Protein AF-0000000085039577 (afdb_homodimer)

Secondary structure (DSSP, 8-state):
-----------------------------------------S--HHHHHHHHHHS----EEEEEESHHHHT-SSSTTBPPHHHHHHHIIIIIT--TT-EEEE---TT--HHHHHHTHHHHTGGG--SEEEEE--TTTSGGGSS-HHHHHHHHHHHHHHHHHTTPEEEEEEPPP--GGG-GGGTTHHHHHHHHHHHHHHTT-EEEEHHHHHHHHHTSTTHHHHHHHHBSSSS-B-HHHHHHHHHHHHHHHT---TTSGGGT-PPP----/-----------------------------------------S--HHHHHHHHHHS----EEEEEESHHHHT-SSSTTBPPHHHHHHHIIIIIT--TT-EEEE---TT--HHHHHHTHHHHTGGG--SEEEEE--TTTSGGGSS-HHHHHHHHHHHHHHHHHTTPEEEEEEPPP--GGG-GGGTTHHHHHHHHHHHHHHTT-EEEEHHHHHHHHHTSTTHHHHHHHHBSSSS-B-HHHHHHHHHHHHHHHT---TTSGGGT-PPP----

Solvent-accessible surface area (backbone atoms only — not comparable to full-atom values): 29150 Å² total; per-residue (Å²): 135,87,79,73,75,77,80,77,75,77,78,76,77,77,75,78,70,77,78,73,78,73,74,74,75,66,72,74,70,70,66,64,68,69,68,69,65,73,66,74,68,86,62,50,56,64,54,49,50,49,52,51,70,72,46,84,68,71,44,36,36,34,36,35,34,12,40,69,54,41,36,53,77,36,23,76,62,28,32,27,30,66,54,44,46,39,39,43,43,34,50,78,67,61,40,45,72,39,37,63,38,66,46,17,27,68,79,38,33,57,65,52,49,63,75,40,34,59,79,59,44,56,75,66,64,30,48,29,38,38,40,36,61,42,73,48,17,26,34,73,45,71,37,44,72,68,54,45,49,52,40,51,53,49,49,52,51,52,37,46,73,64,65,16,45,58,33,41,33,40,49,65,68,59,43,42,91,78,41,60,56,37,65,52,36,65,61,52,41,50,47,53,53,49,47,25,62,75,68,58,37,43,64,34,56,37,30,61,55,49,51,55,47,47,71,39,95,60,16,84,47,44,55,63,56,22,30,30,25,41,63,42,45,12,34,53,26,19,44,51,54,32,39,48,42,26,52,69,66,70,66,61,43,64,72,38,46,76,49,69,21,69,66,71,79,48,70,99,136,86,80,77,76,79,79,79,77,78,76,77,78,76,75,78,71,78,78,75,77,74,73,75,73,66,72,75,70,73,66,63,68,68,68,70,66,73,68,72,64,90,60,50,56,66,55,48,50,48,50,51,71,72,46,85,68,71,43,36,34,34,36,33,33,13,40,69,52,42,36,53,76,36,22,76,61,29,33,28,31,66,55,43,45,38,40,42,43,34,49,77,66,61,38,44,71,40,36,62,40,66,46,17,27,66,80,38,35,58,65,52,49,63,74,40,32,57,79,60,45,55,76,66,63,31,48,30,37,38,38,37,61,44,72,48,18,27,35,73,47,72,37,45,71,69,56,45,50,52,41,51,53,50,49,52,50,54,38,46,72,64,66,17,44,58,33,42,32,38,48,64,69,56,42,42,93,78,41,61,55,36,66,53,39,66,62,53,40,50,47,54,53,50,48,24,61,76,68,58,37,42,64,34,58,35,30,60,53,50,53,56,47,45,71,41,95,60,15,84,45,44,54,61,56,22,28,29,25,41,63,43,46,12,33,53,25,20,43,53,52,32,38,48,43,27,52,69,65,71,66,60,43,66,72,39,46,77,49,70,22,69,67,72,79,48,70,101

Radius of gyration: 35.94 Å; Cα contacts (8 Å, |Δi|>4): 889; chains: 2; bounding box: 89×124×141 Å

pLDDT: mean 87.52, std 24.26, range [24.38, 99.0]

Organism: Cyclobacterium marinum (strain ATCC 25205 / DSM 745 / LMG 13164 / NCIMB 1802) (NCBI:txid880070)

Sequence (536 aa):
MNRLSGRRFFIRCLCLLPILAILSFSPKLYRKKAVSVFTHSGKNDKEKIALLLKGNTSLIWVFTGDSITHGAKHTHGYRSYPEIFSERIRWELGRVRDLVINTGISGNTSRNILDDFEWRVKQFKPNVVSIMIGTNDCANARVTLEDYEKNIISLVEKFRSLGAIPILHTPNPIIEALDPNRESLEEYVKVIKSIAEKEQVILVDNYGHWSEELETPNGAKVFKEWLNDPLHPNGGGHSEIARLMFKSLGIFDPTAPTCGGAYYEGEHMNRLSGRRFFIRCLCLLPILAILSFSPKLYRKKAVSVFTHSGKNDKEKIALLLKGNTSLIWVFTGDSITHGAKHTHGYRSYPEIFSERIRWELGRVRDLVINTGISGNTSRNILDDFEWRVKQFKPNVVSIMIGTNDCANARVTLEDYEKNIISLVEKFRSLGAIPILHTPNPIIEALDPNRESLEEYVKVIKSIAEKEQVILVDNYGHWSEELETPNGAKVFKEWLNDPLHPNGGGHSEIARLMFKSLGIFDPTAPTCGGAYYEGEH

Foldseek 3Di:
DCPVVDPPPPPPPVPPPPDPPPPPPPPPPPPPPPPPPPPVPPDFLLRVVVVVLPDLDAFEEAEEEAVLLVQPDFAVPADFLLRLVCCLRCPVSVSVRHHYHGQYYHLDALVNCVVCVVVRPLVVLGQAYEYEHQQNCQQLNVDPLVRLLVSVLVVCVVCVVSNHAYEYEYAAAFQCVQRVSNVCSVSSLVSSVVCCVVVVHQYLYNHVVLVVCLPDPCNVCSCVQFGRHRGHGYNRVSLVSNLSVCVSSVNADCCDVSNPHDDDDDDD/DCPPPPPPPPPPPPPPPPDPPPPPPPPPPPPPPPPPPPPVPPDFLLVVVVVVLPDLDAFEEAEEEAVLLVQPDFAVPADFLLRLVCCLRCPVSVSVRHHYHRQYYHLDALVVCVVCVVPRPLVVLGQAYEYEHQQNCQQLNVDPLVRNLVSVLVVCVVCVVSNHAYEYEYAAAFQCVQRVSNVCSVSSLVSSVVCCVVVVHQYLYNHVVLVVCLPDPCNVCSCVQFGRHRGHGYNRVSLVSNLSVCVSSVNADCCDVSNPHDDDDDDD

InterPro domains:
  IPR013830 SGNH hydrolase-type esterase domain [PF13472] (64-238)
  IPR036514 SGNH hydrolase superfamily [G3DSA:3.40.50.1110] (55-253)
  IPR051532 Diverse Ester Hydrolysis Enzymes [PTHR30383] (62-250)

Nearest PDB structures (foldseek):
  1yzf-assembly1_A  TM=8.487E-01  e=6.032E-10  Enterococcus faecalis V583
  4rsh-assembly3_C  TM=8.534E-01  e=7.136E-09  Desulfitobacterium hafniense DCB-2
  6hfz-assembly3_C  TM=7.643E-01  e=3.464E-07  Roseburia intestinalis L1-82
  6hh9-assembly1_A  TM=7.463E-01  e=4.382E-07  Roseburia intestinalis L1-82
  6hh9-assembly4_D  TM=7.156E-01  e=3.642E-06  Roseburia intestinalis L1-82

Structure (mmCIF, N/CA/C/O backbone):
data_AF-0000000085039577-model_v1
#
loop_
_entity.id
_entity.type
_entity.pdbx_description
1 polymer 'Lipolytic protein G-D-S-L family'
#
loop_
_atom_site.group_PDB
_atom_site.id
_atom_site.type_symbol
_atom_site.label_atom_id
_atom_site.label_alt_id
_atom_site.label_comp_id
_atom_site.label_asym_id
_atom_site.label_entity_id
_atom_site.label_seq_id
_atom_site.pdbx_PDB_ins_code
_atom_site.Cartn_x
_atom_site.Cartn_y
_atom_site.Cartn_z
_atom_site.occupancy
_atom_site.B_iso_or_equiv
_atom_site.auth_seq_id
_atom_site.auth_comp_id
_atom_site.auth_asym_id
_atom_site.auth_atom_id
_atom_site.pdbx_PDB_model_num
ATOM 1 N N . MET A 1 1 ? 66.438 -93.688 45.594 1 26.48 1 MET A N 1
ATOM 2 C CA . MET A 1 1 ? 66.438 -92.25 45.938 1 26.48 1 MET A CA 1
ATOM 3 C C . MET A 1 1 ? 65.062 -91.688 45.969 1 26.48 1 MET A C 1
ATOM 5 O O . MET A 1 1 ? 64.125 -92.188 45.344 1 26.48 1 MET A O 1
ATOM 9 N N . ASN A 1 2 ? 64.875 -90.688 46.875 1 26.19 2 ASN A N 1
ATOM 10 C CA . ASN A 1 2 ? 63.969 -89.938 47.75 1 26.19 2 ASN A CA 1
ATOM 11 C C . ASN A 1 2 ? 63 -89.062 46.906 1 26.19 2 ASN A C 1
ATOM 13 O O . ASN A 1 2 ? 63.406 -88.062 46.281 1 26.19 2 ASN A O 1
ATOM 17 N N . ARG A 1 3 ? 62.062 -89.688 46.156 1 26.47 3 ARG A N 1
ATOM 18 C CA . ARG A 1 3 ? 61.062 -89.312 45.156 1 26.47 3 ARG A CA 1
ATOM 19 C C . ARG A 1 3 ? 60.094 -88.312 45.719 1 26.47 3 ARG A C 1
ATOM 21 O O . ARG A 1 3 ? 59.031 -88.688 46.219 1 26.47 3 ARG A O 1
ATOM 28 N N . LEU A 1 4 ? 60.625 -87.375 46.594 1 26.38 4 LEU A N 1
ATOM 29 C CA . LEU A 1 4 ? 59.938 -86.562 47.562 1 26.38 4 LEU A CA 1
ATOM 30 C C . LEU A 1 4 ? 58.969 -85.625 46.875 1 26.38 4 LEU A C 1
ATOM 32 O O . LEU A 1 4 ? 59.438 -84.562 46.344 1 26.38 4 LEU A O 1
ATOM 36 N N . SER A 1 5 ? 58.156 -86.125 45.938 1 28.83 5 SER A N 1
ATOM 37 C CA . SER A 1 5 ? 57.406 -85.312 45 1 28.83 5 SER A CA 1
ATOM 38 C C . SER A 1 5 ? 56.531 -84.312 45.719 1 28.83 5 SER A C 1
ATOM 40 O O . SER A 1 5 ? 55.781 -84.688 46.656 1 28.83 5 SER A O 1
ATOM 42 N N . GLY A 1 6 ? 57 -83.062 45.938 1 25.58 6 GLY A N 1
ATOM 43 C CA . GLY A 1 6 ? 56.594 -81.875 46.656 1 25.58 6 GLY A CA 1
ATOM 44 C C . GLY A 1 6 ? 55.188 -81.375 46.312 1 25.58 6 GLY A C 1
ATOM 45 O O . GLY A 1 6 ? 54.812 -81.312 45.156 1 25.58 6 GLY A O 1
ATOM 46 N N . ARG A 1 7 ? 54.094 -81.75 47.125 1 26.7 7 ARG A N 1
ATOM 47 C CA . ARG A 1 7 ? 52.625 -81.562 47.219 1 26.7 7 ARG A CA 1
ATOM 48 C C . ARG A 1 7 ? 52.281 -80.062 47.188 1 26.7 7 ARG A C 1
ATOM 50 O O . ARG A 1 7 ? 52.469 -79.375 48.156 1 26.7 7 ARG A O 1
ATOM 57 N N . ARG A 1 8 ? 52.781 -79.312 46.094 1 24.38 8 ARG A N 1
ATOM 58 C CA . ARG A 1 8 ? 52.562 -77.875 46.156 1 24.38 8 ARG A CA 1
ATOM 59 C C . ARG A 1 8 ? 51.094 -77.5 46.312 1 24.38 8 ARG A C 1
ATOM 61 O O . ARG A 1 8 ? 50.25 -77.938 45.531 1 24.38 8 ARG A O 1
ATOM 68 N N . PHE A 1 9 ? 50.531 -77.5 47.594 1 27.36 9 PHE A N 1
ATOM 69 C CA . PHE A 1 9 ? 49.188 -77.125 48.031 1 27.36 9 PHE A CA 1
ATOM 70 C C . PHE A 1 9 ? 48.781 -75.75 47.531 1 27.36 9 PHE A C 1
ATOM 72 O O . PHE A 1 9 ? 49.375 -74.75 47.875 1 27.36 9 PHE A O 1
ATOM 79 N N . PHE A 1 10 ? 48.562 -75.625 46.188 1 28.02 10 PHE A N 1
ATOM 80 C CA . PHE A 1 10 ? 48.188 -74.375 45.562 1 28.02 10 PHE A CA 1
ATOM 81 C C . PHE A 1 10 ? 46.906 -73.812 46.219 1 28.02 10 PHE A C 1
ATOM 83 O O . PHE A 1 10 ? 45.906 -74.5 46.312 1 28.02 10 PHE A O 1
ATOM 90 N N . ILE A 1 11 ? 47.062 -73.062 47.344 1 26.98 11 ILE A N 1
ATOM 91 C CA . ILE A 1 11 ? 46.062 -72.375 48.125 1 26.98 11 ILE A CA 1
ATOM 92 C C . ILE A 1 11 ? 45.188 -71.5 47.188 1 26.98 11 ILE A C 1
ATOM 94 O O . ILE A 1 11 ? 45.719 -70.688 46.438 1 26.98 11 ILE A O 1
ATOM 98 N N . ARG A 1 12 ? 44.031 -71.938 46.719 1 26.28 12 ARG A N 1
ATOM 99 C CA . ARG A 1 12 ? 42.938 -71.438 45.906 1 26.28 12 ARG A CA 1
ATOM 100 C C . ARG A 1 12 ? 42.375 -70.125 46.5 1 26.28 12 ARG A C 1
ATOM 102 O O . ARG A 1 12 ? 41.625 -70.188 47.469 1 26.28 12 ARG A O 1
ATOM 109 N N . CYS A 1 13 ? 43.219 -69.188 46.969 1 26.44 13 CYS A N 1
ATOM 110 C CA . CYS A 1 13 ? 42.531 -68.062 47.625 1 26.44 13 CYS A CA 1
ATOM 111 C C . CYS A 1 13 ? 41.5 -67.438 46.688 1 26.44 13 CYS A C 1
ATOM 113 O O . CYS A 1 13 ? 41.812 -67 45.594 1 26.44 13 CYS A O 1
ATOM 115 N N . LEU A 1 14 ? 40.25 -67.938 46.688 1 28.27 14 LEU A N 1
ATOM 116 C CA . LEU A 1 14 ? 39.031 -67.5 45.969 1 28.27 14 LEU A CA 1
ATOM 117 C C . LEU A 1 14 ? 38.75 -66.062 46.25 1 28.27 14 LEU A C 1
ATOM 119 O O . LEU A 1 14 ? 38.531 -65.625 47.406 1 28.27 14 LEU A O 1
ATOM 123 N N . CYS A 1 15 ? 39.594 -65.125 45.656 1 27.41 15 CYS A N 1
ATOM 124 C CA . CYS A 1 15 ? 39.375 -63.719 45.812 1 27.41 15 CYS A CA 1
ATOM 125 C C . CYS A 1 15 ? 37.906 -63.375 45.469 1 27.41 15 CYS A C 1
ATOM 127 O O . CYS A 1 15 ? 37.406 -63.781 44.438 1 27.41 15 CYS A O 1
ATOM 129 N N . LEU A 1 16 ? 37.062 -63.125 46.531 1 30.78 16 LEU A N 1
ATOM 130 C CA . LEU A 1 16 ? 35.688 -62.625 46.594 1 30.78 16 LEU A CA 1
ATOM 131 C C . LEU A 1 16 ? 35.531 -61.344 45.75 1 30.78 16 LEU A C 1
ATOM 133 O O . LEU A 1 16 ? 36.125 -60.312 46.094 1 30.78 16 LEU A O 1
ATOM 137 N N . LEU A 1 17 ? 35.75 -61.469 44.438 1 31.62 17 LEU A N 1
ATOM 138 C CA . LEU A 1 17 ? 35.531 -60.219 43.719 1 31.62 17 LEU A CA 1
ATOM 139 C C . LEU A 1 17 ? 34.156 -59.625 44 1 31.62 17 LEU A C 1
ATOM 141 O O . LEU A 1 17 ? 33.156 -60.344 43.969 1 31.62 17 LEU A O 1
ATOM 145 N N . PRO A 1 18 ? 34.125 -58.5 44.812 1 34.31 18 PRO A N 1
ATOM 146 C CA . PRO A 1 18 ? 32.844 -57.875 45.125 1 34.31 18 PRO A CA 1
ATOM 147 C C . PRO A 1 18 ? 32 -57.625 43.844 1 34.31 18 PRO A C 1
ATOM 149 O O . PRO A 1 18 ? 32.562 -57.406 42.781 1 34.31 18 PRO A O 1
ATOM 152 N N . ILE A 1 19 ? 30.875 -58.281 43.781 1 31.8 19 ILE A N 1
ATOM 153 C CA . ILE A 1 19 ? 29.844 -58.156 42.75 1 31.8 19 ILE A CA 1
ATOM 154 C C . ILE A 1 19 ? 29.5 -56.688 42.562 1 31.8 19 ILE A C 1
ATOM 156 O O . ILE A 1 19 ? 29.172 -55.969 43.531 1 31.8 19 ILE A O 1
ATOM 160 N N . LEU A 1 20 ? 30.234 -56 41.656 1 31.64 20 LEU A N 1
ATOM 161 C CA . LEU A 1 20 ? 29.859 -54.688 41.188 1 31.64 20 LEU A CA 1
ATOM 162 C C . LEU A 1 20 ? 28.359 -54.594 40.938 1 31.64 20 LEU A C 1
ATOM 164 O O . LEU A 1 20 ? 27.812 -55.438 40.188 1 31.64 20 LEU A O 1
ATOM 168 N N . ALA A 1 21 ? 27.625 -54 41.906 1 33.53 21 ALA A N 1
ATOM 169 C CA . ALA A 1 21 ? 26.234 -53.594 41.781 1 33.53 21 ALA A CA 1
ATOM 170 C C . ALA A 1 21 ? 26 -52.906 40.438 1 33.53 21 ALA A C 1
ATOM 172 O O . ALA A 1 21 ? 26.594 -51.844 40.156 1 33.53 21 ALA A O 1
ATOM 173 N N . ILE A 1 22 ? 25.906 -53.719 39.375 1 31.72 22 ILE A N 1
ATOM 174 C CA . ILE A 1 22 ? 25.453 -53.125 38.125 1 31.72 22 ILE A CA 1
ATOM 175 C C . ILE A 1 22 ? 24.219 -52.281 38.344 1 31.72 22 ILE A C 1
ATOM 177 O O . ILE A 1 22 ? 23.172 -52.781 38.781 1 31.72 22 ILE A O 1
ATOM 181 N N . LEU A 1 23 ? 24.438 -51 38.875 1 35.03 23 LEU A N 1
ATOM 182 C CA . LEU A 1 23 ? 23.344 -50.031 38.844 1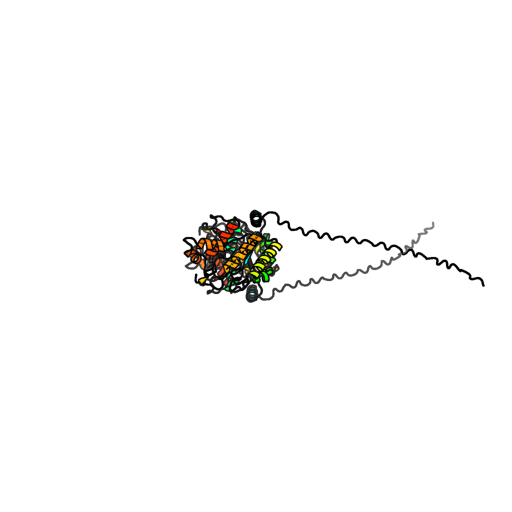 35.03 23 LEU A CA 1
ATOM 183 C C . LEU A 1 23 ? 22.641 -50.094 37.5 1 35.03 23 LEU A C 1
ATOM 185 O O . LEU A 1 23 ? 23.266 -49.906 36.438 1 35.03 23 LEU A O 1
ATOM 189 N N . SER A 1 24 ? 21.641 -50.938 37.406 1 31.31 24 SER A N 1
ATOM 190 C CA . SER A 1 24 ? 20.688 -50.906 36.312 1 31.31 24 SER A CA 1
ATOM 191 C C . SER A 1 24 ? 20.234 -49.469 36.031 1 31.31 24 SER A C 1
ATOM 193 O O . SER A 1 24 ? 19.625 -48.844 36.875 1 31.31 24 SER A O 1
ATOM 195 N N . PHE A 1 25 ? 21.109 -48.719 35.344 1 35.66 25 PHE A N 1
ATOM 196 C CA . PHE A 1 25 ? 20.609 -47.5 34.719 1 35.66 25 PHE A CA 1
ATOM 197 C C . PHE A 1 25 ? 19.312 -47.75 33.969 1 35.66 25 PHE A C 1
ATOM 199 O O . PHE A 1 25 ? 19.297 -48.469 32.969 1 35.66 25 PHE A O 1
ATOM 206 N N . SER A 1 26 ? 18.234 -47.906 34.719 1 34.94 26 SER A N 1
ATOM 207 C CA . SER A 1 26 ? 16.984 -47.875 33.969 1 34.94 26 SER A CA 1
ATOM 208 C C . SER A 1 26 ? 16.922 -46.656 33.062 1 34.94 26 SER A C 1
ATOM 210 O O . SER A 1 26 ? 17.094 -45.531 33.531 1 34.94 26 SER A O 1
ATOM 212 N N . PRO A 1 27 ? 17.266 -46.844 31.828 1 33.56 27 PRO A N 1
ATOM 213 C CA . PRO A 1 27 ? 17.047 -45.656 31 1 33.56 27 PRO A CA 1
ATOM 214 C C . PRO A 1 27 ? 15.688 -45 31.219 1 33.56 27 PRO A C 1
ATOM 216 O O . PRO A 1 27 ? 14.672 -45.719 31.266 1 33.56 27 PRO A O 1
ATOM 219 N N . LYS A 1 28 ? 15.688 -43.906 32.156 1 34.5 28 LYS A N 1
ATOM 220 C CA . LYS A 1 28 ? 14.484 -43.094 32.062 1 34.5 28 LYS A CA 1
ATOM 221 C C . LYS A 1 28 ? 14.008 -42.938 30.641 1 34.5 28 LYS A C 1
ATOM 223 O O . LYS A 1 28 ? 14.719 -42.375 29.797 1 34.5 28 LYS A O 1
ATOM 228 N N . LEU A 1 29 ? 13.375 -44 30.172 1 30.09 29 LEU A N 1
ATOM 229 C CA . LEU A 1 29 ? 12.656 -43.719 28.938 1 30.09 29 LEU A CA 1
ATOM 230 C C . LEU A 1 29 ? 12.125 -42.281 28.953 1 30.09 29 LEU A C 1
ATOM 232 O O . LEU A 1 29 ? 11.312 -41.938 29.797 1 30.09 29 LEU A O 1
ATOM 236 N N . TYR A 1 30 ? 13.016 -41.375 28.625 1 30.92 30 TYR A N 1
ATOM 237 C CA . TYR A 1 30 ? 12.43 -40.094 28.25 1 30.92 30 TYR A CA 1
ATOM 238 C C . TYR A 1 30 ? 11.156 -40.312 27.438 1 30.92 30 TYR A C 1
ATOM 240 O O . TYR A 1 30 ? 11.203 -40.781 26.312 1 30.92 30 TYR A O 1
ATOM 248 N N . ARG A 1 31 ? 10.109 -40.781 28.109 1 27.52 31 ARG A N 1
ATOM 249 C CA . ARG A 1 31 ? 8.883 -40.531 27.375 1 27.52 31 ARG A CA 1
ATOM 250 C C . ARG A 1 31 ? 8.93 -39.156 26.672 1 27.52 31 ARG A C 1
ATOM 252 O O . ARG A 1 31 ? 9.039 -38.125 27.344 1 27.52 31 ARG A O 1
ATOM 259 N N . LYS A 1 32 ? 9.523 -39.25 25.578 1 28.81 32 LYS A N 1
ATOM 260 C CA . LYS A 1 32 ? 9.258 -38.062 24.75 1 28.81 32 LYS A CA 1
ATOM 261 C C . LYS A 1 32 ? 7.879 -37.5 25.031 1 28.81 32 LYS A C 1
ATOM 263 O O . LYS A 1 32 ? 6.883 -38.219 25.016 1 28.81 32 LYS A O 1
ATOM 268 N N . LYS A 1 33 ? 7.91 -36.531 25.969 1 33.81 33 LYS A N 1
ATOM 269 C CA . LYS A 1 33 ? 6.684 -35.719 25.922 1 33.81 33 LYS A CA 1
ATOM 270 C C . LYS A 1 33 ? 6.066 -35.75 24.531 1 33.81 33 LYS A C 1
ATOM 272 O O . LYS A 1 33 ? 6.734 -35.438 23.531 1 33.81 33 LYS A O 1
ATOM 277 N N . ALA A 1 34 ? 5.254 -36.75 24.281 1 28.67 34 ALA A N 1
ATOM 278 C CA . ALA A 1 34 ? 4.465 -36.594 23.062 1 28.67 34 ALA A CA 1
ATOM 279 C C . ALA A 1 34 ? 4.34 -35.125 22.672 1 28.67 34 ALA A C 1
ATOM 281 O O . ALA A 1 34 ? 3.918 -34.281 23.5 1 28.67 34 ALA A O 1
ATOM 282 N N . VAL A 1 35 ? 5.355 -34.625 21.953 1 30 35 VAL A N 1
ATOM 283 C CA . VAL A 1 35 ? 5.027 -33.375 21.297 1 30 35 VAL A CA 1
ATOM 284 C C . VAL A 1 35 ? 3.535 -33.312 20.984 1 30 35 VAL A C 1
ATOM 286 O O . VAL A 1 35 ? 2.996 -34.25 20.359 1 30 35 VAL A O 1
ATOM 289 N N . SER A 1 36 ? 2.836 -32.781 21.953 1 31.11 36 SER A N 1
ATOM 290 C CA . SER A 1 36 ? 1.465 -32.438 21.578 1 31.11 36 SER A CA 1
ATOM 291 C C . SER A 1 36 ? 1.337 -32.188 20.078 1 31.11 36 SER A C 1
ATOM 293 O O . SER A 1 36 ? 2.018 -31.328 19.531 1 31.11 36 SER A O 1
ATOM 295 N N . VAL A 1 37 ? 1.325 -33.219 19.297 1 33.25 37 VAL A N 1
ATOM 296 C CA . VAL A 1 37 ? 0.719 -32.875 18 1 33.25 37 VAL A CA 1
ATOM 297 C C . VAL A 1 37 ? -0.24 -31.703 18.172 1 33.25 37 VAL A C 1
ATOM 299 O O . VAL A 1 37 ? -1.204 -31.797 18.938 1 33.25 37 VAL A O 1
ATOM 302 N N . PHE A 1 38 ? 0.318 -30.484 18.172 1 33.19 38 PHE A N 1
ATOM 303 C CA . PHE A 1 38 ? -0.662 -29.438 17.938 1 33.19 38 PHE A CA 1
ATOM 304 C C . PHE A 1 38 ? -1.86 -29.969 17.172 1 33.19 38 PHE A C 1
ATOM 306 O O . PHE A 1 38 ? -1.73 -30.359 16.016 1 33.19 38 PHE A O 1
ATOM 313 N N . THR A 1 39 ? -2.508 -30.844 17.719 1 32.5 39 THR A N 1
ATOM 314 C CA . THR A 1 39 ? -3.869 -30.906 17.203 1 32.5 39 THR A CA 1
ATOM 315 C C . THR A 1 39 ? -4.34 -29.531 16.75 1 32.5 39 THR A C 1
ATOM 317 O O . THR A 1 39 ? -4.438 -28.594 17.562 1 32.5 39 THR A O 1
ATOM 320 N N . HIS A 1 40 ? -3.809 -28.938 15.617 1 38.31 40 HIS A N 1
ATOM 321 C CA . HIS A 1 40 ? -4.461 -27.812 14.977 1 38.31 40 HIS A CA 1
ATOM 322 C C . HIS A 1 40 ? -5.957 -27.781 15.281 1 38.31 40 HIS A C 1
ATOM 324 O O . HIS A 1 40 ? -6.684 -28.703 14.891 1 38.31 40 HIS A O 1
ATOM 330 N N . SER A 1 41 ? -6.488 -27.578 16.281 1 41.34 41 SER A N 1
ATOM 331 C CA . SER A 1 41 ? -7.906 -27.328 16.531 1 41.34 41 SER A CA 1
ATOM 332 C C . SER A 1 41 ? -8.656 -27.047 15.242 1 41.34 41 SER A C 1
ATOM 334 O O . SER A 1 41 ? -8.055 -26.641 14.242 1 41.34 41 SER A O 1
ATOM 336 N N . GLY A 1 42 ? -10.008 -27.516 15.039 1 50.72 42 GLY A N 1
ATOM 337 C CA . GLY A 1 42 ? -11.016 -27.844 14.039 1 50.72 42 GLY A CA 1
ATOM 338 C C . GLY A 1 42 ? -11.242 -26.719 13.031 1 50.72 42 GLY A C 1
ATOM 339 O O . GLY A 1 42 ? -11.93 -26.922 12.031 1 50.72 42 GLY A O 1
ATOM 340 N N . LYS A 1 43 ? -11.039 -25.547 13.305 1 68.56 43 LYS A N 1
ATOM 341 C CA . LYS A 1 43 ? -11.531 -24.625 12.281 1 68.56 43 LYS A CA 1
ATOM 342 C C . LYS A 1 43 ? -10.555 -24.531 11.109 1 68.56 43 LYS A C 1
ATOM 344 O O . LYS A 1 43 ? -9.336 -24.484 11.312 1 68.56 43 LYS A O 1
ATOM 349 N N . ASN A 1 44 ? -11.023 -24.781 10.055 1 89.44 44 ASN A N 1
ATOM 350 C CA . ASN A 1 44 ? -10.203 -24.625 8.859 1 89.44 44 ASN A CA 1
ATOM 351 C C . ASN A 1 44 ? -9.758 -23.172 8.68 1 89.44 44 ASN A C 1
ATOM 353 O O . ASN A 1 44 ? -10.188 -22.281 9.422 1 89.44 44 ASN A O 1
ATOM 357 N N . ASP A 1 45 ? -8.75 -22.953 7.988 1 96.12 45 ASP A N 1
ATOM 358 C CA . ASP A 1 45 ? -8.109 -21.672 7.77 1 96.12 45 ASP A CA 1
ATOM 359 C C . ASP A 1 45 ? -9.141 -20.594 7.449 1 96.12 45 ASP A C 1
ATOM 361 O O . ASP A 1 45 ? -9.016 -19.453 7.902 1 96.12 45 ASP A O 1
ATOM 365 N N . LYS A 1 46 ? -10.148 -20.922 6.719 1 95.38 46 LYS A N 1
ATOM 366 C CA . LYS A 1 46 ? -11.188 -19.953 6.371 1 95.38 46 LYS A CA 1
ATOM 367 C C . LYS A 1 46 ? -11.969 -19.516 7.609 1 95.38 46 LYS A C 1
ATOM 369 O O . LYS A 1 46 ? -12.25 -18.328 7.789 1 95.38 46 LYS A O 1
ATOM 374 N N . GLU A 1 47 ? -12.32 -20.438 8.422 1 96.06 47 GLU A N 1
ATOM 375 C CA . GLU A 1 47 ? -13.031 -20.141 9.664 1 96.06 47 GLU A CA 1
ATOM 376 C C . GLU A 1 47 ? -12.18 -19.297 10.609 1 96.06 47 GLU A C 1
ATOM 378 O O . GLU A 1 47 ? -12.688 -18.391 11.273 1 96.06 47 GLU A O 1
ATOM 383 N N . LYS A 1 48 ? -10.93 -19.641 10.648 1 97.12 48 LYS A N 1
ATOM 384 C CA . LYS A 1 48 ? -10.023 -18.875 11.5 1 97.12 48 LYS A CA 1
ATOM 385 C C . LYS A 1 48 ? -9.945 -17.422 11.055 1 97.12 48 LYS A C 1
ATOM 387 O O . LYS A 1 48 ? -9.977 -16.516 11.883 1 97.12 48 LYS A O 1
ATOM 392 N N . ILE A 1 49 ? -9.836 -17.156 9.766 1 97.88 49 ILE A N 1
ATOM 393 C CA . ILE A 1 49 ? -9.766 -15.797 9.258 1 97.88 49 ILE A CA 1
ATOM 394 C C . ILE A 1 49 ? -11.078 -15.07 9.531 1 97.88 49 ILE A C 1
ATOM 396 O O . ILE A 1 49 ? -11.086 -13.898 9.922 1 97.88 49 ILE A O 1
ATOM 400 N N . ALA A 1 50 ? -12.18 -15.758 9.344 1 97 50 ALA A N 1
ATOM 401 C CA . ALA A 1 50 ? -13.484 -15.164 9.625 1 97 50 ALA A CA 1
ATOM 402 C C . ALA A 1 50 ? -13.57 -14.711 11.078 1 97 50 ALA A C 1
ATOM 404 O O . ALA A 1 50 ? -14.102 -13.641 11.375 1 97 50 ALA A O 1
ATOM 405 N N . LEU A 1 51 ? -13.094 -15.523 11.938 1 96.94 51 LEU A N 1
ATOM 406 C CA . LEU A 1 51 ? -13.102 -15.195 13.359 1 96.94 51 LEU A CA 1
ATOM 407 C C . LEU A 1 51 ? -12.203 -14 13.641 1 96.94 51 LEU A C 1
ATOM 409 O O . LEU A 1 51 ? -12.562 -13.117 14.422 1 96.94 51 LEU A O 1
ATOM 413 N N . LEU A 1 52 ? -11.031 -14.016 13.031 1 97.5 52 LEU A N 1
ATOM 414 C CA . LEU A 1 52 ? -10.117 -12.883 13.195 1 97.5 52 LEU A CA 1
ATOM 415 C C . LEU A 1 52 ? -10.766 -11.586 12.719 1 97.5 52 LEU A C 1
ATOM 417 O O . LEU A 1 52 ? -10.633 -10.555 13.367 1 97.5 52 LEU A O 1
ATOM 421 N N . LEU A 1 53 ? -11.461 -11.656 11.633 1 97.56 53 LEU A N 1
ATOM 422 C CA . LEU A 1 53 ? -12.062 -10.469 11.031 1 97.56 53 LEU A CA 1
ATOM 423 C C . LEU A 1 53 ? -13.234 -9.977 11.867 1 97.56 53 LEU A C 1
ATOM 425 O O . LEU A 1 53 ? -13.578 -8.789 11.82 1 97.56 53 LEU A O 1
ATOM 429 N N . LYS A 1 54 ? -13.852 -10.812 12.625 1 95.94 54 LYS A N 1
ATOM 430 C CA . LYS A 1 54 ? -14.969 -10.445 13.492 1 95.94 54 LYS A CA 1
ATOM 431 C C . LYS A 1 54 ? -14.477 -9.852 14.805 1 95.94 54 LYS A C 1
ATOM 433 O O . LYS A 1 54 ? -15.195 -9.109 15.469 1 95.94 54 LYS A O 1
ATOM 438 N N . GLY A 1 55 ? -13.234 -10.203 15.086 1 95.56 55 GLY A N 1
ATOM 439 C CA . GLY A 1 55 ? -12.68 -9.734 16.344 1 95.56 55 GLY A CA 1
ATOM 440 C C . GLY A 1 55 ? -12.125 -8.32 16.266 1 95.56 55 GLY A C 1
ATOM 441 O O . GLY A 1 55 ? -12.117 -7.715 15.188 1 95.56 55 GLY A O 1
ATOM 442 N N . ASN A 1 56 ? -11.617 -7.859 17.391 1 94.88 56 ASN A N 1
ATOM 443 C CA . ASN A 1 56 ? -11.148 -6.48 17.484 1 94.88 56 ASN A CA 1
ATOM 444 C C . ASN A 1 56 ? -9.625 -6.402 17.5 1 94.88 56 ASN A C 1
ATOM 446 O O . ASN A 1 56 ? -9.055 -5.309 17.484 1 94.88 56 ASN A O 1
ATOM 450 N N . THR A 1 57 ? -9.031 -7.535 17.469 1 97 57 THR A N 1
ATOM 451 C CA . THR A 1 57 ? -7.57 -7.535 17.453 1 97 57 THR A CA 1
ATOM 452 C C . THR A 1 57 ? -7.039 -6.996 16.125 1 97 57 THR A C 1
ATOM 454 O O . THR A 1 57 ? -7.516 -7.383 15.062 1 97 57 THR A O 1
ATOM 457 N N . SER A 1 58 ? -6.055 -6.082 16.219 1 98.56 58 SER A N 1
ATOM 458 C CA . SER A 1 58 ? -5.414 -5.57 15.016 1 98.56 58 SER A CA 1
ATOM 459 C C . SER A 1 58 ? -4.516 -6.625 14.375 1 98.56 58 SER A C 1
ATOM 461 O O . SER A 1 58 ? -3.76 -7.309 15.07 1 98.56 58 SER A O 1
ATOM 463 N N . LEU A 1 59 ? -4.598 -6.758 13.125 1 98.88 59 LEU A N 1
ATOM 464 C CA . LEU A 1 59 ? -3.898 -7.816 12.406 1 98.88 59 LEU A CA 1
ATOM 465 C C . LEU A 1 59 ? -2.826 -7.238 11.492 1 98.88 59 LEU A C 1
ATOM 467 O O . LEU A 1 59 ? -2.967 -6.117 11 1 98.88 59 LEU A O 1
ATOM 471 N N . ILE A 1 60 ? -1.768 -8 11.289 1 98.94 60 ILE A N 1
ATOM 472 C CA . ILE A 1 60 ? -0.801 -7.738 10.227 1 98.94 60 ILE A CA 1
ATOM 473 C C . ILE A 1 60 ? -0.97 -8.766 9.109 1 98.94 60 ILE A C 1
ATOM 475 O O . ILE A 1 60 ? -0.846 -9.969 9.336 1 98.94 60 ILE A O 1
ATOM 479 N N . TRP A 1 61 ? -1.315 -8.289 7.934 1 98.94 61 TRP A N 1
ATOM 480 C CA . TRP A 1 61 ? -1.387 -9.062 6.695 1 98.94 61 TRP A CA 1
ATOM 481 C C . TRP A 1 61 ? -0.135 -8.852 5.852 1 98.94 61 TRP A C 1
ATOM 483 O O . TRP A 1 61 ? 0.198 -7.715 5.496 1 98.94 61 TRP A O 1
ATOM 493 N N . VAL A 1 62 ? 0.539 -9.93 5.527 1 99 62 VAL A N 1
ATOM 494 C CA . VAL A 1 62 ? 1.678 -9.812 4.621 1 99 62 VAL A CA 1
ATOM 495 C C . VAL A 1 62 ? 1.331 -10.438 3.275 1 99 62 VAL A C 1
ATOM 497 O O . VAL A 1 62 ? 0.85 -11.578 3.217 1 99 62 VAL A O 1
ATOM 500 N N . PHE A 1 63 ? 1.489 -9.672 2.24 1 99 63 PHE A N 1
ATOM 501 C CA . PHE A 1 63 ? 1.424 -10.148 0.866 1 99 63 PHE A CA 1
ATOM 502 C C . PHE A 1 63 ? 2.822 -10.32 0.285 1 99 63 PHE A C 1
ATOM 504 O O . PHE A 1 63 ? 3.625 -9.383 0.298 1 99 63 PHE A O 1
ATOM 511 N N . THR A 1 64 ? 3.137 -11.516 -0.199 1 98.94 64 THR A N 1
ATOM 512 C CA . THR A 1 64 ? 4.441 -11.773 -0.801 1 98.94 64 THR A CA 1
ATOM 513 C C . THR A 1 64 ? 4.289 -12.469 -2.15 1 98.94 64 THR A C 1
ATOM 515 O O . THR A 1 64 ? 3.205 -12.953 -2.486 1 98.94 64 THR A O 1
ATOM 518 N N . GLY A 1 65 ? 5.23 -12.352 -2.965 1 98.88 65 GLY A N 1
ATOM 519 C CA . GLY A 1 65 ? 5.176 -12.898 -4.312 1 98.88 65 GLY A CA 1
ATOM 520 C C . GLY A 1 65 ? 6.129 -12.211 -5.273 1 98.88 65 GLY A C 1
ATOM 521 O O . GLY A 1 65 ? 7.23 -11.82 -4.887 1 98.88 65 GLY A O 1
ATOM 522 N N . ASP A 1 66 ? 5.742 -12.227 -6.52 1 98.75 66 ASP A N 1
ATOM 523 C CA . ASP A 1 66 ? 6.586 -11.688 -7.586 1 98.75 66 ASP A CA 1
ATOM 524 C C . ASP A 1 66 ? 6.027 -10.367 -8.117 1 98.75 66 ASP A C 1
ATOM 526 O O . ASP A 1 66 ? 5.555 -9.531 -7.34 1 98.75 66 ASP A O 1
ATOM 530 N N . SER A 1 67 ? 6.129 -10.117 -9.406 1 98.81 67 SER A N 1
ATOM 531 C CA . SER A 1 67 ? 5.754 -8.844 -10.008 1 98.81 67 SER A CA 1
ATOM 532 C C . SER A 1 67 ? 4.254 -8.594 -9.883 1 98.81 67 SER A C 1
ATOM 534 O O . SER A 1 67 ? 3.814 -7.445 -9.797 1 98.81 67 SER A O 1
ATOM 536 N N . ILE A 1 68 ? 3.475 -9.633 -9.914 1 98.88 68 ILE A N 1
ATOM 537 C CA . ILE A 1 68 ? 2.029 -9.453 -9.852 1 98.88 68 ILE A CA 1
ATOM 538 C C . ILE A 1 68 ? 1.638 -8.945 -8.461 1 98.88 68 ILE A C 1
ATOM 540 O O . ILE A 1 68 ? 0.861 -7.996 -8.336 1 98.88 68 ILE A O 1
ATOM 544 N N . THR A 1 69 ? 2.23 -9.508 -7.434 1 98.94 69 THR A N 1
ATOM 545 C CA . THR A 1 69 ? 1.995 -9.031 -6.078 1 98.94 69 THR A CA 1
ATOM 546 C C . THR A 1 69 ? 2.633 -7.664 -5.867 1 98.94 69 THR A C 1
ATOM 548 O O . THR A 1 69 ? 2.043 -6.789 -5.227 1 98.94 69 THR A O 1
ATOM 551 N N . HIS A 1 70 ? 3.859 -7.488 -6.43 1 98.88 70 HIS A N 1
ATOM 552 C CA . HIS A 1 70 ? 4.52 -6.191 -6.391 1 98.88 70 HIS A CA 1
ATOM 553 C C . HIS A 1 70 ? 3.605 -5.09 -6.914 1 98.88 70 HIS A C 1
ATOM 555 O O . HIS A 1 70 ? 3.566 -3.992 -6.352 1 98.88 70 HIS A O 1
ATOM 561 N N . GLY A 1 71 ? 2.916 -5.332 -7.984 1 98.81 71 GLY A N 1
ATOM 562 C CA . GLY A 1 71 ? 1.911 -4.441 -8.539 1 98.81 71 GLY A CA 1
ATOM 563 C C . GLY A 1 71 ? 2.496 -3.158 -9.102 1 98.81 71 GLY A C 1
ATOM 564 O O . GLY A 1 71 ? 1.833 -2.119 -9.109 1 98.81 71 GLY A O 1
ATOM 565 N N . ALA A 1 72 ? 3.73 -3.141 -9.617 1 98.31 72 ALA A N 1
ATOM 566 C CA . ALA A 1 72 ? 4.383 -1.947 -10.148 1 98.31 72 ALA A CA 1
ATOM 567 C C . ALA A 1 72 ? 4.324 -1.93 -11.672 1 98.31 72 ALA A C 1
ATOM 569 O O . ALA A 1 72 ? 4.051 -2.955 -12.305 1 98.31 72 ALA A O 1
ATOM 570 N N . LYS A 1 73 ? 4.469 -0.82 -12.273 1 98.5 73 LYS A N 1
ATOM 571 C CA . LYS A 1 73 ? 4.723 -0.592 -13.688 1 98.5 73 LYS A CA 1
ATOM 572 C C . LYS A 1 73 ? 3.445 -0.745 -14.508 1 98.5 73 LYS A C 1
ATOM 574 O O . LYS A 1 73 ? 3.219 0.003 -15.469 1 98.5 73 LYS A O 1
ATOM 579 N N . HIS A 1 74 ? 2.549 -1.649 -14.148 1 98.75 74 HIS A N 1
ATOM 580 C CA . HIS A 1 74 ? 1.568 -2.135 -15.117 1 98.75 74 HIS A CA 1
ATOM 581 C C . HIS A 1 74 ? 0.161 -1.678 -14.75 1 98.75 74 HIS A C 1
ATOM 583 O O . HIS A 1 74 ? -0.798 -1.969 -15.469 1 98.75 74 HIS A O 1
ATOM 589 N N . THR A 1 75 ? 0.022 -0.941 -13.695 1 98.75 75 THR A N 1
ATOM 590 C CA . THR A 1 75 ? -1.318 -0.651 -13.195 1 98.75 75 THR A CA 1
ATOM 591 C C . THR A 1 75 ? -1.778 0.729 -13.656 1 98.75 75 THR A C 1
ATOM 593 O O . THR A 1 75 ? -2.926 1.116 -13.422 1 98.75 75 THR A O 1
ATOM 596 N N . HIS A 1 76 ? -0.905 1.528 -14.258 1 98.38 76 HIS A N 1
ATOM 597 C CA . HIS A 1 76 ? -1.204 2.877 -14.727 1 98.38 76 HIS A CA 1
ATOM 598 C C . HIS A 1 76 ? -1.732 3.75 -13.594 1 98.38 76 HIS A C 1
ATOM 600 O O . HIS A 1 76 ? -2.715 4.477 -13.773 1 98.38 76 HIS A O 1
ATOM 606 N N . GLY A 1 77 ? -1.157 3.594 -12.453 1 98.62 77 GLY A N 1
ATOM 607 C CA . GLY A 1 77 ? -1.493 4.453 -11.328 1 98.62 77 GLY A CA 1
ATOM 608 C C . GLY A 1 77 ? -2.605 3.896 -10.461 1 98.62 77 GLY A C 1
ATOM 609 O O . GLY A 1 77 ? -2.857 4.402 -9.367 1 98.62 77 GLY A O 1
ATOM 610 N N . TYR A 1 78 ? -3.256 2.824 -10.914 1 98.81 78 TYR A N 1
ATOM 611 C CA . TYR A 1 78 ? -4.312 2.191 -10.133 1 98.81 78 TYR A CA 1
ATOM 612 C C . TYR A 1 78 ? -3.725 1.269 -9.07 1 98.81 78 TYR A C 1
ATOM 614 O O . TYR A 1 78 ? -2.553 0.894 -9.141 1 98.81 78 TYR A O 1
ATOM 622 N N . ARG A 1 79 ? -4.539 0.926 -8.133 1 98.88 79 ARG A N 1
ATOM 623 C CA . ARG A 1 79 ? -4.133 0.074 -7.02 1 98.88 79 ARG A CA 1
ATOM 624 C C . ARG A 1 79 ? -3.926 -1.365 -7.48 1 98.88 79 ARG A C 1
ATOM 626 O O . ARG A 1 79 ? -4.68 -1.87 -8.312 1 98.88 79 ARG A O 1
ATOM 633 N N . SER A 1 80 ? -2.896 -1.982 -6.895 1 98.94 80 SER A N 1
ATOM 634 C CA . SER A 1 80 ? -2.695 -3.424 -7 1 98.94 80 SER A CA 1
ATOM 635 C C . SER A 1 80 ? -3.627 -4.184 -6.062 1 98.94 80 SER A C 1
ATOM 637 O O . SER A 1 80 ? -4.258 -3.584 -5.188 1 98.94 80 SER A O 1
ATOM 639 N N . TYR A 1 81 ? -3.703 -5.516 -6.223 1 98.94 81 TYR A N 1
ATOM 640 C CA . TYR A 1 81 ? -4.68 -6.277 -5.457 1 98.94 81 TYR A CA 1
ATOM 641 C C . TYR A 1 81 ? -4.371 -6.223 -3.967 1 98.94 81 TYR A C 1
ATOM 643 O O . TYR A 1 81 ? -5.281 -6.18 -3.137 1 98.94 81 TYR A O 1
ATOM 651 N N . PRO A 1 82 ? -3.043 -6.195 -3.484 1 99 82 PRO A N 1
ATOM 652 C CA . PRO A 1 82 ? -2.828 -5.973 -2.053 1 99 82 PRO A CA 1
ATOM 653 C C . PRO A 1 82 ? -3.328 -4.605 -1.588 1 99 82 PRO A C 1
ATOM 655 O O . PRO A 1 82 ? -3.838 -4.477 -0.472 1 99 82 PRO A O 1
ATOM 658 N N . GLU A 1 83 ? -3.141 -3.607 -2.404 1 98.94 83 GLU A N 1
ATOM 659 C CA . GLU A 1 83 ? -3.584 -2.258 -2.062 1 98.94 83 GLU A CA 1
ATOM 660 C C . GLU A 1 83 ? -5.105 -2.17 -2.029 1 98.94 83 GLU A C 1
ATOM 662 O O . GLU A 1 83 ? -5.676 -1.495 -1.17 1 98.94 83 GLU A O 1
ATOM 667 N N . ILE A 1 84 ? -5.77 -2.838 -2.955 1 98.94 84 ILE A N 1
ATOM 668 C CA . ILE A 1 84 ? -7.227 -2.92 -2.953 1 98.94 84 ILE A CA 1
ATOM 669 C C . ILE A 1 84 ? -7.699 -3.65 -1.701 1 98.94 84 ILE A C 1
ATOM 671 O O . ILE A 1 84 ? -8.656 -3.223 -1.05 1 98.94 84 ILE A O 1
ATOM 675 N N . PHE A 1 85 ? -6.996 -4.758 -1.391 1 99 85 PHE A N 1
ATOM 676 C CA . PHE A 1 85 ? -7.297 -5.496 -0.172 1 99 85 PHE A CA 1
ATOM 677 C C . PHE A 1 85 ? -7.199 -4.594 1.051 1 99 85 PHE A C 1
ATOM 679 O O . PHE A 1 85 ? -8.047 -4.648 1.939 1 99 85 PHE A O 1
ATOM 686 N N . SER A 1 86 ? -6.191 -3.756 1.106 1 98.94 86 SER A N 1
ATOM 687 C CA . SER A 1 86 ? -6.008 -2.832 2.221 1 98.94 86 SER A CA 1
ATOM 688 C C . SER A 1 86 ? -7.207 -1.907 2.379 1 98.94 86 SER A C 1
ATOM 690 O O . SER A 1 86 ? -7.695 -1.698 3.492 1 98.94 86 SER A O 1
ATOM 692 N N . GLU A 1 87 ? -7.641 -1.352 1.288 1 98.94 87 GLU A N 1
ATOM 693 C CA . GLU A 1 87 ? -8.805 -0.474 1.375 1 98.94 87 GLU A CA 1
ATOM 694 C C . GLU A 1 87 ? -10.031 -1.232 1.868 1 98.94 87 GLU A C 1
ATOM 696 O O . GLU A 1 87 ? -10.789 -0.728 2.701 1 98.94 87 GLU A O 1
ATOM 701 N N . ARG A 1 88 ? -10.258 -2.445 1.338 1 98.94 88 ARG A N 1
ATOM 702 C CA . ARG A 1 88 ? -11.383 -3.271 1.756 1 98.94 88 ARG A CA 1
ATOM 703 C C . ARG A 1 88 ? -11.367 -3.496 3.264 1 98.94 88 ARG A C 1
ATOM 705 O O . ARG A 1 88 ? -12.375 -3.287 3.939 1 98.94 88 ARG A O 1
ATOM 712 N N . ILE A 1 89 ? -10.219 -3.846 3.766 1 98.88 89 ILE A N 1
ATOM 713 C CA . ILE A 1 89 ? -10.086 -4.234 5.164 1 98.88 89 ILE A CA 1
ATOM 714 C C . ILE A 1 89 ? -10.094 -2.99 6.051 1 98.88 89 ILE A C 1
ATOM 716 O O . ILE A 1 89 ? -10.922 -2.867 6.953 1 98.88 89 ILE A O 1
ATOM 720 N N . ARG A 1 90 ? -9.289 -2.014 5.762 1 98.81 90 ARG A N 1
ATOM 721 C CA . ARG A 1 90 ? -9 -0.919 6.68 1 98.81 90 ARG A CA 1
ATOM 722 C C . ARG A 1 90 ? -10.062 0.167 6.598 1 98.81 90 ARG A C 1
ATOM 724 O O . ARG A 1 90 ? -10.18 1.004 7.496 1 98.81 90 ARG A O 1
ATOM 731 N N . TRP A 1 91 ? -10.789 0.175 5.488 1 98.69 91 TRP A N 1
ATOM 732 C CA . TRP A 1 91 ? -11.805 1.212 5.363 1 98.69 91 TRP A CA 1
ATOM 733 C C . TRP A 1 91 ? -13.203 0.599 5.305 1 98.69 91 TRP A C 1
ATOM 735 O O . TRP A 1 91 ? -13.992 0.758 6.238 1 98.69 91 TRP A O 1
ATOM 745 N N . GLU A 1 92 ? -13.445 -0.21 4.348 1 98.75 92 GLU A N 1
ATOM 746 C CA . GLU A 1 92 ? -14.82 -0.637 4.09 1 98.75 92 GLU A CA 1
ATOM 747 C C . GLU A 1 92 ? -15.312 -1.599 5.168 1 98.75 92 GLU A C 1
ATOM 749 O O . GLU A 1 92 ? -16.5 -1.613 5.5 1 98.75 92 GLU A O 1
ATOM 754 N N . LEU A 1 93 ? -14.398 -2.406 5.758 1 98.62 93 LEU A N 1
ATOM 755 C CA . LEU A 1 93 ? -14.781 -3.311 6.832 1 98.62 93 LEU A CA 1
ATOM 756 C C . LEU A 1 93 ? -14.5 -2.689 8.195 1 98.62 93 LEU A C 1
ATOM 758 O O . LEU A 1 93 ? -14.711 -3.326 9.227 1 98.62 93 LEU A O 1
ATOM 762 N N . GLY A 1 94 ? -13.867 -1.529 8.25 1 98.25 94 GLY A N 1
ATOM 763 C CA . GLY A 1 94 ? -13.719 -0.744 9.461 1 98.25 94 GLY A CA 1
ATOM 764 C C . GLY A 1 94 ? -12.547 -1.192 10.32 1 98.25 94 GLY A C 1
ATOM 765 O O . GLY A 1 94 ? -12.438 -0.798 11.477 1 98.25 94 GLY A O 1
ATOM 766 N N . ARG A 1 95 ? -11.68 -2.023 9.805 1 98.62 95 ARG A N 1
ATOM 767 C CA . ARG A 1 95 ? -10.516 -2.469 10.562 1 98.62 95 ARG A CA 1
ATOM 768 C C . ARG A 1 95 ? -9.328 -1.528 10.359 1 98.62 95 ARG A C 1
ATOM 770 O O . ARG A 1 95 ? -8.289 -1.934 9.828 1 98.62 95 ARG A O 1
ATOM 777 N N . VAL A 1 96 ? -9.359 -0.371 10.883 1 98.44 96 VAL A N 1
ATOM 778 C CA . VAL A 1 96 ? -8.523 0.776 10.531 1 98.44 96 VAL A CA 1
ATOM 779 C C . VAL A 1 96 ? -7.109 0.574 11.078 1 98.44 96 VAL A C 1
ATOM 781 O O . VAL A 1 96 ? -6.152 1.156 10.562 1 98.44 96 VAL A O 1
ATOM 784 N N . ARG A 1 97 ? -6.977 -0.315 12.055 1 98.38 97 ARG A N 1
ATOM 785 C CA . ARG A 1 97 ? -5.664 -0.504 12.672 1 98.38 97 ARG A CA 1
ATOM 786 C C . ARG A 1 97 ? -4.934 -1.685 12.039 1 98.38 97 ARG A C 1
ATOM 788 O O . ARG A 1 97 ? -3.752 -1.908 12.312 1 98.38 97 ARG A O 1
ATOM 795 N N . ASP A 1 98 ? -5.648 -2.455 11.234 1 98.88 98 ASP A N 1
ATOM 796 C CA . ASP A 1 98 ? -4.934 -3.516 10.531 1 98.88 98 ASP A CA 1
ATOM 797 C C . ASP A 1 98 ? -3.832 -2.941 9.641 1 98.88 98 ASP A C 1
ATOM 799 O O . ASP A 1 98 ? -3.885 -1.77 9.258 1 98.88 98 ASP A O 1
ATOM 803 N N . LEU A 1 99 ? -2.814 -3.729 9.438 1 98.88 99 LEU A N 1
ATOM 804 C CA . LEU A 1 99 ? -1.709 -3.363 8.555 1 98.88 99 LEU A CA 1
ATOM 805 C C . LEU A 1 99 ? -1.564 -4.363 7.418 1 98.88 99 LEU A C 1
ATOM 807 O O . LEU A 1 99 ? -1.685 -5.574 7.629 1 98.88 99 LEU A O 1
ATOM 811 N N . VAL A 1 100 ? -1.448 -3.852 6.23 1 98.94 100 VAL A N 1
ATOM 812 C CA . VAL A 1 100 ? -1.207 -4.656 5.035 1 98.94 100 VAL A CA 1
ATOM 813 C C . VAL A 1 100 ? 0.165 -4.32 4.457 1 98.94 100 VAL A C 1
ATOM 815 O O . VAL A 1 100 ? 0.417 -3.178 4.066 1 98.94 100 VAL A O 1
ATOM 818 N N . ILE A 1 101 ? 1.037 -5.297 4.434 1 98.94 101 ILE A N 1
ATOM 819 C CA . ILE A 1 101 ? 2.418 -5.102 4.008 1 98.94 101 ILE A CA 1
ATOM 820 C C . ILE A 1 101 ? 2.682 -5.891 2.729 1 98.94 101 ILE A C 1
ATOM 822 O O . ILE A 1 101 ? 2.49 -7.109 2.693 1 98.94 101 ILE A O 1
ATOM 826 N N . ASN A 1 102 ? 3.029 -5.176 1.702 1 98.94 102 ASN A N 1
ATOM 827 C CA . ASN A 1 102 ? 3.377 -5.785 0.422 1 98.94 102 ASN A CA 1
ATOM 828 C C . ASN A 1 102 ? 4.883 -5.996 0.294 1 98.94 102 ASN A C 1
ATOM 830 O O . ASN A 1 102 ? 5.648 -5.031 0.237 1 98.94 102 ASN A O 1
ATOM 834 N N . THR A 1 103 ? 5.289 -7.266 0.193 1 98.94 103 THR A N 1
ATOM 835 C CA . THR A 1 103 ? 6.707 -7.586 0.079 1 98.94 103 THR A CA 1
ATOM 836 C C . THR A 1 103 ? 7 -8.266 -1.254 1 98.94 103 THR A C 1
ATOM 838 O O . THR A 1 103 ? 8.008 -8.969 -1.392 1 98.94 103 THR A O 1
ATOM 841 N N . GLY A 1 104 ? 6.039 -8.148 -2.207 1 98.94 104 GLY A N 1
ATOM 842 C CA . GLY A 1 104 ? 6.301 -8.664 -3.539 1 98.94 104 GLY A CA 1
ATOM 843 C C . GLY A 1 104 ? 7.488 -8.008 -4.215 1 98.94 104 GLY A C 1
ATOM 844 O O . GLY A 1 104 ? 7.703 -6.801 -4.07 1 98.94 104 GLY A O 1
ATOM 845 N N . ILE A 1 105 ? 8.234 -8.844 -4.953 1 98.88 105 ILE A N 1
ATOM 846 C CA . ILE A 1 105 ? 9.383 -8.328 -5.688 1 98.88 105 ILE A CA 1
ATOM 847 C C . ILE A 1 105 ? 9.359 -8.859 -7.121 1 98.88 105 ILE A C 1
ATOM 849 O O . ILE A 1 105 ? 9.344 -10.07 -7.344 1 98.88 105 ILE A O 1
ATOM 853 N N . SER A 1 106 ? 9.383 -7.938 -8.047 1 98.69 106 SER A N 1
ATOM 854 C CA . SER A 1 106 ? 9.328 -8.258 -9.469 1 98.69 106 SER A CA 1
ATOM 855 C C . SER A 1 106 ? 10.469 -9.195 -9.867 1 98.69 106 SER A C 1
ATOM 857 O O . SER A 1 106 ? 11.609 -9.008 -9.438 1 98.69 106 SER A O 1
ATOM 859 N N . GLY A 1 107 ? 10.148 -10.227 -10.609 1 98.38 107 GLY A N 1
ATOM 860 C CA . GLY A 1 107 ? 11.133 -11.133 -11.164 1 98.38 107 GLY A CA 1
ATOM 861 C C . GLY A 1 107 ? 11.453 -12.297 -10.25 1 98.38 107 GLY A C 1
ATOM 862 O O . GLY A 1 107 ? 12.117 -13.258 -10.656 1 98.38 107 GLY A O 1
ATOM 863 N N . ASN A 1 108 ? 10.953 -12.297 -9.023 1 98.75 108 ASN A N 1
ATOM 864 C CA . ASN A 1 108 ? 11.336 -13.305 -8.047 1 98.75 108 ASN A CA 1
ATOM 865 C C . ASN A 1 108 ? 10.602 -14.625 -8.273 1 98.75 108 ASN A C 1
ATOM 867 O O . ASN A 1 108 ? 9.547 -14.648 -8.906 1 98.75 108 ASN A O 1
ATOM 871 N N . THR A 1 109 ? 11.234 -15.703 -7.805 1 98.88 109 THR A N 1
ATOM 872 C CA . THR A 1 109 ? 10.688 -17.047 -7.785 1 98.88 109 THR A CA 1
ATOM 873 C C . THR A 1 109 ? 10.438 -17.516 -6.355 1 98.88 109 THR A C 1
ATOM 875 O O . THR A 1 109 ? 10.727 -16.781 -5.402 1 98.88 109 THR A O 1
ATOM 878 N N . SER A 1 110 ? 9.852 -18.703 -6.266 1 98.94 110 SER A N 1
ATOM 879 C CA . SER A 1 110 ? 9.641 -19.297 -4.953 1 98.94 110 SER A CA 1
ATOM 880 C C . SER A 1 110 ? 10.953 -19.438 -4.191 1 98.94 110 SER A C 1
ATOM 882 O O . SER A 1 110 ? 10.984 -19.281 -2.967 1 98.94 110 SER A O 1
ATOM 884 N N . ARG A 1 111 ? 12.094 -19.656 -4.875 1 98.88 111 ARG A N 1
ATOM 885 C CA . ARG A 1 111 ? 13.414 -19.75 -4.254 1 98.88 111 ARG A CA 1
ATOM 886 C C . ARG A 1 111 ? 13.82 -18.438 -3.611 1 98.88 111 ARG A C 1
ATOM 888 O O . ARG A 1 111 ? 14.359 -18.422 -2.502 1 98.88 111 ARG A O 1
ATOM 895 N N . ASN A 1 112 ? 13.57 -17.375 -4.305 1 98.88 112 ASN A N 1
ATOM 896 C CA . ASN A 1 112 ? 13.93 -16.062 -3.795 1 98.88 112 ASN A CA 1
ATOM 897 C C . ASN A 1 112 ? 13.188 -15.734 -2.502 1 98.88 112 ASN A C 1
ATOM 899 O O . ASN A 1 112 ? 13.758 -15.141 -1.585 1 98.88 112 ASN A O 1
ATOM 903 N N . ILE A 1 113 ? 11.898 -16.109 -2.42 1 98.94 113 ILE A N 1
ATOM 904 C CA . ILE A 1 113 ? 11.094 -15.844 -1.23 1 98.94 113 ILE A CA 1
ATOM 905 C C . ILE A 1 113 ? 11.633 -16.656 -0.052 1 98.94 113 ILE A C 1
ATOM 907 O O . ILE A 1 113 ? 11.758 -16.141 1.06 1 98.94 113 ILE A O 1
ATOM 911 N N . LEU A 1 114 ? 12 -17.891 -0.319 1 98.88 114 LEU A N 1
ATOM 912 C CA . LEU A 1 114 ? 12.578 -18.719 0.738 1 98.88 114 LEU A CA 1
ATOM 913 C C . LEU A 1 114 ? 13.883 -18.109 1.243 1 98.88 114 LEU A C 1
ATOM 915 O O . LEU A 1 114 ? 14.102 -18.016 2.453 1 98.88 114 LEU A O 1
ATOM 919 N N . ASP A 1 115 ? 14.695 -17.625 0.304 1 98.75 115 ASP A N 1
ATOM 920 C CA . ASP A 1 115 ? 16 -17.094 0.643 1 98.75 115 ASP A CA 1
ATOM 921 C C . ASP A 1 115 ? 15.867 -15.781 1.422 1 98.75 115 ASP A C 1
ATOM 923 O O . ASP A 1 115 ? 16.734 -15.438 2.227 1 98.75 115 ASP A O 1
ATOM 927 N N . ASP A 1 116 ? 14.812 -15.133 1.226 1 98.69 116 ASP A N 1
ATOM 928 C CA . ASP A 1 116 ? 14.633 -13.805 1.794 1 98.69 116 ASP A CA 1
ATOM 929 C C . ASP A 1 116 ? 13.508 -13.797 2.826 1 98.69 116 ASP A C 1
ATOM 931 O O . ASP A 1 116 ? 12.93 -12.75 3.117 1 98.69 116 ASP A O 1
ATOM 935 N N . PHE A 1 117 ? 13.234 -14.914 3.387 1 98.88 117 PHE A N 1
ATOM 936 C CA . PHE A 1 117 ? 12.062 -15.156 4.219 1 98.88 117 PHE A CA 1
ATOM 937 C C . PHE A 1 117 ? 12.094 -14.266 5.457 1 98.88 117 PHE A C 1
ATOM 939 O O . PHE A 1 117 ? 11.062 -13.719 5.859 1 98.88 117 PHE A O 1
ATOM 946 N N . GLU A 1 118 ? 13.188 -14.07 6.066 1 98.75 118 GLU A N 1
ATOM 947 C CA . GLU A 1 118 ? 13.305 -13.281 7.285 1 98.75 118 GLU A CA 1
ATOM 948 C C . GLU A 1 118 ? 12.898 -11.828 7.043 1 98.75 118 GLU A C 1
ATOM 950 O O . GLU A 1 118 ? 12.109 -11.266 7.805 1 98.75 118 GLU A O 1
ATOM 955 N N . TRP A 1 119 ? 13.352 -11.258 5.973 1 98.69 119 TRP A N 1
ATOM 956 C CA . TRP A 1 119 ? 13.102 -9.859 5.656 1 98.69 119 TRP A CA 1
ATOM 957 C C . TRP A 1 119 ? 11.68 -9.656 5.145 1 98.69 119 TRP A C 1
ATOM 959 O O . TRP A 1 119 ? 10.984 -8.727 5.562 1 98.69 119 TRP A O 1
ATOM 969 N N . ARG A 1 120 ? 11.211 -10.609 4.406 1 98.38 120 ARG A N 1
ATOM 970 C CA . ARG A 1 120 ? 9.961 -10.406 3.68 1 98.38 120 ARG A CA 1
ATOM 971 C C . ARG A 1 120 ? 8.758 -10.766 4.547 1 98.38 120 ARG A C 1
ATOM 973 O O . ARG A 1 120 ? 7.656 -10.258 4.332 1 98.38 120 ARG A O 1
ATOM 980 N N . VAL A 1 121 ? 9.023 -11.703 5.488 1 98.88 121 VAL A N 1
ATOM 981 C CA . VAL A 1 121 ? 7.828 -12.242 6.137 1 98.88 121 VAL A CA 1
ATOM 982 C C . VAL A 1 121 ? 8.031 -12.273 7.648 1 98.88 121 VAL A C 1
ATOM 984 O O . VAL A 1 121 ? 7.316 -11.602 8.391 1 98.88 121 VAL A O 1
ATOM 987 N N . LYS A 1 122 ? 9.031 -12.898 8.102 1 98.88 122 LYS A N 1
ATOM 988 C CA . LYS A 1 122 ? 9.156 -13.281 9.508 1 98.88 122 LYS A CA 1
ATOM 989 C C . LYS A 1 122 ? 9.227 -12.055 10.406 1 98.88 122 LYS A C 1
ATOM 991 O O . LYS A 1 122 ? 8.656 -12.039 11.5 1 98.88 122 LYS A O 1
ATOM 996 N N . GLN A 1 123 ? 9.875 -11.031 10.031 1 98.69 123 GLN A N 1
ATOM 997 C CA . GLN A 1 123 ? 10.117 -9.883 10.898 1 98.69 123 GLN A CA 1
ATOM 998 C C . GLN A 1 123 ? 8.805 -9.203 11.289 1 98.69 123 GLN A C 1
ATOM 1000 O O . GLN A 1 123 ? 8.742 -8.516 12.312 1 98.69 123 GLN A O 1
ATOM 1005 N N . PHE A 1 124 ? 7.766 -9.492 10.586 1 98.69 124 PHE A N 1
ATOM 1006 C CA . PHE A 1 124 ? 6.531 -8.758 10.828 1 98.69 124 PHE A CA 1
ATOM 1007 C C . PHE A 1 124 ? 5.609 -9.539 11.75 1 98.69 124 PHE A C 1
ATOM 1009 O O . PHE A 1 124 ? 4.574 -9.031 12.188 1 98.69 124 PHE A O 1
ATOM 1016 N N . LYS A 1 125 ? 5.938 -10.82 11.969 1 98.44 125 LYS A N 1
ATOM 1017 C CA . LYS A 1 125 ? 5.082 -11.68 12.781 1 98.44 125 LYS A CA 1
ATOM 1018 C C . LYS A 1 125 ? 3.627 -11.602 12.328 1 98.44 125 LYS A C 1
ATOM 1020 O O . LYS A 1 125 ? 2.732 -11.336 13.133 1 98.44 125 LYS A O 1
ATOM 1025 N N . PRO A 1 126 ? 3.414 -11.945 11.078 1 98.88 126 PRO A N 1
ATOM 1026 C CA . PRO A 1 126 ? 2.08 -11.734 10.508 1 98.88 126 PRO A CA 1
ATOM 1027 C C . PRO A 1 126 ? 1.039 -12.695 11.078 1 98.88 126 PRO A C 1
ATOM 1029 O O . PRO A 1 126 ? 1.384 -13.797 11.508 1 98.88 126 PRO A O 1
ATOM 1032 N N . ASN A 1 127 ? -0.215 -12.219 11.047 1 98.88 127 ASN A N 1
ATOM 1033 C CA . ASN A 1 127 ? -1.351 -13.086 11.336 1 98.88 127 ASN A CA 1
ATOM 1034 C C . ASN A 1 127 ? -1.772 -13.891 10.109 1 98.88 127 ASN A C 1
ATOM 1036 O O . ASN A 1 127 ? -2.25 -15.016 10.234 1 98.88 127 ASN A O 1
ATOM 1040 N N . VAL A 1 128 ? -1.617 -13.273 8.977 1 98.94 128 VAL A N 1
ATOM 1041 C CA . VAL A 1 128 ? -1.968 -13.891 7.703 1 98.94 128 VAL A CA 1
ATOM 1042 C C . VAL A 1 128 ? -0.879 -13.609 6.672 1 98.94 128 VAL A C 1
ATOM 1044 O O . VAL A 1 128 ? -0.358 -12.492 6.605 1 98.94 128 VAL A O 1
ATOM 1047 N N . VAL A 1 129 ? -0.529 -14.602 5.906 1 98.94 129 VAL A N 1
ATOM 1048 C CA . VAL A 1 129 ? 0.385 -14.422 4.781 1 98.94 129 VAL A CA 1
ATOM 1049 C C . VAL A 1 129 ? -0.287 -14.883 3.49 1 98.94 129 VAL A C 1
ATOM 1051 O O . VAL A 1 129 ? -0.727 -16.031 3.385 1 98.94 129 VAL A O 1
ATOM 1054 N N . SER A 1 130 ? -0.408 -13.992 2.57 1 98.94 130 SER A N 1
ATOM 1055 C CA . SER A 1 130 ? -0.928 -14.258 1.232 1 98.94 130 SER A CA 1
ATOM 1056 C C . SER A 1 130 ? 0.198 -14.336 0.207 1 98.94 130 SER A C 1
ATOM 1058 O O . SER A 1 130 ? 1.001 -13.406 0.087 1 98.94 130 SER A O 1
ATOM 1060 N N . ILE A 1 131 ? 0.245 -15.445 -0.572 1 98.94 131 ILE A N 1
ATOM 1061 C CA . ILE A 1 131 ? 1.369 -15.617 -1.485 1 98.94 131 ILE A CA 1
ATOM 1062 C C . ILE A 1 131 ? 0.854 -15.977 -2.875 1 98.94 131 ILE A C 1
ATOM 1064 O O . ILE A 1 131 ? 0.016 -16.875 -3.021 1 98.94 131 ILE A O 1
ATOM 1068 N N . MET A 1 132 ? 1.254 -15.273 -3.871 1 98.94 132 MET A N 1
ATOM 1069 C CA . MET A 1 132 ? 1.121 -15.602 -5.289 1 98.94 132 MET A CA 1
ATOM 1070 C C . MET A 1 132 ? 2.49 -15.727 -5.949 1 98.94 132 MET A C 1
ATOM 1072 O O . MET A 1 132 ? 3.246 -14.758 -6.004 1 98.94 132 MET A O 1
ATOM 1076 N N . ILE A 1 133 ? 2.822 -16.969 -6.449 1 98.88 133 ILE A N 1
ATOM 1077 C CA . ILE A 1 133 ? 4.137 -17.203 -7.039 1 98.88 133 ILE A CA 1
ATOM 1078 C C . ILE A 1 133 ? 4.062 -18.375 -8.008 1 98.88 133 ILE A C 1
ATOM 1080 O O . ILE A 1 133 ? 3.221 -19.266 -7.859 1 98.88 133 ILE A O 1
ATOM 1084 N N . GLY A 1 134 ? 4.887 -18.422 -9.016 1 98.69 134 GLY A N 1
ATOM 1085 C CA . GLY A 1 134 ? 4.93 -19.484 -10 1 98.69 134 GLY A CA 1
ATOM 1086 C C . GLY A 1 134 ? 5.172 -18.984 -11.406 1 98.69 134 GLY A C 1
ATOM 1087 O O . GLY A 1 134 ? 5.715 -19.719 -12.242 1 98.69 134 GLY A O 1
ATOM 1088 N N . THR A 1 135 ? 4.777 -17.734 -11.68 1 98.69 135 THR A N 1
ATOM 1089 C CA . THR A 1 135 ? 4.867 -17.156 -13.016 1 98.69 135 THR A CA 1
ATOM 1090 C C . THR A 1 135 ? 6.316 -17.109 -13.492 1 98.69 135 THR A C 1
ATOM 1092 O O . THR A 1 135 ? 6.605 -17.391 -14.648 1 98.69 135 THR A O 1
ATOM 1095 N N . ASN A 1 136 ? 7.203 -16.734 -12.602 1 98.62 136 ASN A N 1
ATOM 1096 C CA . ASN A 1 136 ? 8.617 -16.688 -12.969 1 98.62 136 ASN A CA 1
ATOM 1097 C C . ASN A 1 136 ? 9.297 -18.047 -12.766 1 98.62 136 ASN A C 1
ATOM 1099 O O . ASN A 1 136 ? 10.289 -18.344 -13.438 1 98.62 136 ASN A O 1
ATOM 1103 N N . ASP A 1 137 ? 8.789 -18.859 -11.867 1 98.81 137 ASP A N 1
ATOM 1104 C CA . ASP A 1 137 ? 9.336 -20.203 -11.641 1 98.81 137 ASP A CA 1
ATOM 1105 C C . ASP A 1 137 ? 9.281 -21.031 -12.914 1 98.81 137 ASP A C 1
ATOM 1107 O O . ASP A 1 137 ? 10.234 -21.75 -13.234 1 98.81 137 ASP A O 1
ATOM 1111 N N . CYS A 1 138 ? 8.219 -20.906 -13.656 1 98.25 138 CYS A N 1
ATOM 1112 C CA . CYS A 1 138 ? 7.988 -21.781 -14.805 1 98.25 138 CYS A CA 1
ATOM 1113 C C . CYS A 1 138 ? 8.734 -21.281 -16.031 1 98.25 138 CYS A C 1
ATOM 1115 O O . CYS A 1 138 ? 8.875 -22 -17.016 1 98.25 138 CYS A O 1
ATOM 1117 N N . ALA A 1 139 ? 9.117 -19.922 -15.984 1 97.94 139 ALA A N 1
ATOM 1118 C CA . ALA A 1 139 ? 9.828 -19.375 -17.141 1 97.94 139 ALA A CA 1
ATOM 1119 C C . ALA A 1 139 ? 11.125 -20.125 -17.406 1 97.94 139 ALA A C 1
ATOM 1121 O O . ALA A 1 139 ? 12.055 -20.078 -16.609 1 97.94 139 ALA A O 1
ATOM 1122 N N . ASN A 1 140 ? 11.172 -20.828 -18.562 1 95.56 140 ASN A N 1
ATOM 1123 C CA . ASN A 1 140 ? 12.297 -21.688 -18.906 1 95.56 140 ASN A CA 1
ATOM 1124 C C . ASN A 1 140 ? 12.633 -22.672 -17.781 1 95.56 140 ASN A C 1
ATOM 1126 O O . ASN A 1 140 ? 13.797 -22.969 -17.547 1 95.56 140 ASN A O 1
ATOM 1130 N N . ALA A 1 141 ? 11.617 -22.953 -16.969 1 94.69 141 ALA A N 1
ATOM 1131 C CA . ALA A 1 141 ? 11.766 -23.875 -15.844 1 94.69 141 ALA A CA 1
ATOM 1132 C C . ALA A 1 141 ? 12.906 -23.438 -14.938 1 94.69 141 ALA A C 1
ATOM 1134 O O . ALA A 1 141 ? 13.727 -24.266 -14.516 1 94.69 141 ALA A O 1
ATOM 1135 N N . ARG A 1 142 ? 13.023 -22.109 -14.711 1 96.25 142 ARG A N 1
ATOM 1136 C CA . ARG A 1 142 ? 14.023 -21.562 -13.797 1 96.25 142 ARG A CA 1
ATOM 1137 C C . ARG A 1 142 ? 14.023 -22.328 -12.477 1 96.25 142 ARG A C 1
ATOM 1139 O O . ARG A 1 142 ? 15.078 -22.484 -11.844 1 96.25 142 ARG A O 1
ATOM 1146 N N . VAL A 1 143 ? 12.883 -22.688 -11.992 1 98.62 143 VAL A N 1
ATOM 1147 C CA . VAL A 1 143 ? 12.664 -23.609 -10.883 1 98.62 143 VAL A CA 1
ATOM 1148 C C . VAL A 1 143 ? 11.938 -24.859 -11.383 1 98.62 143 VAL A C 1
ATOM 1150 O O . VAL A 1 143 ? 10.836 -24.766 -11.93 1 98.62 143 VAL A O 1
ATOM 1153 N N . THR A 1 144 ? 12.531 -25.969 -11.234 1 98.56 144 THR A N 1
ATOM 1154 C CA . THR A 1 144 ? 11.875 -27.188 -11.711 1 98.56 144 THR A CA 1
ATOM 1155 C C . THR A 1 144 ? 10.547 -27.406 -10.992 1 98.56 144 THR A C 1
ATOM 1157 O O . THR A 1 144 ? 10.344 -26.906 -9.883 1 98.56 144 THR A O 1
ATOM 1160 N N . LEU A 1 145 ? 9.672 -28.156 -11.648 1 98.5 145 LEU A N 1
ATOM 1161 C CA . LEU A 1 145 ? 8.375 -28.438 -11.047 1 98.5 145 LEU A CA 1
ATOM 1162 C C . LEU A 1 145 ? 8.539 -29.094 -9.68 1 98.5 145 LEU A C 1
ATOM 1164 O O . LEU A 1 145 ? 7.809 -28.766 -8.734 1 98.5 145 LEU A O 1
ATOM 1168 N N . GLU A 1 146 ? 9.461 -29.969 -9.555 1 98.56 146 GLU A N 1
ATOM 1169 C CA . GLU A 1 146 ? 9.734 -30.641 -8.289 1 98.56 146 GLU A CA 1
ATOM 1170 C C . GLU A 1 146 ? 10.219 -29.656 -7.227 1 98.56 146 GLU A C 1
ATOM 1172 O O . GLU A 1 146 ? 9.742 -29.688 -6.086 1 98.56 146 GLU A O 1
ATOM 1177 N N . ASP A 1 147 ? 11.117 -28.859 -7.594 1 98.81 147 ASP A N 1
ATOM 1178 C CA . ASP A 1 147 ? 11.633 -27.859 -6.648 1 98.81 147 ASP A CA 1
ATOM 1179 C C . ASP A 1 147 ? 10.555 -26.859 -6.266 1 98.81 147 ASP A C 1
ATOM 1181 O O . ASP A 1 147 ? 10.492 -26.406 -5.117 1 98.81 147 ASP A O 1
ATOM 1185 N N . TYR A 1 148 ? 9.797 -26.531 -7.223 1 98.88 148 TYR A N 1
ATOM 1186 C CA . TYR A 1 148 ? 8.688 -25.625 -6.961 1 98.88 148 TYR A CA 1
ATOM 1187 C C . TYR A 1 148 ? 7.746 -26.203 -5.914 1 98.88 148 TYR A C 1
ATOM 1189 O O . TYR A 1 148 ? 7.371 -25.5 -4.965 1 98.88 148 TYR A O 1
ATOM 1197 N N . GLU A 1 149 ? 7.379 -27.406 -6.109 1 98.88 149 GLU A N 1
ATOM 1198 C CA . GLU A 1 149 ? 6.512 -28.078 -5.141 1 98.88 149 GLU A CA 1
ATOM 1199 C C . GLU A 1 149 ? 7.129 -28.062 -3.746 1 98.88 149 GLU A C 1
ATOM 1201 O O . GLU A 1 149 ? 6.461 -27.703 -2.771 1 98.88 149 GLU A O 1
ATOM 1206 N N . LYS A 1 150 ? 8.336 -28.406 -3.641 1 98.88 150 LYS A N 1
ATOM 1207 C CA . LYS A 1 150 ? 9.039 -28.406 -2.361 1 98.88 150 LYS A CA 1
ATOM 1208 C C . LYS A 1 150 ? 9.078 -27.016 -1.746 1 98.88 150 LYS A C 1
ATOM 1210 O O . LYS A 1 150 ? 8.906 -26.859 -0.535 1 98.88 150 LYS A O 1
ATOM 1215 N N . ASN A 1 151 ? 9.375 -26.047 -2.582 1 98.94 151 ASN A N 1
ATOM 1216 C CA . ASN A 1 151 ? 9.445 -24.672 -2.104 1 98.94 151 ASN A CA 1
ATOM 1217 C C . ASN A 1 151 ? 8.117 -24.203 -1.527 1 98.94 151 ASN A C 1
ATOM 1219 O O . ASN A 1 151 ? 8.078 -23.609 -0.452 1 98.94 151 ASN A O 1
ATOM 1223 N N . ILE A 1 152 ? 7.031 -24.469 -2.199 1 98.94 152 ILE A N 1
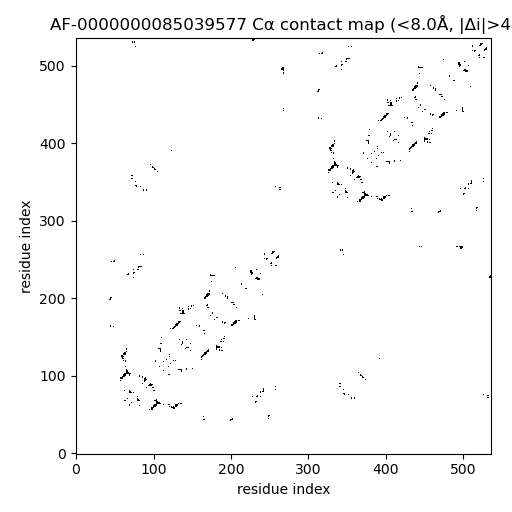ATOM 1224 C CA . ILE A 1 152 ? 5.723 -24.031 -1.744 1 98.94 152 ILE A CA 1
ATOM 1225 C C . ILE A 1 152 ? 5.359 -24.734 -0.437 1 98.94 152 ILE A C 1
ATOM 1227 O O . ILE A 1 152 ? 4.855 -24.094 0.496 1 98.94 152 ILE A O 1
ATOM 1231 N N . ILE A 1 153 ? 5.605 -25.984 -0.361 1 98.88 153 ILE A N 1
ATOM 1232 C CA . ILE A 1 153 ? 5.34 -26.734 0.869 1 98.88 153 ILE A CA 1
ATOM 1233 C C . ILE A 1 153 ? 6.145 -26.125 2.018 1 98.88 153 ILE A C 1
ATOM 1235 O O . ILE A 1 153 ? 5.605 -25.891 3.102 1 98.88 153 ILE A O 1
ATOM 1239 N N . SER A 1 154 ? 7.398 -25.859 1.758 1 98.94 154 SER A N 1
ATOM 1240 C CA . SER A 1 154 ? 8.266 -25.266 2.771 1 98.94 154 SER A CA 1
ATOM 1241 C C . SER A 1 154 ? 7.742 -23.906 3.217 1 98.94 154 SER A C 1
ATOM 1243 O O . SER A 1 154 ? 7.762 -23.594 4.406 1 98.94 154 SER A O 1
ATOM 1245 N N . LEU A 1 155 ? 7.309 -23.109 2.328 1 98.94 155 LEU A N 1
ATOM 1246 C CA . LEU A 1 155 ? 6.785 -21.781 2.646 1 98.94 155 LEU A CA 1
ATOM 1247 C C . LEU A 1 155 ? 5.531 -21.891 3.508 1 98.94 155 LEU A C 1
ATOM 1249 O O . LEU A 1 155 ? 5.398 -21.188 4.508 1 98.94 155 LEU A O 1
ATOM 1253 N N . VAL A 1 156 ? 4.625 -22.781 3.137 1 98.88 156 VAL A N 1
ATOM 1254 C CA . VAL A 1 156 ? 3.41 -22.984 3.918 1 98.88 156 VAL A CA 1
ATOM 1255 C C . VAL A 1 156 ? 3.775 -23.406 5.34 1 98.88 156 VAL A C 1
ATOM 1257 O O . VAL A 1 156 ? 3.219 -22.891 6.309 1 98.88 156 VAL A O 1
ATOM 1260 N N . GLU A 1 157 ? 4.719 -24.297 5.461 1 98.75 157 GLU A N 1
ATOM 1261 C CA . GLU A 1 157 ? 5.168 -24.75 6.773 1 98.75 157 GLU A CA 1
ATOM 1262 C C . GLU A 1 157 ? 5.77 -23.594 7.578 1 98.75 157 GLU A C 1
ATOM 1264 O O . GLU A 1 157 ? 5.508 -23.469 8.773 1 98.75 157 GLU A O 1
ATOM 1269 N N . LYS A 1 158 ? 6.562 -22.828 6.93 1 98.88 158 LYS A N 1
ATOM 1270 C CA . LYS A 1 158 ? 7.184 -21.688 7.605 1 98.88 158 LYS A CA 1
ATOM 1271 C C . LYS A 1 158 ? 6.137 -20.688 8.07 1 98.88 158 LYS A C 1
ATOM 1273 O O . LYS A 1 158 ? 6.23 -20.156 9.172 1 98.88 158 LYS A O 1
ATOM 1278 N N . PHE A 1 159 ? 5.129 -20.406 7.246 1 98.81 159 PHE A N 1
ATOM 1279 C CA . PHE A 1 159 ? 4.047 -19.516 7.645 1 98.81 159 PHE A CA 1
ATOM 1280 C C . PHE A 1 159 ? 3.348 -20.031 8.891 1 98.81 159 PHE A C 1
ATOM 1282 O O . PHE A 1 159 ? 3.143 -19.281 9.852 1 98.81 159 PHE A O 1
ATOM 1289 N N . ARG A 1 160 ? 3.023 -21.281 8.891 1 98.56 160 ARG A N 1
ATOM 1290 C CA . ARG A 1 160 ? 2.303 -21.891 10 1 98.56 160 ARG A CA 1
ATOM 1291 C C . ARG A 1 160 ? 3.156 -21.922 11.266 1 98.56 160 ARG A C 1
ATOM 1293 O O . ARG A 1 160 ? 2.639 -21.766 12.375 1 98.56 160 ARG A O 1
ATOM 1300 N N . SER A 1 161 ? 4.426 -22.078 11.055 1 98.5 161 SER A N 1
ATOM 1301 C CA . SER A 1 161 ? 5.324 -22.094 12.203 1 98.5 161 SER A CA 1
ATOM 1302 C C . SER A 1 161 ? 5.371 -20.734 12.891 1 98.5 161 SER A C 1
ATOM 1304 O O . SER A 1 161 ? 5.691 -20.641 14.078 1 98.5 161 SER A O 1
ATOM 1306 N N . LEU A 1 162 ? 5.043 -19.688 12.188 1 98.44 162 LEU A N 1
ATOM 1307 C CA . LEU A 1 162 ? 4.957 -18.344 12.766 1 98.44 162 LEU A CA 1
ATOM 1308 C C . LEU A 1 162 ? 3.611 -18.125 13.445 1 98.44 162 LEU A C 1
ATOM 1310 O O . LEU A 1 162 ? 3.387 -17.094 14.07 1 98.44 162 LEU A O 1
ATOM 1314 N N . GLY A 1 163 ? 2.699 -19.062 13.258 1 98.12 163 GLY A N 1
ATOM 1315 C CA . GLY A 1 163 ? 1.331 -18.875 13.719 1 98.12 163 GLY A CA 1
ATOM 1316 C C . GLY A 1 163 ? 0.455 -18.156 12.703 1 98.12 163 GLY A C 1
ATOM 1317 O O . GLY A 1 163 ? -0.681 -17.797 13.008 1 98.12 163 GLY A O 1
ATOM 1318 N N . ALA A 1 164 ? 0.972 -17.969 11.516 1 98.81 164 ALA A N 1
ATOM 1319 C CA . ALA A 1 164 ? 0.227 -17.234 10.484 1 98.81 164 ALA A CA 1
ATOM 1320 C C . ALA A 1 164 ? -0.676 -18.188 9.695 1 98.81 164 ALA A C 1
ATOM 1322 O O . ALA A 1 164 ? -0.357 -19.359 9.531 1 98.81 164 ALA A O 1
ATOM 1323 N N . ILE A 1 165 ? -1.782 -17.672 9.211 1 98.81 165 ILE A N 1
ATOM 1324 C CA . ILE A 1 165 ? -2.674 -18.391 8.312 1 98.81 165 ILE A CA 1
ATOM 1325 C C . ILE A 1 165 ? -2.254 -18.156 6.863 1 98.81 165 ILE A C 1
ATOM 1327 O O . ILE A 1 165 ? -2.197 -17 6.414 1 98.81 165 ILE A O 1
ATOM 1331 N N . PRO A 1 166 ? -1.946 -19.203 6.172 1 98.88 166 PRO A N 1
ATOM 1332 C CA . PRO A 1 166 ? -1.544 -19.047 4.773 1 98.88 166 PRO A CA 1
ATOM 1333 C C . PRO A 1 166 ? -2.736 -18.938 3.826 1 98.88 166 PRO A C 1
ATOM 1335 O O . PRO A 1 166 ? -3.748 -19.609 4.027 1 98.88 166 PRO A O 1
ATOM 1338 N N . ILE A 1 167 ? -2.621 -18.078 2.816 1 98.94 167 ILE A N 1
ATOM 1339 C CA . ILE A 1 167 ? -3.484 -18 1.644 1 98.94 167 ILE A CA 1
ATOM 1340 C C . ILE A 1 167 ? -2.652 -18.203 0.377 1 98.94 167 ILE A C 1
ATOM 1342 O O . ILE A 1 167 ? -1.693 -17.453 0.14 1 98.94 167 ILE A O 1
ATOM 1346 N N . LEU A 1 168 ? -3.012 -19.188 -0.393 1 98.94 168 LEU A N 1
ATOM 1347 C CA . LEU A 1 168 ? -2.324 -19.438 -1.654 1 98.94 168 LEU A CA 1
ATOM 1348 C C . LEU A 1 168 ? -3.123 -18.891 -2.828 1 98.94 168 LEU A C 1
ATOM 1350 O O . LEU A 1 168 ? -4.348 -19 -2.865 1 98.94 168 LEU A O 1
ATOM 1354 N N . HIS A 1 169 ? -2.443 -18.266 -3.756 1 98.94 169 HIS A N 1
ATOM 1355 C CA . HIS A 1 169 ? -3 -17.828 -5.031 1 98.94 169 HIS A CA 1
ATOM 1356 C C . HIS A 1 169 ? -2.391 -18.594 -6.191 1 98.94 169 HIS A C 1
ATOM 1358 O O . HIS A 1 169 ? -1.18 -18.828 -6.223 1 98.94 169 HIS A O 1
ATOM 1364 N N . THR A 1 170 ? -3.242 -19.031 -7.105 1 98.94 170 THR A N 1
ATOM 1365 C CA . THR A 1 170 ? -2.662 -19.359 -8.406 1 98.94 170 THR A CA 1
ATOM 1366 C C . THR A 1 170 ? -2.42 -18.078 -9.211 1 98.94 170 THR A C 1
ATOM 1368 O O . THR A 1 170 ? -3.172 -17.109 -9.094 1 98.94 170 THR A O 1
ATOM 1371 N N . PRO A 1 171 ? -1.358 -18.094 -10.023 1 98.75 171 PRO A N 1
ATOM 1372 C CA . PRO A 1 171 ? -1.201 -16.969 -10.945 1 98.75 171 PRO A CA 1
ATOM 1373 C C . PRO A 1 171 ? -2.367 -16.828 -11.922 1 98.75 171 PRO A C 1
ATOM 1375 O O . PRO A 1 171 ? -3.133 -17.781 -12.109 1 98.75 171 PRO A O 1
ATOM 1378 N N . ASN A 1 172 ? -2.508 -15.602 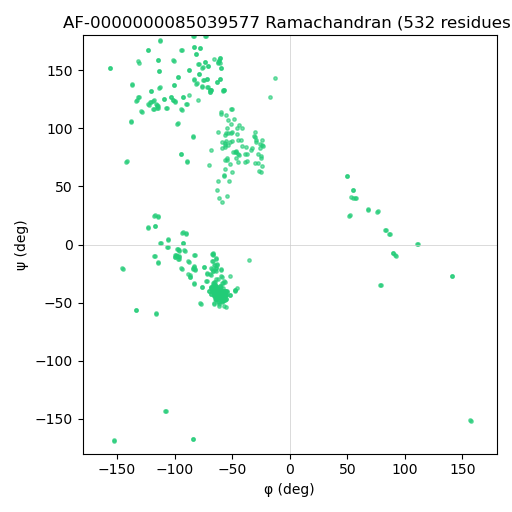-12.508 1 98.62 172 ASN A N 1
ATOM 1379 C CA . ASN A 1 172 ? -3.43 -15.461 -13.625 1 98.62 172 ASN A CA 1
ATOM 1380 C C . ASN A 1 172 ? -2.869 -16.094 -14.898 1 98.62 172 ASN A C 1
ATOM 1382 O O . ASN A 1 172 ? -1.653 -16.234 -15.039 1 98.62 172 ASN A O 1
ATOM 1386 N N . PRO A 1 173 ? -3.785 -16.453 -15.828 1 97.88 173 PRO A N 1
ATOM 1387 C CA . PRO A 1 173 ? -3.328 -16.906 -17.141 1 97.88 173 PRO A CA 1
ATOM 1388 C C . PRO A 1 173 ? -2.545 -15.828 -17.891 1 97.88 173 PRO A C 1
ATOM 1390 O O . PRO A 1 173 ? -2.664 -14.641 -17.578 1 97.88 173 PRO A O 1
ATOM 1393 N N . ILE A 1 174 ? -1.731 -16.312 -18.859 1 97.88 174 ILE A N 1
ATOM 1394 C CA . ILE A 1 174 ? -0.93 -15.414 -19.688 1 97.88 174 ILE A CA 1
ATOM 1395 C C . ILE A 1 174 ? -1.251 -15.641 -21.172 1 97.88 174 ILE A C 1
ATOM 1397 O O . ILE A 1 174 ? -1.958 -16.594 -21.516 1 97.88 174 ILE A O 1
ATOM 1401 N N . ILE A 1 175 ? -0.791 -14.711 -21.984 1 97.31 175 ILE A N 1
ATOM 1402 C CA . ILE A 1 175 ? -0.852 -14.938 -23.422 1 97.31 175 ILE A CA 1
ATOM 1403 C C . ILE A 1 175 ? 0.355 -15.758 -23.875 1 97.31 175 ILE A C 1
ATOM 1405 O O . ILE A 1 175 ? 1.4 -15.203 -24.219 1 97.31 175 ILE A O 1
ATOM 1409 N N . GLU A 1 176 ? 0.147 -17.047 -23.891 1 95.69 176 GLU A N 1
ATOM 1410 C CA . GLU A 1 176 ? 1.24 -18 -24.078 1 95.69 176 GLU A CA 1
ATOM 1411 C C . GLU A 1 176 ? 1.972 -17.75 -25.391 1 95.69 176 GLU A C 1
ATOM 1413 O O . GLU A 1 176 ? 3.199 -17.844 -25.453 1 95.69 176 GLU A O 1
ATOM 1418 N N . ALA A 1 177 ? 1.226 -17.438 -26.438 1 96.06 177 ALA A N 1
ATOM 1419 C CA . ALA A 1 177 ? 1.804 -17.203 -27.766 1 96.06 177 ALA A CA 1
ATOM 1420 C C . ALA A 1 177 ? 2.816 -16.062 -27.734 1 96.06 177 ALA A C 1
ATOM 1422 O O . ALA A 1 177 ? 3.768 -16.047 -28.516 1 96.06 177 ALA A O 1
ATOM 1423 N N . LEU A 1 178 ? 2.617 -15.148 -26.797 1 96.69 178 LEU A N 1
ATOM 1424 C CA . LEU A 1 178 ? 3.486 -13.984 -26.719 1 96.69 178 LEU A CA 1
ATOM 1425 C C . LEU A 1 178 ? 4.582 -14.18 -25.672 1 96.69 178 LEU A C 1
ATOM 1427 O O . LEU A 1 178 ? 5.496 -13.367 -25.562 1 96.69 178 LEU A O 1
ATOM 1431 N N . ASP A 1 179 ? 4.5 -15.203 -24.891 1 95.88 179 ASP A N 1
ATOM 1432 C CA . ASP A 1 179 ? 5.527 -15.57 -23.922 1 95.88 179 ASP A CA 1
ATOM 1433 C C . ASP A 1 179 ? 5.691 -17.078 -23.844 1 95.88 179 ASP A C 1
ATOM 1435 O O . ASP A 1 179 ? 5.422 -17.688 -22.812 1 95.88 179 ASP A O 1
ATOM 1439 N N . PRO A 1 180 ? 6.242 -17.656 -24.844 1 95.75 180 PRO A N 1
ATOM 1440 C CA . PRO A 1 180 ? 6.293 -19.109 -24.953 1 95.75 180 PRO A CA 1
ATOM 1441 C C . PRO A 1 180 ? 7.191 -19.75 -23.891 1 95.75 180 PRO A C 1
ATOM 1443 O O . PRO A 1 180 ? 7.09 -20.953 -23.625 1 95.75 180 PRO A O 1
ATOM 1446 N N . ASN A 1 181 ? 8.086 -18.984 -23.328 1 96.38 181 ASN A N 1
ATOM 1447 C CA . ASN A 1 181 ? 8.977 -19.516 -22.297 1 96.38 181 ASN A CA 1
ATOM 1448 C C . ASN A 1 181 ? 8.203 -19.891 -21.031 1 96.38 181 ASN A C 1
ATOM 1450 O O . ASN A 1 181 ? 8.742 -20.562 -20.156 1 96.38 181 ASN A O 1
ATOM 1454 N N . ARG A 1 182 ? 6.895 -19.578 -20.938 1 97.88 182 ARG A N 1
ATOM 1455 C CA . ARG A 1 182 ? 6.066 -19.844 -19.766 1 97.88 182 ARG A CA 1
ATOM 1456 C C . ARG A 1 182 ? 4.926 -20.797 -20.109 1 97.88 182 ARG A C 1
ATOM 1458 O O . ARG A 1 182 ? 3.879 -20.781 -19.469 1 97.88 182 ARG A O 1
ATOM 1465 N N . GLU A 1 183 ? 5.145 -21.594 -21.156 1 95.94 183 GLU A N 1
ATOM 1466 C CA . GLU A 1 183 ? 4.102 -22.484 -21.656 1 95.94 183 GLU A CA 1
ATOM 1467 C C . GLU A 1 183 ? 3.734 -23.531 -20.609 1 95.94 183 GLU A C 1
ATOM 1469 O O . GLU A 1 183 ? 2.646 -24.109 -20.656 1 95.94 183 GLU A O 1
ATOM 1474 N N . SER A 1 184 ? 4.641 -23.781 -19.609 1 97.75 184 SER A N 1
ATOM 1475 C CA . SER A 1 184 ? 4.41 -24.812 -18.609 1 97.75 184 SER A CA 1
ATOM 1476 C C . SER A 1 184 ? 3.674 -24.266 -17.406 1 97.75 184 SER A C 1
ATOM 1478 O O . SER A 1 184 ? 3.525 -24.938 -16.391 1 97.75 184 SER A O 1
ATOM 1480 N N . LEU A 1 185 ? 3.17 -23.062 -17.406 1 98.62 185 LEU A N 1
ATOM 1481 C CA . LEU A 1 185 ? 2.541 -22.406 -16.266 1 98.62 185 LEU A CA 1
ATOM 1482 C C . LEU A 1 185 ? 1.418 -23.266 -15.695 1 98.62 185 LEU A C 1
ATOM 1484 O O . LEU A 1 185 ? 1.271 -23.359 -14.477 1 98.62 185 LEU A O 1
ATOM 1488 N N . GLU A 1 186 ? 0.645 -23.875 -16.531 1 98.38 186 GLU A N 1
ATOM 1489 C CA . GLU A 1 186 ? -0.479 -24.688 -16.078 1 98.38 186 GLU A CA 1
ATOM 1490 C C . GLU A 1 186 ? -0.011 -25.812 -15.148 1 98.38 186 GLU A C 1
ATOM 1492 O O . GLU A 1 186 ? -0.711 -26.172 -14.203 1 98.38 186 GLU A O 1
ATOM 1497 N N . GLU A 1 187 ? 1.132 -26.391 -15.422 1 98.62 187 GLU A N 1
ATOM 1498 C CA . GLU A 1 187 ? 1.674 -27.453 -14.578 1 98.62 187 GLU A CA 1
ATOM 1499 C C . GLU A 1 187 ? 2.002 -26.922 -13.18 1 98.62 187 GLU A C 1
ATOM 1501 O O . GLU A 1 187 ? 1.798 -27.625 -12.188 1 98.62 187 GLU A O 1
ATOM 1506 N N . TYR A 1 188 ? 2.518 -25.766 -13.094 1 98.88 188 TYR A N 1
ATOM 1507 C CA . TYR A 1 188 ? 2.82 -25.141 -11.812 1 98.88 188 TYR A CA 1
ATOM 1508 C C . TYR A 1 188 ? 1.543 -24.797 -11.055 1 98.88 188 TYR A C 1
ATOM 1510 O O . TYR A 1 188 ? 1.478 -24.953 -9.836 1 98.88 188 TYR A O 1
ATOM 1518 N N . VAL A 1 189 ? 0.545 -24.375 -11.758 1 98.88 189 VAL A N 1
ATOM 1519 C CA . VAL A 1 189 ? -0.767 -24.078 -11.188 1 98.88 189 VAL A CA 1
ATOM 1520 C C . VAL A 1 189 ? -1.344 -25.344 -10.555 1 98.88 189 VAL A C 1
ATOM 1522 O O . VAL A 1 189 ? -1.881 -25.312 -9.445 1 98.88 189 VAL A O 1
ATOM 1525 N N . LYS A 1 190 ? -1.207 -26.453 -11.234 1 98.88 190 LYS A N 1
ATOM 1526 C CA . LYS A 1 190 ? -1.701 -27.719 -10.711 1 98.88 190 LYS A CA 1
ATOM 1527 C C . LYS A 1 190 ? -1.019 -28.078 -9.391 1 98.88 190 LYS A C 1
ATOM 1529 O O . LYS A 1 190 ? -1.649 -28.625 -8.492 1 98.88 190 LYS A O 1
ATOM 1534 N N . VAL A 1 191 ? 0.223 -27.75 -9.305 1 98.81 191 VAL A N 1
ATOM 1535 C CA . VAL A 1 191 ? 0.98 -28.016 -8.086 1 98.81 191 VAL A CA 1
ATOM 1536 C C . VAL A 1 191 ? 0.41 -27.188 -6.93 1 98.81 191 VAL A C 1
ATOM 1538 O O . VAL A 1 191 ? 0.173 -27.719 -5.84 1 98.81 191 VAL A O 1
ATOM 1541 N N . ILE A 1 192 ? 0.169 -25.922 -7.133 1 98.81 192 ILE A N 1
ATOM 1542 C CA . ILE A 1 192 ? -0.363 -25.047 -6.094 1 98.81 192 ILE A CA 1
ATOM 1543 C C . ILE A 1 192 ? -1.731 -25.562 -5.645 1 98.81 192 ILE A C 1
ATOM 1545 O O . ILE A 1 192 ? -2.031 -25.578 -4.449 1 98.81 192 ILE A O 1
ATOM 1549 N N . LYS A 1 193 ? -2.553 -25.906 -6.609 1 98.81 193 LYS A N 1
ATOM 1550 C CA . LYS A 1 193 ? -3.889 -26.406 -6.293 1 98.81 193 LYS A CA 1
ATOM 1551 C C . LYS A 1 193 ? -3.818 -27.688 -5.469 1 98.81 193 LYS A C 1
ATOM 1553 O O . LYS A 1 193 ? -4.57 -27.844 -4.504 1 98.81 193 LYS A O 1
ATOM 1558 N N . SER A 1 194 ? -2.938 -28.547 -5.867 1 98.75 194 SER A N 1
ATOM 1559 C CA . SER A 1 194 ? -2.758 -29.797 -5.145 1 98.75 194 SER A CA 1
ATOM 1560 C C . SER A 1 194 ? -2.305 -29.547 -3.711 1 98.75 194 SER A C 1
ATOM 1562 O O . SER A 1 194 ? -2.816 -30.172 -2.775 1 98.75 194 SER A O 1
ATOM 1564 N N . ILE A 1 195 ? -1.348 -28.672 -3.533 1 98.81 195 ILE A N 1
ATOM 1565 C CA . ILE A 1 195 ? -0.828 -28.359 -2.205 1 98.81 195 ILE A CA 1
ATOM 1566 C C . ILE A 1 195 ? -1.928 -27.719 -1.356 1 98.81 195 ILE A C 1
ATOM 1568 O O . ILE A 1 195 ? -2.076 -28.047 -0.177 1 98.81 195 ILE A O 1
ATOM 1572 N N . ALA A 1 196 ? -2.67 -26.828 -1.939 1 98.69 196 ALA A N 1
ATOM 1573 C CA . ALA A 1 196 ? -3.762 -26.188 -1.207 1 98.69 196 ALA A CA 1
ATOM 1574 C C . ALA A 1 196 ? -4.742 -27.234 -0.674 1 98.69 196 ALA A C 1
ATOM 1576 O O . ALA A 1 196 ? -5.199 -27.141 0.467 1 98.69 196 ALA A O 1
ATOM 1577 N N . GLU A 1 197 ? -5.059 -28.156 -1.5 1 97.69 197 GLU A N 1
ATOM 1578 C CA . GLU A 1 197 ? -5.98 -29.234 -1.116 1 97.69 197 GLU A CA 1
ATOM 1579 C C . GLU A 1 197 ? -5.379 -30.109 -0.031 1 97.69 197 GLU A C 1
ATOM 1581 O O . GLU A 1 197 ? -6 -30.344 1.011 1 97.69 197 GLU A O 1
ATOM 1586 N N . LYS A 1 198 ? -4.199 -30.562 -0.23 1 97.25 198 LYS A N 1
ATOM 1587 C CA . LYS A 1 198 ? -3.547 -31.5 0.672 1 97.25 198 LYS A CA 1
ATOM 1588 C C . LYS A 1 198 ? -3.281 -30.875 2.035 1 97.25 198 LYS A C 1
ATOM 1590 O O . LYS A 1 198 ? -3.42 -31.531 3.068 1 97.25 198 LYS A O 1
ATOM 1595 N N . GLU A 1 199 ? -2.844 -29.625 1.956 1 96.81 199 GLU A N 1
ATOM 1596 C CA . GLU A 1 199 ? -2.465 -28.953 3.188 1 96.81 199 GLU A CA 1
ATOM 1597 C C . GLU A 1 199 ? -3.641 -28.172 3.77 1 96.81 199 GLU A C 1
ATOM 1599 O O . GLU A 1 199 ? -3.494 -27.469 4.773 1 96.81 199 GLU A O 1
ATOM 1604 N N . GLN A 1 200 ? -4.781 -28.25 3.111 1 96.75 200 GLN A N 1
ATOM 1605 C CA . GLN A 1 200 ? -5.992 -27.562 3.553 1 96.75 200 GLN A CA 1
ATOM 1606 C C . GLN A 1 200 ? -5.742 -26.078 3.738 1 96.75 200 GLN A C 1
ATOM 1608 O O . GLN A 1 200 ? -6.074 -25.516 4.781 1 96.75 200 GLN A O 1
ATOM 1613 N N . VAL A 1 201 ? -5.125 -25.5 2.814 1 98.38 201 VAL A N 1
ATOM 1614 C CA . VAL A 1 201 ? -4.855 -24.078 2.773 1 98.38 201 VAL A CA 1
ATOM 1615 C C . VAL A 1 201 ? -5.906 -23.375 1.915 1 98.38 201 VAL A C 1
ATOM 1617 O O . VAL A 1 201 ? -6.383 -23.938 0.926 1 98.38 201 VAL A O 1
ATOM 1620 N N . ILE A 1 202 ? -6.309 -22.156 2.285 1 98.31 202 ILE A N 1
ATOM 1621 C CA . ILE A 1 202 ? -7.195 -21.344 1.458 1 98.31 202 ILE A CA 1
ATOM 1622 C C . ILE A 1 202 ? -6.555 -21.125 0.09 1 98.31 202 ILE A C 1
ATOM 1624 O O . ILE A 1 202 ? -5.375 -20.781 -0.002 1 98.31 202 ILE A O 1
ATOM 1628 N N . LEU A 1 203 ? -7.375 -21.344 -0.929 1 98.81 203 LEU A N 1
ATOM 1629 C CA . LEU A 1 203 ? -6.902 -21.125 -2.293 1 98.81 203 LEU A CA 1
ATOM 1630 C C . LEU A 1 203 ? -7.715 -20.047 -2.986 1 98.81 203 LEU A C 1
ATOM 1632 O O . LEU A 1 203 ? -8.945 -20.109 -3.021 1 98.81 203 LEU A O 1
ATOM 1636 N N . VAL A 1 204 ? -7.07 -19.031 -3.461 1 98.94 204 VAL A N 1
ATOM 1637 C CA . VAL A 1 204 ? -7.625 -18.078 -4.418 1 98.94 204 VAL A CA 1
ATOM 1638 C C . VAL A 1 204 ? -7.195 -18.469 -5.832 1 98.94 204 VAL A C 1
ATOM 1640 O O . VAL A 1 204 ? -6.062 -18.188 -6.238 1 98.94 204 VAL A O 1
ATOM 1643 N N . ASP A 1 205 ? -8.062 -19.016 -6.578 1 98.94 205 ASP A N 1
ATOM 1644 C CA . ASP A 1 205 ? -7.723 -19.641 -7.852 1 98.94 205 ASP A CA 1
ATOM 1645 C C . ASP A 1 205 ? -7.91 -18.672 -9.016 1 98.94 205 ASP A C 1
ATOM 1647 O O . ASP A 1 205 ? -8.828 -18.844 -9.828 1 98.94 205 ASP A O 1
ATOM 1651 N N . ASN A 1 206 ? -6.965 -17.781 -9.18 1 98.94 206 ASN A N 1
ATOM 1652 C CA . ASN A 1 206 ? -7.016 -16.797 -10.258 1 98.94 206 ASN A CA 1
ATOM 1653 C C . ASN A 1 206 ? -6.945 -17.469 -11.625 1 98.94 206 ASN A C 1
ATOM 1655 O O . ASN A 1 206 ? -7.648 -17.078 -12.555 1 98.94 206 ASN A O 1
ATOM 1659 N N . TYR A 1 207 ? -6.074 -18.438 -11.75 1 98.81 207 TYR A N 1
ATOM 1660 C CA . TYR A 1 207 ? -5.934 -19.125 -13.031 1 98.81 207 TYR A CA 1
ATOM 1661 C C . TYR A 1 207 ? -7.266 -19.719 -13.477 1 98.81 207 TYR A C 1
ATOM 1663 O O . TYR A 1 207 ? -7.684 -19.516 -14.625 1 98.81 207 TYR A O 1
ATOM 1671 N N . GLY A 1 208 ? -7.855 -20.484 -12.609 1 98.62 208 GLY A N 1
ATOM 1672 C CA . GLY A 1 208 ? -9.141 -21.078 -12.93 1 98.62 208 GLY A CA 1
ATOM 1673 C C . GLY A 1 208 ? -10.211 -20.047 -13.266 1 98.62 208 GLY A C 1
ATOM 1674 O O . GLY A 1 208 ? -10.93 -20.203 -14.258 1 98.62 208 GLY A O 1
ATOM 1675 N N . HIS A 1 209 ? -10.273 -19 -12.461 1 98.31 209 HIS A N 1
ATOM 1676 C CA . HIS A 1 209 ? -11.281 -17.969 -12.648 1 98.31 209 HIS A CA 1
ATOM 1677 C C . HIS A 1 209 ? -11.117 -17.281 -13.992 1 98.31 209 HIS A C 1
ATOM 1679 O O . HIS A 1 209 ? -12.086 -17.141 -14.742 1 98.31 209 HIS A O 1
ATOM 1685 N N . TRP A 1 210 ? -9.922 -16.859 -14.32 1 98.31 210 TRP A N 1
ATOM 1686 C CA . TRP A 1 210 ? -9.688 -16.188 -15.594 1 98.31 210 TRP A CA 1
ATOM 1687 C C . TRP A 1 210 ? -9.922 -17.141 -16.766 1 98.31 210 TRP A C 1
ATOM 1689 O O . TRP A 1 210 ? -10.461 -16.734 -17.797 1 98.31 210 TRP A O 1
ATOM 1699 N N . SER A 1 211 ? -9.516 -18.391 -16.609 1 97.75 211 SER A N 1
ATOM 1700 C CA . SER A 1 211 ? -9.734 -19.391 -17.656 1 97.75 211 SER A CA 1
ATOM 1701 C C . SER A 1 211 ? -11.219 -19.562 -17.953 1 97.75 211 SER A C 1
ATOM 1703 O O . SER A 1 211 ? -11.617 -19.688 -19.125 1 97.75 211 SER A O 1
ATOM 1705 N N . GLU A 1 212 ? -11.969 -19.594 -16.922 1 97.75 212 GLU A N 1
ATOM 1706 C CA . GLU A 1 212 ? -13.414 -19.703 -17.094 1 97.75 212 GLU A CA 1
ATOM 1707 C C . GLU A 1 212 ? -13.969 -18.5 -17.859 1 97.75 212 GLU A C 1
ATOM 1709 O O . GLU A 1 212 ? -14.805 -18.656 -18.734 1 97.75 212 GLU A O 1
ATOM 1714 N N . GLU A 1 213 ? -13.492 -17.297 -17.531 1 97.06 213 GLU A N 1
ATOM 1715 C CA . GLU A 1 213 ? -13.945 -16.094 -18.219 1 97.06 213 GLU A CA 1
ATOM 1716 C C . GLU A 1 213 ? -13.508 -16.094 -19.672 1 97.06 213 GLU A C 1
ATOM 1718 O O . GLU A 1 213 ? -14.234 -15.586 -20.547 1 97.06 213 GLU A O 1
ATOM 1723 N N . LEU A 1 214 ? -12.391 -16.609 -19.922 1 96.62 214 LEU A N 1
ATOM 1724 C CA . LEU A 1 214 ? -11.859 -16.672 -21.281 1 96.62 214 LEU A CA 1
ATOM 1725 C C . LEU A 1 214 ? -12.727 -17.562 -22.172 1 96.62 214 LEU A C 1
ATOM 1727 O O . LEU A 1 214 ? -12.727 -17.406 -23.391 1 96.62 214 LEU A O 1
ATOM 1731 N N . GLU A 1 215 ? -13.453 -18.422 -21.594 1 95.94 215 GLU A N 1
ATOM 1732 C CA . GLU A 1 215 ? -14.273 -19.375 -22.344 1 95.94 215 GLU A CA 1
ATOM 1733 C C . GLU A 1 215 ? -15.68 -18.828 -22.562 1 95.94 215 GLU A C 1
ATOM 1735 O O . GLU A 1 215 ? -16.484 -19.438 -23.266 1 95.94 215 GLU A O 1
ATOM 1740 N N . THR A 1 216 ? -15.961 -17.672 -21.969 1 94.75 216 THR A N 1
ATOM 1741 C CA . THR A 1 216 ? -17.266 -17.047 -22.156 1 94.75 216 THR A CA 1
ATOM 1742 C C . THR A 1 216 ? -17.312 -16.25 -23.453 1 94.75 216 THR A C 1
ATOM 1744 O O . THR A 1 216 ? -16.297 -16.047 -24.094 1 94.75 216 THR A O 1
ATOM 1747 N N . PRO A 1 217 ? -18.438 -15.805 -23.844 1 92.75 217 PRO A N 1
ATOM 1748 C CA . PRO A 1 217 ? -18.531 -14.992 -25.047 1 92.75 217 PRO A CA 1
ATOM 1749 C C . PRO A 1 217 ? -17.703 -13.711 -24.984 1 92.75 217 PRO A C 1
ATOM 1751 O O . PRO A 1 217 ? -17.359 -13.141 -26.016 1 92.75 217 PRO A O 1
ATOM 1754 N N . ASN A 1 218 ? -17.422 -13.312 -23.797 1 89.88 218 ASN A N 1
ATOM 1755 C CA . ASN A 1 218 ? -16.609 -12.117 -23.609 1 89.88 218 ASN A CA 1
ATOM 1756 C C . ASN A 1 218 ? -15.125 -12.461 -23.469 1 89.88 218 ASN A C 1
ATOM 1758 O O . ASN A 1 218 ? -14.312 -11.602 -23.125 1 89.88 218 ASN A O 1
ATOM 1762 N N . GLY A 1 219 ? -14.82 -13.633 -23.734 1 90.81 219 GLY A N 1
ATOM 1763 C CA . GLY A 1 219 ? -13.477 -14.133 -23.5 1 90.81 219 GLY A CA 1
ATOM 1764 C C . GLY A 1 219 ? -12.414 -13.352 -24.266 1 90.81 219 GLY A C 1
ATOM 1765 O O . GLY A 1 219 ? -11.32 -13.125 -23.75 1 90.81 219 GLY A O 1
ATOM 1766 N N . ALA A 1 220 ? -12.797 -12.883 -25.422 1 87.62 220 ALA A N 1
ATOM 1767 C CA . ALA A 1 220 ? -11.859 -12.164 -26.281 1 87.62 220 ALA A CA 1
ATOM 1768 C C . ALA A 1 220 ? -11.406 -10.859 -25.625 1 87.62 220 ALA A C 1
ATOM 1770 O O . ALA A 1 220 ? -10.336 -10.336 -25.938 1 87.62 220 ALA A O 1
ATOM 1771 N N . LYS A 1 221 ? -12.125 -10.406 -24.656 1 94.38 221 LYS A N 1
ATOM 1772 C CA . LYS A 1 221 ? -11.836 -9.109 -24.047 1 94.38 221 LYS A CA 1
ATOM 1773 C C . LYS A 1 221 ? -11.055 -9.266 -22.75 1 94.38 221 LYS A C 1
ATOM 1775 O O . LYS A 1 221 ? -10.516 -8.297 -22.219 1 94.38 221 LYS A O 1
ATOM 1780 N N . VAL A 1 222 ? -10.961 -10.445 -22.297 1 95.94 222 VAL A N 1
ATOM 1781 C CA . VAL A 1 222 ? -10.406 -10.68 -20.953 1 95.94 222 VAL A CA 1
ATOM 1782 C C . VAL A 1 222 ? -8.961 -10.188 -20.906 1 95.94 222 VAL A C 1
ATOM 1784 O O . VAL A 1 222 ? -8.617 -9.336 -20.094 1 95.94 222 VAL A O 1
ATOM 1787 N N . PHE A 1 223 ? -8.148 -10.625 -21.828 1 96.81 223 PHE A N 1
ATOM 1788 C CA . PHE A 1 223 ? -6.746 -10.227 -21.828 1 96.81 223 PHE A CA 1
ATOM 1789 C C . PHE A 1 223 ? -6.605 -8.734 -22.125 1 96.81 223 PHE A C 1
ATOM 1791 O O . PHE A 1 223 ? -5.758 -8.062 -21.531 1 96.81 223 PHE A O 1
ATOM 1798 N N . LYS A 1 224 ? -7.426 -8.211 -23 1 96.62 224 LYS A N 1
ATOM 1799 C CA . LYS A 1 224 ? -7.395 -6.785 -23.328 1 96.62 224 LYS A CA 1
ATOM 1800 C C . LYS A 1 224 ? -7.742 -5.93 -22.109 1 96.62 224 LYS A C 1
ATOM 1802 O O . LYS A 1 224 ? -7.148 -4.871 -21.906 1 96.62 224 LYS A O 1
ATOM 1807 N N . GLU A 1 225 ? -8.641 -6.406 -21.312 1 97.5 225 GLU A N 1
ATOM 1808 C CA . GLU A 1 225 ? -9.188 -5.605 -20.219 1 97.5 225 GLU A CA 1
ATOM 1809 C C . GLU A 1 225 ? -8.43 -5.859 -18.922 1 97.5 225 GLU A C 1
ATOM 1811 O O . GLU A 1 225 ? -8.445 -5.02 -18.016 1 97.5 225 GLU A O 1
ATOM 1816 N N . TRP A 1 226 ? -7.754 -7 -18.875 1 98.38 226 TRP A N 1
ATOM 1817 C CA . TRP A 1 226 ? -7.234 -7.371 -17.562 1 98.38 226 TRP A CA 1
ATOM 1818 C C . TRP A 1 226 ? -5.711 -7.426 -17.578 1 98.38 226 TRP A C 1
ATOM 1820 O O . TRP A 1 226 ? -5.074 -7.492 -16.516 1 98.38 226 TRP A O 1
ATOM 1830 N N . LEU A 1 227 ? -5.07 -7.344 -18.703 1 98.62 227 LEU A N 1
ATOM 1831 C CA . LEU A 1 227 ? -3.615 -7.371 -18.797 1 98.62 227 LEU A CA 1
ATOM 1832 C C . LEU A 1 227 ? -3.074 -6.039 -19.297 1 98.62 227 LEU A C 1
ATOM 1834 O O . LEU A 1 227 ? -3.82 -5.238 -19.859 1 98.62 227 LEU A O 1
ATOM 1838 N N . ASN A 1 228 ? -1.807 -5.773 -19.016 1 98.62 228 ASN A N 1
ATOM 1839 C CA . ASN A 1 228 ? -1.089 -4.633 -19.578 1 98.62 228 ASN A CA 1
ATOM 1840 C C . ASN A 1 228 ? 0.043 -5.082 -20.5 1 98.62 228 ASN A C 1
ATOM 1842 O O . ASN A 1 228 ? 0.661 -4.258 -21.172 1 98.62 228 ASN A O 1
ATOM 1846 N N . ASP A 1 229 ? 0.414 -6.27 -20.438 1 98.31 229 ASP A N 1
ATOM 1847 C CA . ASP A 1 229 ? 1.32 -7.02 -21.297 1 98.31 229 ASP A CA 1
ATOM 1848 C C . ASP A 1 229 ? 0.985 -8.508 -21.281 1 98.31 229 ASP A C 1
ATOM 1850 O O . ASP A 1 229 ? -0.079 -8.906 -20.812 1 98.31 229 ASP A O 1
ATOM 1854 N N . PRO A 1 230 ? 1.765 -9.414 -21.797 1 97.62 230 PRO A N 1
ATOM 1855 C CA . PRO A 1 230 ? 1.299 -10.797 -21.938 1 97.62 230 PRO A CA 1
ATOM 1856 C C . PRO A 1 230 ? 1.076 -11.492 -20.609 1 97.62 230 PRO A C 1
ATOM 1858 O O . PRO A 1 230 ? 0.487 -12.578 -20.562 1 97.62 230 PRO A O 1
ATOM 1861 N N . LEU A 1 231 ? 1.495 -10.852 -19.5 1 97.5 231 LEU A N 1
ATOM 1862 C CA . LEU A 1 231 ? 1.348 -11.672 -18.312 1 97.5 231 LEU A CA 1
ATOM 1863 C C . LEU A 1 231 ? 0.991 -10.805 -17.094 1 97.5 231 LEU A C 1
ATOM 1865 O O . LEU A 1 231 ? 0.474 -11.312 -16.094 1 97.5 231 LEU A O 1
ATOM 1869 N N . HIS A 1 232 ? 1.27 -9.477 -17.156 1 98.81 232 HIS A N 1
ATOM 1870 C CA . HIS A 1 232 ? 1.054 -8.648 -15.977 1 98.81 232 HIS A CA 1
ATOM 1871 C C . HIS A 1 232 ? -0.336 -8.023 -15.992 1 98.81 232 HIS A C 1
ATOM 1873 O O . HIS A 1 232 ? -0.71 -7.352 -16.953 1 98.81 232 HIS A O 1
ATOM 1879 N N . PRO A 1 233 ? -1.114 -8.219 -14.852 1 98.88 233 PRO A N 1
ATOM 1880 C CA . PRO A 1 233 ? -2.412 -7.551 -14.75 1 98.88 233 PRO A CA 1
ATOM 1881 C C . PRO A 1 233 ? -2.291 -6.031 -14.727 1 98.88 233 PRO A C 1
ATOM 1883 O O . PRO A 1 233 ? -1.359 -5.492 -14.125 1 98.88 233 PRO A O 1
ATOM 1886 N N . ASN A 1 234 ? -3.219 -5.367 -15.438 1 98.75 234 ASN A N 1
ATOM 1887 C CA . ASN A 1 234 ? -3.422 -3.934 -15.258 1 98.75 234 ASN A CA 1
ATOM 1888 C C . ASN A 1 234 ? -4.348 -3.641 -14.086 1 98.75 234 ASN A C 1
ATOM 1890 O O . ASN A 1 234 ? -4.594 -4.512 -13.25 1 98.75 234 ASN A O 1
ATOM 1894 N N . GLY A 1 235 ? -4.824 -2.406 -13.977 1 98.62 235 GLY A N 1
ATOM 1895 C CA . GLY A 1 235 ? -5.738 -2.061 -12.898 1 98.62 235 GLY A CA 1
ATOM 1896 C C . GLY A 1 235 ? -6.969 -2.945 -12.852 1 98.62 235 GLY A C 1
ATOM 1897 O O . GLY A 1 235 ? -7.391 -3.375 -11.773 1 98.62 235 GLY A O 1
ATOM 1898 N N . GLY A 1 236 ? -7.508 -3.178 -14.008 1 98.5 236 GLY A N 1
ATOM 1899 C CA . GLY A 1 236 ? -8.672 -4.047 -14.086 1 98.5 236 GLY A CA 1
ATOM 1900 C C . GLY A 1 236 ? -8.383 -5.469 -13.641 1 98.5 236 GLY A C 1
ATOM 1901 O O . GLY A 1 236 ? -9.172 -6.062 -12.906 1 98.5 236 GLY A O 1
ATOM 1902 N N . GLY A 1 237 ? -7.262 -6.012 -14.078 1 98.81 237 GLY A N 1
ATOM 1903 C CA . GLY A 1 237 ? -6.859 -7.344 -13.648 1 98.81 237 GLY A CA 1
ATOM 1904 C C . GLY A 1 237 ? -6.629 -7.449 -12.156 1 98.81 237 GLY A C 1
ATOM 1905 O O . GLY A 1 237 ? -7.004 -8.445 -11.531 1 98.81 237 GLY A O 1
ATOM 1906 N N . HIS A 1 238 ? -6.008 -6.461 -11.578 1 98.94 238 HIS A N 1
ATOM 1907 C CA . HIS A 1 238 ? -5.801 -6.453 -10.141 1 98.94 238 HIS A CA 1
ATOM 1908 C C . HIS A 1 238 ? -7.125 -6.371 -9.391 1 98.94 238 HIS A C 1
ATOM 1910 O O . HIS A 1 238 ? -7.281 -6.977 -8.328 1 98.94 238 HIS A O 1
ATOM 1916 N N . SER A 1 239 ? -8.047 -5.621 -9.922 1 98.81 239 SER A N 1
ATOM 1917 C CA . SER A 1 239 ? -9.375 -5.582 -9.328 1 98.81 239 SER A CA 1
ATOM 1918 C C . SER A 1 239 ? -10.023 -6.965 -9.328 1 98.81 239 SER A C 1
ATOM 1920 O O . SER A 1 239 ? -10.641 -7.367 -8.344 1 98.81 239 SER A O 1
ATOM 1922 N N . GLU A 1 240 ? -9.875 -7.668 -10.406 1 98.62 240 GLU A N 1
ATOM 1923 C CA . GLU A 1 240 ? -10.445 -9.008 -10.5 1 98.62 240 GLU A CA 1
ATOM 1924 C C . GLU A 1 240 ? -9.805 -9.961 -9.5 1 98.62 240 GLU A C 1
ATOM 1926 O O . GLU A 1 240 ? -10.492 -10.766 -8.867 1 98.62 240 GLU A O 1
ATOM 1931 N N . ILE A 1 241 ? -8.5 -9.883 -9.367 1 98.94 241 ILE A N 1
ATOM 1932 C CA . ILE A 1 241 ? -7.785 -10.711 -8.406 1 98.94 241 ILE A CA 1
ATOM 1933 C C . ILE A 1 241 ? -8.281 -10.406 -6.992 1 98.94 241 ILE A C 1
ATOM 1935 O O . ILE A 1 241 ? -8.562 -11.32 -6.215 1 98.94 241 ILE A O 1
ATOM 1939 N N . ALA A 1 242 ? -8.414 -9.148 -6.656 1 98.94 242 ALA A N 1
ATOM 1940 C CA . ALA A 1 242 ? -8.875 -8.742 -5.332 1 98.94 242 ALA A CA 1
ATOM 1941 C C . ALA A 1 242 ? -10.289 -9.242 -5.066 1 98.94 242 ALA A C 1
ATOM 1943 O O . ALA A 1 242 ? -10.578 -9.773 -3.988 1 98.94 242 ALA A O 1
ATOM 1944 N N . ARG A 1 243 ? -11.148 -9.094 -6.035 1 98.88 243 ARG A N 1
ATOM 1945 C CA . ARG A 1 243 ? -12.547 -9.484 -5.852 1 98.88 243 ARG A CA 1
ATOM 1946 C C . ARG A 1 243 ? -12.672 -10.984 -5.645 1 98.88 243 ARG A C 1
ATOM 1948 O O . ARG A 1 243 ? -13.469 -11.438 -4.82 1 98.88 243 ARG A O 1
ATOM 1955 N N . LEU A 1 244 ? -11.859 -11.719 -6.379 1 98.88 244 LEU A N 1
ATOM 1956 C CA . LEU A 1 244 ? -11.867 -13.164 -6.156 1 98.88 244 LEU A CA 1
ATOM 1957 C C . LEU A 1 244 ? -11.391 -13.492 -4.746 1 98.88 244 LEU A C 1
ATOM 1959 O O . LEU A 1 244 ? -11.938 -14.398 -4.102 1 98.88 244 LEU A O 1
ATOM 1963 N N . MET A 1 245 ? -10.391 -12.812 -4.293 1 98.94 245 MET A N 1
ATOM 1964 C CA . MET A 1 245 ? -9.914 -13 -2.926 1 98.94 245 MET A CA 1
ATOM 1965 C C . MET A 1 245 ? -11.008 -12.672 -1.916 1 98.94 245 MET A C 1
ATOM 1967 O O . MET A 1 245 ? -11.203 -13.406 -0.945 1 98.94 245 MET A O 1
ATOM 1971 N N . PHE A 1 246 ? -11.742 -11.578 -2.125 1 98.94 246 PHE A N 1
ATOM 1972 C CA . PHE A 1 246 ? -12.828 -11.203 -1.224 1 98.94 246 PHE A CA 1
ATOM 1973 C C . PHE A 1 246 ? -13.883 -12.297 -1.16 1 98.94 246 PHE A C 1
ATOM 1975 O O . PHE A 1 246 ? -14.391 -12.617 -0.083 1 98.94 246 PHE A O 1
ATOM 1982 N N . LYS A 1 247 ? -14.195 -12.828 -2.309 1 98.69 247 LYS A N 1
ATOM 1983 C CA . LYS A 1 247 ? -15.156 -13.922 -2.348 1 98.69 247 LYS A CA 1
ATOM 1984 C C . LYS A 1 247 ? -14.648 -15.141 -1.588 1 98.69 247 LYS A C 1
ATOM 1986 O O . LYS A 1 247 ? -15.391 -15.758 -0.82 1 98.69 247 LYS A O 1
ATOM 1991 N N . SER A 1 248 ? -13.398 -15.461 -1.785 1 98.25 248 SER A N 1
ATOM 1992 C CA . SER A 1 248 ? -12.797 -16.609 -1.123 1 98.25 248 SER A CA 1
ATOM 1993 C C . SER A 1 248 ? -12.805 -16.438 0.393 1 98.25 248 SER A C 1
ATOM 1995 O O . SER A 1 248 ? -12.891 -17.422 1.131 1 98.25 248 SER A O 1
ATOM 1997 N N . LEU A 1 249 ? -12.734 -15.195 0.837 1 98.25 249 LEU A N 1
ATOM 1998 C CA . LEU A 1 249 ? -12.641 -14.922 2.266 1 98.25 249 LEU A CA 1
ATOM 1999 C C . LEU A 1 249 ? -14.008 -14.586 2.848 1 98.25 249 LEU A C 1
ATOM 2001 O O . LEU A 1 249 ? -14.133 -14.352 4.051 1 98.25 249 LEU A O 1
ATOM 2005 N N . GLY A 1 250 ? -15.016 -14.508 1.99 1 97.88 250 GLY A N 1
ATOM 2006 C CA . GLY A 1 250 ? -16.375 -14.234 2.449 1 97.88 250 GLY A CA 1
ATOM 2007 C C . GLY A 1 250 ? -16.594 -12.781 2.807 1 97.88 250 GLY A C 1
ATOM 2008 O O . GLY A 1 250 ? -17.438 -12.469 3.65 1 97.88 250 GLY A O 1
ATOM 2009 N N . ILE A 1 251 ? -15.859 -11.906 2.174 1 98.56 251 ILE A N 1
ATOM 2010 C CA . ILE A 1 251 ? -16 -10.492 2.525 1 98.56 251 ILE A CA 1
ATOM 2011 C C . ILE A 1 251 ? -16.375 -9.688 1.284 1 98.56 251 ILE A C 1
ATOM 2013 O O . ILE A 1 251 ? -16.188 -8.469 1.253 1 98.56 251 ILE A O 1
ATOM 2017 N N . PHE A 1 252 ? -16.781 -10.359 0.221 1 98.75 252 PHE A N 1
ATOM 2018 C CA . PHE A 1 252 ? -17.281 -9.672 -0.972 1 98.75 252 PHE A CA 1
ATOM 2019 C C . PHE A 1 252 ? -18.625 -9 -0.699 1 98.75 252 PHE A C 1
ATOM 2021 O O . PHE A 1 252 ? -19.484 -9.578 -0.044 1 98.75 252 PHE A O 1
ATOM 2028 N N . ASP A 1 253 ? -18.766 -7.781 -1.047 1 98.69 253 ASP A N 1
ATOM 2029 C CA . ASP A 1 253 ? -19.969 -6.957 -0.964 1 98.69 253 ASP A CA 1
ATOM 2030 C C . ASP A 1 253 ? -20.141 -6.109 -2.221 1 98.69 253 ASP A C 1
ATOM 2032 O O . ASP A 1 253 ? -19.469 -5.09 -2.387 1 98.69 253 ASP A O 1
ATOM 2036 N N . PRO A 1 254 ? -21.062 -6.422 -3.107 1 97.81 254 PRO A N 1
ATOM 2037 C CA . PRO A 1 254 ? -21.156 -5.766 -4.414 1 97.81 254 PRO A CA 1
ATOM 2038 C C . PRO A 1 254 ? -21.484 -4.277 -4.309 1 97.81 254 PRO A C 1
ATOM 2040 O O . PRO A 1 254 ? -21.375 -3.547 -5.293 1 97.81 254 PRO A O 1
ATOM 2043 N N . THR A 1 255 ? -21.875 -3.828 -3.135 1 98.25 255 THR A N 1
ATOM 2044 C CA . THR A 1 255 ? -22.188 -2.412 -2.975 1 98.25 255 THR A CA 1
ATOM 2045 C C . THR A 1 255 ? -20.938 -1.619 -2.604 1 98.25 255 THR A C 1
ATOM 2047 O O . THR A 1 255 ? -20.938 -0.388 -2.662 1 98.25 255 THR A O 1
ATOM 2050 N N . ALA A 1 256 ? -19.891 -2.309 -2.207 1 98.69 256 ALA A N 1
ATOM 2051 C CA . ALA A 1 256 ? -18.641 -1.648 -1.825 1 98.69 256 ALA A CA 1
ATOM 2052 C C . ALA A 1 256 ? -17.812 -1.284 -3.055 1 98.69 256 ALA A C 1
ATOM 2054 O O . ALA A 1 256 ? -17.688 -2.09 -3.98 1 98.69 256 ALA A O 1
ATOM 2055 N N . PRO A 1 257 ? -17.234 -0.135 -3.09 1 98.69 257 PRO A N 1
ATOM 2056 C CA . PRO A 1 257 ? -16.453 0.298 -4.258 1 98.69 257 PRO A CA 1
ATOM 2057 C C . PRO A 1 257 ? -15.344 -0.679 -4.629 1 98.69 257 PRO A C 1
ATOM 2059 O O . PRO A 1 257 ? -15.141 -0.971 -5.809 1 98.69 257 PRO A O 1
ATOM 2062 N N . THR A 1 258 ? -14.609 -1.273 -3.664 1 98.75 258 THR A N 1
ATOM 2063 C CA . THR A 1 258 ? -13.531 -2.205 -3.967 1 98.75 258 THR A CA 1
ATOM 2064 C C . THR A 1 258 ? -14.078 -3.484 -4.594 1 98.75 258 THR A C 1
ATOM 2066 O O . THR A 1 258 ? -13.328 -4.281 -5.156 1 98.75 258 THR A O 1
ATOM 2069 N N . CYS A 1 259 ? -15.383 -3.707 -4.508 1 98.75 259 CYS A N 1
ATOM 2070 C CA . CYS A 1 259 ? -16.031 -4.898 -5.043 1 98.75 259 CYS A CA 1
ATOM 2071 C C . CYS A 1 259 ? -16.797 -4.578 -6.32 1 98.75 259 CYS A C 1
ATOM 2073 O O . CYS A 1 259 ? -17.531 -5.418 -6.832 1 98.75 259 CYS A O 1
ATOM 2075 N N . GLY A 1 260 ? -16.672 -3.369 -6.742 1 97.75 260 GLY A N 1
ATOM 2076 C CA . GLY A 1 260 ? -17.312 -3.008 -7.996 1 97.75 260 GLY A CA 1
ATOM 2077 C C . GLY A 1 260 ? -18.469 -2.055 -7.816 1 97.75 260 GLY A C 1
ATOM 2078 O O . GLY A 1 260 ? -19.109 -1.66 -8.789 1 97.75 260 GLY A O 1
ATOM 2079 N N . GLY A 1 261 ? -18.734 -1.684 -6.598 1 98.38 261 GLY A N 1
ATOM 2080 C CA . GLY A 1 261 ? -19.781 -0.693 -6.344 1 98.38 261 GLY A CA 1
ATOM 2081 C C . GLY A 1 261 ? -19.359 0.713 -6.738 1 98.38 261 GLY A C 1
ATOM 2082 O O . GLY A 1 261 ? -18.234 0.934 -7.184 1 98.38 261 GLY A O 1
ATOM 2083 N N . ALA A 1 262 ? -20.297 1.668 -6.535 1 98.06 262 ALA A N 1
ATOM 2084 C CA . ALA A 1 262 ? -20.062 3.055 -6.938 1 98.06 262 ALA A CA 1
ATOM 2085 C C . ALA A 1 262 ? -19.094 3.748 -5.988 1 98.06 262 ALA A C 1
ATOM 2087 O O . ALA A 1 262 ? -19.125 3.523 -4.773 1 98.06 262 ALA A O 1
ATOM 2088 N N . TYR A 1 263 ? -18.297 4.52 -6.566 1 98 263 TYR A N 1
ATOM 2089 C CA . TYR A 1 263 ? -17.422 5.355 -5.754 1 98 263 TYR A CA 1
ATOM 2090 C C . TYR A 1 263 ? -18.203 6.523 -5.145 1 98 263 TYR A C 1
ATOM 2092 O O . TYR A 1 263 ? -19.172 7 -5.727 1 98 263 TYR A O 1
ATOM 2100 N N . TYR A 1 264 ? -17.641 6.934 -3.988 1 97.44 264 TYR A N 1
ATOM 2101 C CA . TYR A 1 264 ? -18.156 8.148 -3.357 1 97.44 264 TYR A CA 1
ATOM 2102 C C . TYR A 1 264 ? -17.656 9.391 -4.078 1 97.44 264 TYR A C 1
ATOM 2104 O O . TYR A 1 264 ? -16.484 9.453 -4.484 1 97.44 264 TYR A O 1
ATOM 2112 N N . GLU A 1 265 ? -18.531 10.359 -4.316 1 96.69 265 GLU A N 1
ATOM 2113 C CA . GLU A 1 265 ? -18.188 11.688 -4.82 1 96.69 265 GLU A CA 1
ATOM 2114 C C . GLU A 1 265 ? -18.812 12.781 -3.959 1 96.69 265 GLU A C 1
ATOM 2116 O O . GLU A 1 265 ? -20.031 12.961 -3.957 1 96.69 265 GLU A O 1
ATOM 2121 N N . GLY A 1 266 ? -17.859 13.547 -3.297 1 95.12 266 GLY A N 1
ATOM 2122 C CA . GLY A 1 266 ? -18.344 14.609 -2.438 1 95.12 266 GLY A CA 1
ATOM 2123 C C . GLY A 1 266 ? -18.406 15.961 -3.131 1 95.12 266 GLY A C 1
ATOM 2124 O O . GLY A 1 266 ? -17.828 16.141 -4.203 1 95.12 266 GLY A O 1
ATOM 2125 N N . GLU A 1 267 ? -19.094 16.891 -2.469 1 94.06 267 GLU A N 1
ATOM 2126 C CA . GLU A 1 267 ? -19.156 18.25 -2.988 1 94.06 267 GLU A CA 1
ATOM 2127 C C . GLU A 1 267 ? -17.797 18.938 -2.91 1 94.06 267 GLU A C 1
ATOM 2129 O O . GLU A 1 267 ? -17.078 18.797 -1.911 1 94.06 267 GLU A O 1
ATOM 2134 N N . HIS A 1 268 ? -17.438 19.562 -4 1 92.06 268 HIS A N 1
ATOM 2135 C CA . HIS A 1 268 ? -16.203 20.312 -4.023 1 92.06 268 HIS A CA 1
ATOM 2136 C C . HIS A 1 268 ? -16.125 21.203 -5.258 1 92.06 268 HIS A C 1
ATOM 2138 O O . HIS A 1 268 ? -16.844 21 -6.23 1 92.06 268 HIS A O 1
ATOM 2144 N N . MET B 1 1 ? 49.875 26.125 113.5 1 28.19 1 MET B N 1
ATOM 2145 C CA . MET B 1 1 ? 49.406 24.891 112.875 1 28.19 1 MET B CA 1
ATOM 2146 C C . MET B 1 1 ? 49.531 24.922 111.375 1 28.19 1 MET B C 1
ATOM 2148 O O . MET B 1 1 ? 49.156 25.922 110.75 1 28.19 1 MET B O 1
ATOM 2152 N N . ASN B 1 2 ? 50.406 24.047 110.812 1 27.62 2 ASN B N 1
ATOM 2153 C CA . ASN B 1 2 ? 51.25 23.781 109.688 1 27.62 2 ASN B CA 1
ATOM 2154 C C . ASN B 1 2 ? 50.469 23.531 108.438 1 27.62 2 ASN B C 1
ATOM 2156 O O . ASN B 1 2 ? 49.688 22.594 108.312 1 27.62 2 ASN B O 1
ATOM 2160 N N . ARG B 1 3 ? 49.969 24.625 107.688 1 29.48 3 ARG B N 1
ATOM 2161 C CA . ARG B 1 3 ? 49.062 24.938 106.625 1 29.48 3 ARG B CA 1
ATOM 2162 C C . ARG B 1 3 ? 49.531 24.25 105.312 1 29.48 3 ARG B C 1
ATOM 2164 O O . ARG B 1 3 ? 50.406 24.734 104.625 1 29.48 3 ARG B O 1
ATOM 2171 N N . LEU B 1 4 ? 49.688 22.859 105.5 1 27.19 4 LEU B N 1
ATOM 2172 C CA . LEU B 1 4 ? 50.344 21.969 104.562 1 27.19 4 LEU B CA 1
ATOM 2173 C C . LEU B 1 4 ? 49.719 22.047 103.125 1 27.19 4 LEU B C 1
ATOM 2175 O O . LEU B 1 4 ? 48.5 21.906 103 1 27.19 4 LEU B O 1
ATOM 2179 N N . SER B 1 5 ? 50.281 22.844 102.188 1 29.17 5 SER B N 1
ATOM 2180 C CA . SER B 1 5 ? 50.125 23.406 100.812 1 29.17 5 SER B CA 1
ATOM 2181 C C . SER B 1 5 ? 50.094 22.297 99.75 1 29.17 5 SER B C 1
ATOM 2183 O O . SER B 1 5 ? 50.562 22.484 98.625 1 29.17 5 SER B O 1
ATOM 2185 N N . GLY B 1 6 ? 49.375 21.125 100.062 1 26.09 6 GLY B N 1
ATOM 2186 C CA . GLY B 1 6 ? 49.656 19.922 99.312 1 26.09 6 GLY B CA 1
ATOM 2187 C C . GLY B 1 6 ? 49.344 20.047 97.812 1 26.09 6 GLY B C 1
ATOM 2188 O O . GLY B 1 6 ? 48.281 20.531 97.438 1 26.09 6 GLY B O 1
ATOM 2189 N N . ARG B 1 7 ? 50.344 20.344 96.938 1 27.69 7 ARG B N 1
ATOM 2190 C CA . ARG B 1 7 ? 50.5 20.594 95.5 1 27.69 7 ARG B CA 1
ATOM 2191 C C . ARG B 1 7 ? 49.969 19.422 94.688 1 27.69 7 ARG B C 1
ATOM 2193 O O . ARG B 1 7 ? 50.531 18.312 94.688 1 27.69 7 ARG B O 1
ATOM 2200 N N . ARG B 1 8 ? 48.625 19.172 94.562 1 24.53 8 ARG B N 1
ATOM 2201 C CA . ARG B 1 8 ? 47.969 18.031 93.938 1 24.53 8 ARG B CA 1
ATOM 2202 C C . ARG B 1 8 ? 48.375 17.938 92.5 1 24.53 8 ARG B C 1
ATOM 2204 O O . ARG B 1 8 ? 48.188 18.891 91.688 1 24.53 8 ARG B O 1
ATOM 2211 N N . PHE B 1 9 ? 49.5 17.234 92.062 1 28.88 9 PHE B N 1
ATOM 2212 C CA . PHE B 1 9 ? 50.094 16.969 90.812 1 28.88 9 PHE B CA 1
ATOM 2213 C C . PHE B 1 9 ? 49.125 16.281 89.875 1 28.88 9 PHE B C 1
ATOM 2215 O O . PHE B 1 9 ? 48.75 15.125 90.062 1 28.88 9 PHE B O 1
ATOM 2222 N N . PHE B 1 10 ? 47.938 16.875 89.5 1 28.42 10 PHE B N 1
ATOM 2223 C CA . PHE B 1 10 ? 46.938 16.219 88.688 1 28.42 10 PHE B CA 1
ATOM 2224 C C . PHE B 1 10 ? 47.531 15.789 87.312 1 28.42 10 PHE B C 1
ATOM 2226 O O . PHE B 1 10 ? 48.062 16.609 86.562 1 28.42 10 PHE B O 1
ATOM 2233 N N . ILE B 1 11 ? 48.219 14.617 87.25 1 28.53 11 ILE B N 1
ATOM 2234 C CA . ILE B 1 11 ? 48.844 14.016 86.125 1 28.53 11 ILE B CA 1
ATOM 2235 C C . ILE B 1 11 ? 47.812 13.836 85 1 28.53 11 ILE B C 1
ATOM 2237 O O . ILE B 1 11 ? 46.812 13.164 85.188 1 28.53 11 ILE B O 1
ATOM 2241 N N . ARG B 1 12 ? 47.594 14.82 84.125 1 27.62 12 ARG B N 1
ATOM 2242 C CA . ARG B 1 12 ? 46.75 14.93 82.938 1 27.62 12 ARG B CA 1
ATOM 2243 C C . ARG B 1 12 ? 47.031 13.797 81.938 1 27.62 12 ARG B C 1
ATOM 2245 O O . ARG B 1 12 ? 48.156 13.68 81.438 1 27.62 12 ARG B O 1
ATOM 2252 N N . CYS B 1 13 ? 46.562 12.555 82.25 1 27.03 13 CYS B N 1
ATOM 2253 C CA . CYS B 1 13 ? 46.75 11.414 81.375 1 27.03 13 CYS B CA 1
ATOM 2254 C C . CYS B 1 13 ? 46.219 11.734 79.938 1 27.03 13 CYS B C 1
ATOM 2256 O O . CYS B 1 13 ? 45.031 12.047 79.75 1 27.03 13 CYS B O 1
ATOM 2258 N N . LEU B 1 14 ? 47 12.352 79.062 1 29.56 14 LEU B N 1
ATOM 2259 C CA . LEU B 1 14 ? 46.812 12.727 77.688 1 29.56 14 LEU B CA 1
ATOM 2260 C C . LEU B 1 14 ? 46.438 11.508 76.812 1 29.56 14 LEU B C 1
ATOM 2262 O O . LEU B 1 14 ? 47.219 10.57 76.688 1 29.56 14 LEU B O 1
ATOM 2266 N N . CYS B 1 15 ? 45.219 10.945 77.125 1 28.61 15 CYS B N 1
ATOM 2267 C CA . CYS B 1 15 ? 44.781 9.789 76.312 1 28.61 15 CYS B CA 1
ATOM 2268 C C . CYS B 1 15 ? 44.938 10.062 74.812 1 28.61 15 CYS B C 1
ATOM 2270 O O . CYS B 1 15 ? 44.469 11.102 74.312 1 28.61 15 CYS B O 1
ATOM 2272 N N . LEU B 1 16 ? 45.906 9.445 74.125 1 32.12 16 LEU B N 1
ATOM 2273 C CA . LEU B 1 16 ? 46.312 9.375 72.75 1 32.12 16 LEU B CA 1
ATOM 2274 C C . LEU B 1 16 ? 45.156 8.875 71.875 1 32.12 16 LEU B C 1
ATOM 2276 O O . LEU B 1 16 ? 44.781 7.711 71.938 1 32.12 16 LEU B O 1
ATOM 2280 N N . LEU B 1 17 ? 44.031 9.578 71.875 1 33.09 17 LEU B N 1
ATOM 2281 C CA . LEU B 1 17 ? 42.969 8.992 71 1 33.09 17 LEU B CA 1
ATOM 2282 C C . LEU B 1 17 ? 43.469 8.797 69.562 1 33.09 17 LEU B C 1
ATOM 2284 O O . LEU B 1 17 ? 44.125 9.695 69 1 33.09 17 LEU B O 1
ATOM 2288 N N . PRO B 1 18 ? 43.625 7.5 69.125 1 35.44 18 PRO B N 1
ATOM 2289 C CA . PRO B 1 18 ? 44.094 7.207 67.75 1 35.44 18 PRO B CA 1
ATOM 2290 C C . PRO B 1 18 ? 43.312 7.945 66.688 1 35.44 18 PRO B C 1
ATOM 2292 O O . PRO B 1 18 ? 42.125 8.25 66.875 1 35.44 18 PRO B O 1
ATOM 2295 N N . ILE B 1 19 ? 43.969 8.82 65.938 1 33.53 19 ILE B N 1
ATOM 2296 C CA . ILE B 1 19 ? 43.5 9.578 64.812 1 33.53 19 ILE B CA 1
ATOM 2297 C C . ILE B 1 19 ? 42.844 8.641 63.781 1 33.53 19 ILE B C 1
ATOM 2299 O O . ILE B 1 19 ? 43.469 7.66 63.344 1 33.53 19 ILE B O 1
ATOM 2303 N N . LEU B 1 20 ? 41.531 8.414 63.969 1 33.66 20 LEU B N 1
ATOM 2304 C CA . LEU B 1 20 ? 40.75 7.711 62.938 1 33.66 20 LEU B CA 1
ATOM 2305 C C . LEU B 1 20 ? 41.094 8.227 61.562 1 33.66 20 LEU B C 1
ATOM 2307 O O . LEU B 1 20 ? 41.031 9.43 61.281 1 33.66 20 LEU B O 1
ATOM 2311 N N . ALA B 1 21 ? 41.906 7.461 60.781 1 35.22 21 ALA B N 1
ATOM 2312 C CA . ALA B 1 21 ? 42.156 7.641 59.375 1 35.22 21 ALA B CA 1
ATOM 2313 C C . ALA B 1 21 ? 40.875 7.859 58.594 1 35.22 21 ALA B C 1
ATOM 2315 O O . ALA B 1 21 ? 40 6.984 58.562 1 35.22 21 ALA B O 1
ATOM 2316 N N . ILE B 1 22 ? 40.344 9.102 58.625 1 33.72 22 ILE B N 1
ATOM 2317 C CA . ILE B 1 22 ? 39.25 9.438 57.719 1 33.72 22 ILE B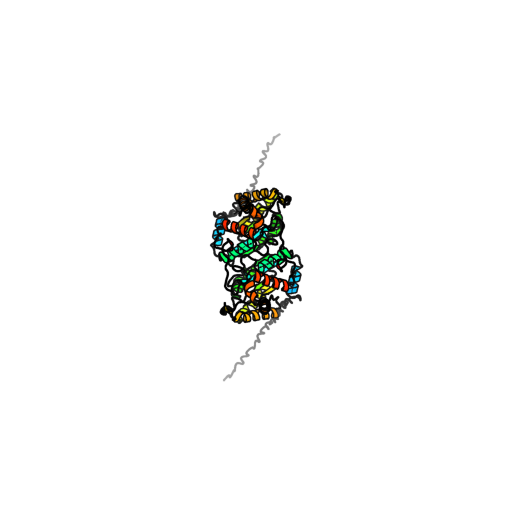 CA 1
ATOM 2318 C C . ILE B 1 22 ? 39.562 8.977 56.312 1 33.72 22 ILE B C 1
ATOM 2320 O O . ILE B 1 22 ? 40.562 9.43 55.719 1 33.72 22 ILE B O 1
ATOM 2324 N N . LEU B 1 23 ? 39.344 7.652 56.031 1 35.91 23 LEU B N 1
ATOM 2325 C CA . LEU B 1 23 ? 39.375 7.219 54.625 1 35.91 23 LEU B CA 1
ATOM 2326 C C . LEU B 1 23 ? 38.594 8.18 53.75 1 35.91 23 LEU B C 1
ATOM 2328 O O . LEU B 1 23 ? 37.406 8.414 54 1 35.91 23 LEU B O 1
ATOM 2332 N N . SER B 1 24 ? 39.281 9.219 53.219 1 33.69 24 SER B N 1
ATOM 2333 C CA . SER B 1 24 ? 38.75 10.047 52.125 1 33.69 24 SER B CA 1
ATOM 2334 C C . SER B 1 24 ? 38.125 9.195 51.031 1 33.69 24 SER B C 1
ATOM 2336 O O . SER B 1 24 ? 38.875 8.477 50.344 1 33.69 24 SER B O 1
ATOM 2338 N N . PHE B 1 25 ? 36.969 8.578 51.312 1 38.12 25 PHE B N 1
ATOM 2339 C CA . PHE B 1 25 ? 36.25 8.039 50.156 1 38.12 25 PHE B CA 1
ATOM 2340 C C . PHE B 1 25 ? 36.125 9.078 49.062 1 38.12 25 PHE B C 1
ATOM 2342 O O . PHE B 1 25 ? 35.469 10.109 49.219 1 38.12 25 PHE B O 1
ATOM 2349 N N . SER B 1 26 ? 37.219 9.266 48.281 1 36.75 26 SER B N 1
ATOM 2350 C CA . SER B 1 26 ? 37 10.062 47.094 1 36.75 26 SER B CA 1
ATOM 2351 C C . SER B 1 26 ? 35.875 9.5 46.25 1 36.75 26 SER B C 1
ATOM 2353 O O . SER B 1 26 ? 35.875 8.312 45.906 1 36.75 26 SER B O 1
ATOM 2355 N N . PRO B 1 27 ? 34.719 10.086 46.375 1 35.94 27 PRO B N 1
ATOM 2356 C CA . PRO B 1 27 ? 33.656 9.594 45.469 1 35.94 27 PRO B CA 1
ATOM 2357 C C . PRO B 1 27 ? 34.156 9.445 44.031 1 35.94 27 PRO B C 1
ATOM 2359 O O . PRO B 1 27 ? 34.906 10.305 43.531 1 35.94 27 PRO B O 1
ATOM 2362 N N . LYS B 1 28 ? 34.5 8.125 43.625 1 35.72 28 LYS B N 1
ATOM 2363 C CA . LYS B 1 28 ? 34.625 7.953 42.188 1 35.72 28 LYS B CA 1
ATOM 2364 C C . LYS B 1 28 ? 33.562 8.742 41.438 1 35.72 28 LYS B C 1
ATOM 2366 O O . LYS B 1 28 ? 32.344 8.5 41.625 1 35.72 28 LYS B O 1
ATOM 2371 N N . LEU B 1 29 ? 33.812 10.008 41.344 1 31.27 29 LEU B N 1
ATOM 2372 C CA . LEU B 1 29 ? 32.969 10.695 40.375 1 31.27 29 LEU B CA 1
ATOM 2373 C C . LEU B 1 29 ? 32.625 9.781 39.219 1 31.27 29 LEU B C 1
ATOM 2375 O O . LEU B 1 29 ? 33.531 9.32 38.5 1 31.27 29 LEU B O 1
ATOM 2379 N N . TYR B 1 30 ? 31.609 8.945 39.406 1 32.72 30 TYR B N 1
ATOM 2380 C CA . TYR B 1 30 ? 31.031 8.367 38.188 1 32.72 30 TYR B CA 1
ATOM 2381 C C . TYR B 1 30 ? 31.016 9.391 37.062 1 32.72 30 TYR B C 1
ATOM 2383 O O . TYR B 1 30 ? 30.281 10.375 37.125 1 32.72 30 TYR B O 1
ATOM 2391 N N . ARG B 1 31 ? 32.188 9.695 36.531 1 26.95 31 ARG B N 1
ATOM 2392 C CA . ARG B 1 31 ? 32.031 10.344 35.25 1 26.95 31 ARG B CA 1
ATOM 2393 C C . ARG B 1 31 ? 30.938 9.664 34.438 1 26.95 31 ARG B C 1
ATOM 2395 O O . ARG B 1 31 ? 31.047 8.477 34.094 1 26.95 31 ARG B O 1
ATOM 2402 N N . LYS B 1 32 ? 29.828 10.102 34.719 1 31.33 32 LYS B N 1
ATOM 2403 C CA . LYS B 1 32 ? 28.828 9.773 33.719 1 31.33 32 LYS B CA 1
ATOM 2404 C C . LYS B 1 32 ? 29.453 9.664 32.312 1 31.33 32 LYS B C 1
ATOM 2406 O O . LYS B 1 32 ? 30.188 10.555 31.891 1 31.33 32 LYS B O 1
ATOM 2411 N N . LYS B 1 33 ? 29.734 8.445 31.969 1 34.94 33 LYS B N 1
ATOM 2412 C CA . LYS B 1 33 ? 29.969 8.367 30.531 1 34.94 33 LYS B CA 1
ATOM 2413 C C . LYS B 1 33 ? 29.172 9.43 29.781 1 34.94 33 LYS B C 1
ATOM 2415 O O . LYS B 1 33 ? 27.953 9.523 29.938 1 34.94 33 LYS B O 1
ATOM 2420 N N . ALA B 1 34 ? 29.75 10.586 29.641 1 29.14 34 ALA B N 1
ATOM 2421 C CA . ALA B 1 34 ? 29.094 11.484 28.703 1 29.14 34 ALA B CA 1
ATOM 2422 C C . ALA B 1 34 ? 28.266 10.703 27.672 1 29.14 34 ALA B C 1
ATOM 2424 O O . ALA B 1 34 ? 28.781 9.773 27.047 1 29.14 34 ALA B O 1
ATOM 2425 N N . VAL B 1 35 ? 27.016 10.492 28.062 1 31.41 35 VAL B N 1
ATOM 2426 C CA . VAL B 1 35 ? 26.156 10.109 26.938 1 31.41 35 VAL B CA 1
ATOM 2427 C C . VAL B 1 35 ? 26.688 10.758 25.656 1 31.41 35 VAL B C 1
ATOM 2429 O O . VAL B 1 35 ? 26.859 11.977 25.594 1 31.41 35 VAL B O 1
ATOM 2432 N N . SER B 1 36 ? 27.5 10.016 25 1 31.56 36 SER B N 1
ATOM 2433 C CA . SER B 1 36 ? 27.812 10.469 23.641 1 31.56 36 SER B CA 1
ATOM 2434 C C . SER B 1 36 ? 26.703 11.344 23.078 1 31.56 36 SER B C 1
ATOM 2436 O O . SER B 1 36 ? 25.547 10.906 22.984 1 31.56 36 SER B O 1
ATOM 2438 N N . VAL B 1 37 ? 26.578 12.562 23.5 1 33.22 37 VAL B N 1
ATOM 2439 C CA . VAL B 1 37 ? 25.828 13.391 22.562 1 33.22 37 VAL B CA 1
ATOM 2440 C C . VAL B 1 37 ? 25.922 12.805 21.156 1 33.22 37 VAL B C 1
ATOM 2442 O O . VAL B 1 37 ? 27.016 12.656 20.609 1 33.22 37 VAL B O 1
ATOM 2445 N N . PHE B 1 38 ? 25.031 11.844 20.828 1 34.06 38 PHE B N 1
ATOM 2446 C CA . PHE B 1 38 ? 24.922 11.609 19.391 1 34.06 38 PHE B CA 1
ATOM 2447 C C . PHE B 1 38 ? 25.297 12.859 18.609 1 34.06 38 PHE B C 1
ATOM 2449 O O . PHE B 1 38 ? 24.609 13.883 18.703 1 34.06 38 PHE B O 1
ATOM 2456 N N . THR B 1 39 ? 26.438 13.273 18.703 1 33.34 39 THR B N 1
ATOM 2457 C CA . THR B 1 39 ? 26.859 14.125 17.609 1 33.34 39 THR B CA 1
ATOM 2458 C C . THR B 1 39 ? 26.094 13.781 16.328 1 33.34 39 THR B C 1
ATOM 2460 O O . THR B 1 39 ? 26.172 12.656 15.836 1 33.34 39 THR B O 1
ATOM 2463 N N . HIS B 1 40 ? 24.781 14.211 16.141 1 39.72 40 HIS B N 1
ATOM 2464 C CA . HIS B 1 40 ? 24.125 14.219 14.828 1 39.72 40 HIS B CA 1
ATOM 2465 C C . HIS B 1 40 ? 25.156 14.383 13.711 1 39.72 40 HIS B C 1
ATOM 2467 O O . HIS B 1 40 ? 25.844 15.398 13.641 1 39.72 40 HIS B O 1
ATOM 2473 N N . SER B 1 41 ? 25.938 13.633 13.359 1 43.81 41 SER B N 1
ATOM 2474 C CA . SER B 1 41 ? 26.75 13.789 12.156 1 43.81 41 SER B CA 1
ATOM 2475 C C . SER B 1 41 ? 26.156 14.836 11.219 1 43.81 41 SER B C 1
ATOM 2477 O O . SER B 1 41 ? 24.938 15.078 11.242 1 43.81 41 SER B O 1
ATOM 2479 N N . GLY B 1 42 ? 26.906 15.891 10.742 1 54.69 42 GLY B N 1
ATOM 2480 C CA . GLY B 1 42 ? 26.781 17.125 9.969 1 54.69 42 GLY B CA 1
ATOM 2481 C C . GLY B 1 42 ? 25.766 17.016 8.844 1 54.69 42 GLY B C 1
ATOM 2482 O O . GLY B 1 42 ? 25.391 18.016 8.242 1 54.69 42 GLY B O 1
ATOM 2483 N N . LYS B 1 43 ? 25.344 15.875 8.516 1 69.69 43 LYS B N 1
ATOM 2484 C CA . LYS B 1 43 ? 24.469 15.914 7.344 1 69.69 43 LYS B CA 1
ATOM 2485 C C . LYS B 1 43 ? 23.016 16.156 7.754 1 69.69 43 LYS B C 1
ATOM 2487 O O . LYS B 1 43 ? 22.531 15.586 8.734 1 69.69 43 LYS B O 1
ATOM 2492 N N . ASN B 1 44 ? 22.453 17.047 7.184 1 89.62 44 ASN B N 1
ATOM 2493 C CA . ASN B 1 44 ? 21.031 17.312 7.43 1 89.62 44 ASN B CA 1
ATOM 2494 C C . ASN B 1 44 ? 20.156 16.156 6.941 1 89.62 44 ASN B C 1
ATOM 2496 O O . ASN B 1 44 ? 20.656 15.219 6.309 1 89.62 44 ASN B O 1
ATOM 2500 N N . ASP B 1 45 ? 19.016 16.047 7.402 1 96.06 45 ASP B N 1
ATOM 2501 C CA . ASP B 1 45 ? 18.078 14.969 7.141 1 96.06 45 ASP B CA 1
ATOM 2502 C C . ASP B 1 45 ? 17.984 14.68 5.645 1 96.06 45 ASP B C 1
ATOM 2504 O O . ASP B 1 45 ? 17.875 13.516 5.238 1 96.06 45 ASP B O 1
ATOM 2508 N N . LYS B 1 46 ? 18 15.68 4.828 1 95.31 46 LYS B N 1
ATOM 2509 C CA . LYS B 1 46 ? 17.922 15.484 3.385 1 95.31 46 LYS B CA 1
ATOM 2510 C C . LYS B 1 46 ? 19.141 14.742 2.859 1 95.31 46 LYS B C 1
ATOM 2512 O O . LYS B 1 46 ? 19.031 13.836 2.037 1 95.31 46 LYS B O 1
ATOM 2517 N N . GLU B 1 47 ? 20.281 15.125 3.297 1 96.06 47 GLU B N 1
ATOM 2518 C CA . GLU B 1 47 ? 21.531 14.469 2.9 1 96.06 47 GLU B CA 1
ATOM 2519 C C . GLU B 1 47 ? 21.562 13.016 3.371 1 96.06 47 GLU B C 1
ATOM 2521 O O . GLU B 1 47 ? 22.031 12.133 2.65 1 96.06 47 GLU B O 1
ATOM 2526 N N . LYS B 1 48 ? 21.078 12.828 4.559 1 97.12 48 LYS B N 1
ATOM 2527 C CA . LYS B 1 48 ? 21.031 11.469 5.094 1 97.12 48 LYS B CA 1
ATOM 2528 C C . LYS B 1 48 ? 20.141 10.57 4.238 1 97.12 48 LYS B C 1
ATOM 2530 O O . LYS B 1 48 ? 20.516 9.43 3.938 1 97.12 48 LYS B O 1
ATOM 2535 N N . ILE B 1 49 ? 18.984 11.031 3.834 1 97.88 49 ILE B N 1
ATOM 2536 C CA . ILE B 1 49 ? 18.078 10.242 3.006 1 97.88 49 ILE B CA 1
ATOM 2537 C C . ILE B 1 49 ? 18.703 9.992 1.643 1 97.88 49 ILE B C 1
ATOM 2539 O O . ILE B 1 49 ? 18.625 8.883 1.106 1 97.88 49 ILE B O 1
ATOM 2543 N N . ALA B 1 50 ? 19.344 11.008 1.099 1 97 50 ALA B N 1
ATOM 2544 C CA . ALA B 1 50 ? 20.031 10.836 -0.184 1 97 50 ALA B CA 1
ATOM 2545 C C . ALA B 1 50 ? 21.078 9.727 -0.108 1 97 50 ALA B C 1
ATOM 2547 O O . ALA B 1 50 ? 21.203 8.922 -1.034 1 97 50 ALA B O 1
ATOM 2548 N N . LEU B 1 51 ? 21.781 9.719 0.942 1 96.88 51 LEU B N 1
ATOM 2549 C CA . LEU B 1 51 ? 22.812 8.695 1.141 1 96.88 51 LEU B CA 1
ATOM 2550 C C . LEU B 1 51 ? 22.172 7.316 1.28 1 96.88 51 LEU B C 1
ATOM 2552 O O . LEU B 1 51 ? 22.672 6.336 0.724 1 96.88 51 LEU B O 1
ATOM 2556 N N . LEU B 1 52 ? 21.094 7.262 2.053 1 97.44 52 LEU B N 1
ATOM 2557 C CA . LEU B 1 52 ? 20.375 6 2.207 1 97.44 52 LEU B CA 1
ATOM 2558 C C . LEU B 1 52 ? 19.891 5.484 0.858 1 97.44 52 LEU B C 1
ATOM 2560 O O . LEU B 1 52 ? 19.984 4.289 0.572 1 97.44 52 LEU B O 1
ATOM 2564 N N . LEU B 1 53 ? 19.406 6.363 0.052 1 97.5 53 LEU B N 1
ATOM 2565 C CA . LEU B 1 53 ? 18.828 5.984 -1.234 1 97.5 53 LEU B CA 1
ATOM 2566 C C . LEU B 1 53 ? 19.922 5.547 -2.207 1 97.5 53 LEU B C 1
ATOM 2568 O O . LEU B 1 53 ? 19.656 4.781 -3.137 1 97.5 53 LEU B O 1
ATOM 2572 N N . LYS B 1 54 ? 21.125 6 -2.033 1 95.88 54 LYS B N 1
ATOM 2573 C CA . LYS B 1 54 ? 22.25 5.625 -2.881 1 95.88 54 LYS B CA 1
ATOM 2574 C C . LYS B 1 54 ? 22.844 4.285 -2.449 1 95.88 54 LYS B C 1
ATOM 2576 O O . LYS B 1 54 ? 23.469 3.596 -3.248 1 95.88 54 LYS B O 1
ATOM 2581 N N . GLY B 1 55 ? 22.547 3.975 -1.21 1 95.5 55 GLY B N 1
ATOM 2582 C CA . GLY B 1 55 ? 23.109 2.74 -0.68 1 95.5 55 GLY B CA 1
ATOM 2583 C C . GLY B 1 55 ? 22.281 1.515 -1.028 1 95.5 55 GLY B C 1
ATOM 2584 O O . GLY B 1 55 ? 21.234 1.628 -1.652 1 95.5 55 GLY B O 1
ATOM 2585 N N . ASN B 1 56 ? 22.781 0.369 -0.556 1 94.88 56 ASN B N 1
ATOM 2586 C CA . ASN B 1 56 ? 22.156 -0.898 -0.916 1 94.88 56 ASN B CA 1
ATOM 2587 C C . ASN B 1 56 ? 21.359 -1.485 0.253 1 94.88 56 ASN B C 1
ATOM 2589 O O . ASN B 1 56 ? 20.703 -2.514 0.106 1 94.88 56 ASN B O 1
ATOM 2593 N N . THR B 1 57 ? 21.422 -0.798 1.332 1 96.94 57 THR B N 1
ATOM 2594 C CA . THR B 1 57 ? 20.672 -1.29 2.488 1 96.94 57 THR B CA 1
ATOM 2595 C C . THR B 1 57 ? 19.172 -1.166 2.26 1 96.94 57 THR B C 1
ATOM 2597 O O . THR B 1 57 ? 18.688 -0.127 1.8 1 96.94 57 THR B O 1
ATOM 2600 N N . SER B 1 58 ? 18.438 -2.254 2.562 1 98.56 58 SER B N 1
ATOM 2601 C CA . SER B 1 58 ? 16.984 -2.207 2.467 1 98.56 58 SER B CA 1
ATOM 2602 C C . SER B 1 58 ? 16.391 -1.354 3.578 1 98.56 58 SER B C 1
ATOM 2604 O O . SER B 1 58 ? 16.781 -1.46 4.738 1 98.56 58 SER B O 1
ATOM 2606 N N . LEU B 1 59 ? 15.477 -0.54 3.24 1 98.81 59 LEU B N 1
ATOM 2607 C CA . LEU B 1 59 ? 14.914 0.428 4.176 1 98.81 59 LEU B CA 1
ATOM 2608 C C . LEU B 1 59 ? 13.453 0.116 4.465 1 98.81 59 LEU B C 1
ATOM 2610 O O . LEU B 1 59 ? 12.75 -0.431 3.611 1 98.81 59 LEU B O 1
ATOM 2614 N N . ILE B 1 60 ? 13.008 0.456 5.664 1 98.94 60 ILE B N 1
ATOM 2615 C CA . ILE B 1 60 ? 11.594 0.501 6.004 1 98.94 60 ILE B CA 1
ATOM 2616 C C . ILE B 1 60 ? 11.141 1.954 6.125 1 98.94 60 ILE B C 1
ATOM 2618 O O . ILE B 1 60 ? 11.664 2.711 6.945 1 98.94 60 ILE B O 1
ATOM 2622 N N . TRP B 1 61 ? 10.219 2.35 5.281 1 98.94 61 TRP B N 1
ATOM 2623 C CA . TRP B 1 61 ? 9.531 3.639 5.309 1 98.94 61 TRP B CA 1
ATOM 2624 C C . TRP B 1 61 ? 8.156 3.514 5.957 1 98.94 61 TRP B C 1
ATOM 2626 O O . TRP B 1 61 ? 7.32 2.73 5.504 1 98.94 61 TRP B O 1
ATOM 2636 N N . VAL B 1 62 ? 7.934 4.277 6.992 1 99 62 VAL B N 1
ATOM 2637 C CA . VAL B 1 62 ? 6.605 4.293 7.59 1 99 62 VAL B CA 1
ATOM 2638 C C . VAL B 1 62 ? 5.922 5.629 7.297 1 99 62 VAL B C 1
ATOM 2640 O O . VAL B 1 62 ? 6.504 6.691 7.52 1 99 62 VAL B O 1
ATOM 2643 N N . PHE B 1 63 ? 4.754 5.543 6.723 1 99 63 PHE B N 1
ATOM 2644 C CA . PHE B 1 63 ? 3.857 6.68 6.562 1 99 63 PHE B CA 1
ATOM 2645 C C . PHE B 1 63 ? 2.75 6.652 7.609 1 99 63 PHE B C 1
ATOM 2647 O O . PHE B 1 63 ? 2.039 5.652 7.738 1 99 63 PHE B O 1
ATOM 2654 N N . THR B 1 64 ? 2.615 7.73 8.375 1 98.94 64 THR B N 1
ATOM 2655 C CA . THR B 1 64 ? 1.567 7.805 9.383 1 98.94 64 THR B CA 1
ATOM 2656 C C . THR B 1 64 ? 0.81 9.125 9.281 1 98.94 64 THR B C 1
ATOM 2658 O O . THR B 1 64 ? 1.244 10.039 8.578 1 98.94 64 THR B O 1
ATOM 2661 N N . GLY B 1 65 ? -0.342 9.164 9.758 1 98.88 65 GLY B N 1
ATOM 2662 C CA . GLY B 1 65 ? -1.197 10.328 9.648 1 98.88 65 GLY B CA 1
ATOM 2663 C C . GLY B 1 65 ? -2.674 10.008 9.766 1 98.88 65 GLY B C 1
ATOM 2664 O O . GLY B 1 65 ? -3.061 9.117 10.523 1 98.88 65 GLY B O 1
ATOM 2665 N N . ASP B 1 66 ? -3.465 10.82 9.125 1 98.75 66 ASP B N 1
ATOM 2666 C CA . ASP B 1 66 ? -4.918 10.703 9.211 1 98.75 66 ASP B CA 1
ATOM 2667 C C . ASP B 1 66 ? -5.504 10.172 7.906 1 98.75 66 ASP B C 1
ATOM 2669 O O . ASP B 1 66 ? -4.934 9.266 7.289 1 98.75 66 ASP B O 1
ATOM 2673 N N . SER B 1 67 ? -6.668 10.656 7.496 1 98.81 67 SER B N 1
ATOM 2674 C CA . SER B 1 67 ? -7.391 10.133 6.344 1 98.81 67 SER B CA 1
ATOM 2675 C C . SER B 1 67 ? -6.625 10.383 5.051 1 98.81 67 SER B C 1
ATOM 2677 O O . SER B 1 67 ? -6.723 9.602 4.102 1 98.81 67 SER B O 1
ATOM 2679 N N . ILE B 1 68 ? -5.902 11.461 4.992 1 98.88 68 ILE B N 1
ATOM 2680 C CA . ILE B 1 68 ? -5.18 11.773 3.764 1 98.88 68 ILE B CA 1
ATOM 2681 C C . ILE B 1 68 ? -4.055 10.766 3.551 1 98.88 68 ILE B C 1
ATOM 2683 O O . ILE B 1 68 ? -3.893 10.234 2.451 1 98.88 68 ILE B O 1
ATOM 2687 N N . THR B 1 69 ? -3.348 10.438 4.605 1 98.94 69 THR B N 1
ATOM 2688 C CA . THR B 1 69 ? -2.312 9.414 4.527 1 98.94 69 THR B CA 1
ATOM 2689 C C . THR B 1 69 ? -2.936 8.031 4.344 1 98.94 69 THR B C 1
ATOM 2691 O O . THR B 1 69 ? -2.43 7.215 3.574 1 98.94 69 THR B O 1
ATOM 2694 N N . HIS B 1 70 ? -4.066 7.781 5.07 1 98.88 70 HIS B N 1
ATOM 2695 C CA . HIS B 1 70 ? -4.809 6.539 4.902 1 98.88 70 HIS B CA 1
ATOM 2696 C C . HIS B 1 70 ? -5.137 6.289 3.436 1 98.88 70 HIS B C 1
ATOM 2698 O O . HIS B 1 70 ? -5.047 5.152 2.959 1 98.88 70 HIS B O 1
ATOM 2704 N N . GLY B 1 71 ? -5.559 7.289 2.729 1 98.81 71 GLY B N 1
ATOM 2705 C CA . GLY B 1 71 ? -5.801 7.25 1.296 1 98.81 71 GLY B CA 1
ATOM 2706 C C . GLY B 1 71 ? -6.977 6.375 0.913 1 98.81 71 GLY B C 1
ATOM 2707 O O . GLY B 1 71 ? -7.012 5.812 -0.183 1 98.81 71 GLY B O 1
ATOM 2708 N N . ALA B 1 72 ? -8.008 6.219 1.749 1 98.31 72 ALA B N 1
ATOM 2709 C CA . ALA B 1 72 ? -9.172 5.375 1.471 1 98.31 72 ALA B CA 1
ATOM 2710 C C . ALA B 1 72 ? -10.359 6.211 1.002 1 98.31 72 ALA B C 1
ATOM 2712 O O . ALA B 1 72 ? -10.367 7.434 1.171 1 98.31 72 ALA B O 1
ATOM 2713 N N . LYS B 1 73 ? -11.266 5.641 0.342 1 98.5 73 LYS B N 1
ATOM 2714 C CA . LYS B 1 73 ? -12.602 6.148 0.037 1 98.5 73 LYS B CA 1
ATOM 2715 C C . LYS B 1 73 ? -12.562 7.148 -1.116 1 98.5 73 LYS B C 1
ATOM 2717 O O . LYS B 1 73 ? -13.461 7.172 -1.956 1 98.5 73 LYS B O 1
ATOM 2722 N N . HIS B 1 74 ? -11.516 7.949 -1.241 1 98.75 74 HIS B N 1
ATOM 2723 C CA . HIS B 1 74 ? -11.633 9.18 -2.014 1 98.75 74 HIS B CA 1
ATOM 2724 C C . HIS B 1 74 ? -10.789 9.109 -3.283 1 98.75 74 HIS B C 1
ATOM 2726 O O . HIS B 1 74 ? -10.781 10.055 -4.078 1 98.75 74 HIS B O 1
ATOM 2732 N N . THR B 1 75 ? -10.133 8.023 -3.508 1 98.75 75 THR B N 1
ATOM 2733 C CA . THR B 1 75 ? -9.164 7.992 -4.598 1 98.75 75 THR B CA 1
ATOM 2734 C C . THR B 1 75 ? -9.766 7.336 -5.836 1 98.75 75 THR B C 1
ATOM 2736 O O . THR B 1 75 ? -9.141 7.312 -6.898 1 98.75 75 THR B O 1
ATOM 2739 N N . HIS B 1 76 ? -10.953 6.738 -5.734 1 98.38 76 HIS B N 1
ATOM 2740 C CA . HIS B 1 76 ? -11.633 6.062 -6.832 1 98.38 76 HIS B CA 1
ATOM 2741 C C . HIS B 1 76 ? -10.766 4.957 -7.426 1 98.38 76 HIS B C 1
ATOM 2743 O O . HIS B 1 76 ? -10.656 4.832 -8.648 1 98.38 76 HIS B O 1
ATOM 2749 N N . GLY B 1 77 ? -10.094 4.262 -6.57 1 98.62 77 GLY B N 1
ATOM 2750 C CA . GLY B 1 77 ? -9.328 3.107 -7.008 1 98.62 77 GLY B CA 1
ATOM 2751 C C . GLY B 1 77 ? -7.887 3.445 -7.352 1 98.62 77 GLY B C 1
ATOM 2752 O O . GLY B 1 77 ? -7.059 2.549 -7.531 1 98.62 77 GLY B O 1
ATOM 2753 N N . TYR B 1 78 ? -7.551 4.738 -7.41 1 98.81 78 TYR B N 1
ATOM 2754 C CA . TYR B 1 78 ? -6.184 5.16 -7.691 1 98.81 78 TYR B CA 1
ATOM 2755 C C . TYR B 1 78 ? -5.32 5.094 -6.438 1 98.81 78 TYR B C 1
ATOM 2757 O O . TYR B 1 78 ? -5.844 5.02 -5.32 1 98.81 78 TYR B O 1
ATOM 2765 N N . ARG B 1 79 ? -4.051 5.129 -6.633 1 98.88 79 ARG B N 1
ATOM 2766 C CA . ARG B 1 79 ? -3.082 5.035 -5.543 1 98.88 79 ARG B CA 1
ATOM 2767 C C . ARG B 1 79 ? -3.061 6.316 -4.719 1 98.88 79 ARG B C 1
ATOM 2769 O O . ARG B 1 79 ? -3.17 7.418 -5.27 1 98.88 79 ARG B O 1
ATOM 2776 N N . SER B 1 80 ? -2.906 6.121 -3.416 1 98.94 80 SER B N 1
ATOM 2777 C CA . SER B 1 80 ? -2.6 7.215 -2.5 1 98.94 80 SER B CA 1
ATOM 2778 C C . SER B 1 80 ? -1.126 7.602 -2.572 1 98.94 80 SER B C 1
ATOM 2780 O O . SER B 1 80 ? -0.319 6.879 -3.164 1 98.94 80 SER B O 1
ATOM 2782 N N . TYR B 1 81 ? -0.764 8.734 -1.945 1 98.94 81 TYR B N 1
ATOM 2783 C CA . TYR B 1 81 ? 0.597 9.234 -2.1 1 98.94 81 TYR B CA 1
ATOM 2784 C C . TYR B 1 81 ? 1.605 8.273 -1.482 1 98.94 81 TYR B C 1
ATOM 2786 O O . TYR B 1 81 ? 2.709 8.102 -2.006 1 98.94 81 TYR B O 1
ATOM 2794 N N . PRO B 1 82 ? 1.306 7.543 -0.312 1 99 82 PRO B N 1
ATOM 2795 C CA . PRO B 1 82 ? 2.26 6.52 0.122 1 99 82 PRO B CA 1
ATOM 2796 C C . PRO B 1 82 ? 2.414 5.387 -0.893 1 99 82 PRO B C 1
ATOM 2798 O O . PRO B 1 82 ? 3.514 4.855 -1.067 1 99 82 PRO B O 1
ATOM 2801 N N . GLU B 1 83 ? 1.329 5 -1.508 1 98.94 83 GLU B N 1
ATOM 2802 C CA . GLU B 1 83 ? 1.365 3.932 -2.502 1 98.94 83 GLU B CA 1
ATOM 2803 C C . GLU B 1 83 ? 2.127 4.367 -3.752 1 98.94 83 GLU B C 1
ATOM 2805 O O . GLU B 1 83 ? 2.865 3.574 -4.34 1 98.94 83 GLU B O 1
ATOM 2810 N N . ILE B 1 84 ? 1.952 5.609 -4.164 1 98.94 84 ILE B N 1
ATOM 2811 C CA . ILE B 1 84 ? 2.713 6.164 -5.277 1 98.94 84 ILE B CA 1
ATOM 2812 C C . ILE B 1 84 ? 4.199 6.203 -4.918 1 98.94 84 ILE B C 1
ATOM 2814 O O . ILE B 1 84 ? 5.051 5.848 -5.734 1 98.94 84 ILE B O 1
ATOM 2818 N N . PHE B 1 85 ? 4.473 6.641 -3.674 1 99 85 PHE B N 1
ATOM 2819 C CA . PHE B 1 85 ? 5.844 6.648 -3.18 1 99 85 PHE B CA 1
ATOM 2820 C C . PHE B 1 85 ? 6.457 5.254 -3.26 1 99 85 PHE B C 1
ATOM 2822 O O . PHE B 1 85 ? 7.609 5.098 -3.668 1 99 85 PHE B O 1
ATOM 2829 N N . SER B 1 86 ? 5.707 4.242 -2.9 1 98.94 86 SER B N 1
ATOM 2830 C CA . SER B 1 86 ? 6.18 2.865 -2.955 1 98.94 86 SER B CA 1
ATOM 2831 C C . SER B 1 86 ? 6.598 2.479 -4.371 1 98.94 86 SER B C 1
ATOM 2833 O O . SER B 1 86 ? 7.652 1.878 -4.57 1 98.94 86 SER B O 1
ATOM 2835 N N . GLU B 1 87 ? 5.75 2.795 -5.309 1 98.94 87 GLU B N 1
ATOM 2836 C CA . GLU B 1 87 ? 6.105 2.469 -6.688 1 98.94 87 GLU B CA 1
ATOM 2837 C C . GLU B 1 87 ? 7.375 3.201 -7.121 1 98.94 87 GLU B C 1
ATOM 2839 O O . GLU B 1 87 ? 8.242 2.619 -7.773 1 98.94 87 GLU B O 1
ATOM 2844 N N . ARG B 1 88 ? 7.488 4.496 -6.785 1 98.94 88 ARG B N 1
ATOM 2845 C CA . ARG B 1 88 ? 8.672 5.285 -7.121 1 98.94 88 ARG B CA 1
ATOM 2846 C C . ARG B 1 88 ? 9.938 4.629 -6.582 1 98.94 88 ARG B C 1
ATOM 2848 O O . ARG B 1 88 ? 10.906 4.445 -7.316 1 98.94 88 ARG B O 1
ATOM 2855 N N . ILE B 1 89 ? 9.875 4.234 -5.336 1 98.88 89 ILE B N 1
ATOM 2856 C CA . ILE B 1 89 ? 11.062 3.729 -4.648 1 98.88 89 ILE B CA 1
ATOM 2857 C C . ILE B 1 89 ? 11.344 2.293 -5.086 1 98.88 89 ILE B C 1
ATOM 2859 O O . ILE B 1 89 ? 12.438 1.988 -5.57 1 98.88 89 ILE B O 1
ATOM 2863 N N . ARG B 1 90 ? 10.375 1.425 -5.059 1 98.81 90 ARG B N 1
ATOM 2864 C CA . ARG B 1 90 ? 10.586 -0.015 -5.176 1 98.81 90 ARG B CA 1
ATOM 2865 C C . ARG B 1 90 ? 10.688 -0.436 -6.641 1 98.81 90 ARG B C 1
ATOM 2867 O O . ARG B 1 90 ? 11.172 -1.525 -6.945 1 98.81 90 ARG B O 1
ATOM 2874 N N . TRP B 1 91 ? 10.164 0.409 -7.516 1 98.69 91 TRP B N 1
ATOM 2875 C CA . TRP B 1 91 ? 10.227 0.028 -8.922 1 98.69 91 TRP B CA 1
ATOM 2876 C C . TRP B 1 91 ? 11.086 1.003 -9.719 1 98.69 91 TRP B C 1
ATOM 2878 O O . TRP B 1 91 ? 12.172 0.643 -10.18 1 98.69 91 TRP B O 1
ATOM 2888 N N . GLU B 1 92 ? 10.727 2.229 -9.727 1 98.75 92 GLU B N 1
ATOM 2889 C CA . GLU B 1 92 ? 11.359 3.164 -10.656 1 98.75 92 GLU B CA 1
ATOM 2890 C C . GLU B 1 92 ? 12.789 3.482 -10.234 1 98.75 92 GLU B C 1
ATOM 2892 O O . GLU B 1 92 ? 13.656 3.717 -11.078 1 98.75 92 GLU B O 1
ATOM 2897 N N . LEU B 1 93 ? 13.07 3.473 -8.906 1 98.62 93 LEU B N 1
ATOM 2898 C CA . LEU B 1 93 ? 14.43 3.711 -8.43 1 98.62 93 LEU B CA 1
ATOM 2899 C C . LEU B 1 93 ? 15.156 2.395 -8.172 1 98.62 93 LEU B C 1
ATOM 2901 O O . LEU B 1 93 ? 16.297 2.389 -7.719 1 98.62 93 LEU B O 1
ATOM 2905 N N . GLY B 1 94 ? 14.484 1.265 -8.297 1 98.25 94 GLY B N 1
ATOM 2906 C CA . GLY B 1 94 ? 15.102 -0.051 -8.273 1 98.25 94 GLY B CA 1
ATOM 2907 C C . GLY B 1 94 ? 15.352 -0.572 -6.875 1 98.25 94 GLY B C 1
ATOM 2908 O O . GLY B 1 94 ? 16.078 -1.549 -6.688 1 98.25 94 GLY B O 1
ATOM 2909 N N . ARG B 1 95 ? 14.781 0.052 -5.867 1 98.62 95 ARG B N 1
ATOM 2910 C CA . ARG B 1 95 ? 14.953 -0.417 -4.496 1 98.62 95 ARG B CA 1
ATOM 2911 C C . ARG B 1 95 ? 13.875 -1.432 -4.125 1 98.62 95 ARG B C 1
ATOM 2913 O O . ARG B 1 95 ? 13.07 -1.187 -3.227 1 98.62 95 ARG B O 1
ATOM 2920 N N . VAL B 1 96 ? 13.922 -2.594 -4.633 1 98.44 96 VAL B N 1
ATOM 2921 C CA . VAL B 1 96 ? 12.836 -3.568 -4.691 1 98.44 96 VAL B CA 1
ATOM 2922 C C . VAL B 1 96 ? 12.625 -4.191 -3.314 1 98.44 96 VAL B C 1
ATOM 2924 O O . VAL B 1 96 ? 11.539 -4.691 -3.014 1 98.44 96 VAL B O 1
ATOM 2927 N N . ARG B 1 97 ? 13.641 -4.082 -2.453 1 98.38 97 ARG B N 1
ATOM 2928 C CA . ARG B 1 97 ? 13.523 -4.719 -1.144 1 98.38 97 ARG B CA 1
ATOM 2929 C C . ARG B 1 97 ? 13.055 -3.723 -0.09 1 98.38 97 ARG B C 1
ATOM 2931 O O . ARG B 1 97 ? 12.758 -4.105 1.044 1 98.38 97 ARG B O 1
ATOM 2938 N N . ASP B 1 98 ? 13.039 -2.453 -0.452 1 98.88 98 ASP B N 1
ATOM 2939 C CA . ASP B 1 98 ? 12.477 -1.5 0.504 1 98.88 98 ASP B CA 1
ATOM 2940 C C . ASP B 1 98 ? 11.023 -1.83 0.825 1 98.88 98 ASP B C 1
ATOM 2942 O O . ASP B 1 98 ? 10.344 -2.498 0.041 1 98.88 98 ASP B O 1
ATOM 2946 N N . LEU B 1 99 ? 10.625 -1.453 2.012 1 98.88 99 LEU B N 1
ATOM 2947 C CA . LEU B 1 99 ? 9.25 -1.638 2.459 1 98.88 99 LEU B CA 1
ATOM 2948 C C . LEU B 1 99 ? 8.609 -0.299 2.811 1 98.88 99 LEU B C 1
ATOM 2950 O O . LEU B 1 99 ? 9.242 0.555 3.432 1 98.88 99 LEU B O 1
ATOM 2954 N N . VAL B 1 100 ? 7.426 -0.093 2.299 1 98.94 100 VAL B N 1
ATOM 2955 C CA . VAL B 1 100 ? 6.629 1.089 2.605 1 98.94 100 VAL B CA 1
ATOM 2956 C C . VAL B 1 100 ? 5.363 0.678 3.354 1 98.94 100 VAL B C 1
ATOM 2958 O O . VAL B 1 100 ? 4.539 -0.076 2.828 1 98.94 100 VAL B O 1
ATOM 2961 N N . ILE B 1 101 ? 5.238 1.153 4.574 1 98.94 101 ILE B N 1
ATOM 2962 C CA . ILE B 1 101 ? 4.137 0.762 5.445 1 98.94 101 ILE B CA 1
ATOM 2963 C C . ILE B 1 101 ? 3.256 1.975 5.738 1 98.94 101 ILE B C 1
ATOM 2965 O O . ILE B 1 101 ? 3.738 2.994 6.234 1 98.94 101 ILE B O 1
ATOM 2969 N N . ASN B 1 102 ? 2.016 1.872 5.344 1 98.94 102 ASN B N 1
ATOM 2970 C CA . ASN B 1 102 ? 1.029 2.916 5.605 1 98.94 102 ASN B CA 1
ATOM 2971 C C . ASN B 1 102 ? 0.245 2.637 6.887 1 98.94 102 ASN B C 1
ATOM 2973 O O . ASN B 1 102 ? -0.513 1.667 6.957 1 98.94 102 ASN B O 1
ATOM 2977 N N . THR B 1 103 ? 0.399 3.521 7.871 1 98.94 103 THR B N 1
ATOM 2978 C CA . THR B 1 103 ? -0.296 3.352 9.141 1 98.94 103 THR B CA 1
ATOM 2979 C C . THR B 1 103 ? -1.271 4.5 9.383 1 98.94 103 THR B C 1
ATOM 2981 O O . THR B 1 103 ? -1.654 4.766 10.523 1 98.94 103 THR B O 1
ATOM 2984 N N . GLY B 1 104 ? -1.583 5.25 8.297 1 98.94 104 GLY B N 1
ATOM 2985 C CA . GLY B 1 104 ? -2.598 6.285 8.422 1 98.94 104 GLY B CA 1
ATOM 2986 C C . GLY B 1 104 ? -3.955 5.742 8.828 1 98.94 104 GLY B C 1
ATOM 2987 O O . GLY B 1 104 ? -4.359 4.668 8.383 1 98.94 104 GLY B O 1
ATOM 2988 N N . ILE B 1 105 ? -4.633 6.539 9.672 1 98.88 105 ILE B N 1
ATOM 2989 C CA . ILE B 1 105 ? -5.969 6.152 10.117 1 98.88 105 ILE B CA 1
ATOM 2990 C C . ILE B 1 105 ? -6.914 7.344 10 1 98.88 105 ILE B C 1
ATOM 2992 O O . ILE B 1 105 ? -6.672 8.398 10.594 1 98.88 105 ILE B O 1
ATOM 2996 N N . SER B 1 106 ? -7.98 7.137 9.266 1 98.69 106 SER B N 1
ATOM 2997 C CA . SER B 1 106 ? -8.977 8.18 9.016 1 98.69 106 SER B CA 1
ATOM 2998 C C . SER B 1 106 ? -9.547 8.719 10.328 1 98.69 106 SER B C 1
ATOM 3000 O O . SER B 1 106 ? -9.836 7.953 11.25 1 98.69 106 SER B O 1
ATOM 3002 N N . GLY B 1 107 ? -9.617 10.016 10.438 1 98.38 107 GLY B N 1
ATOM 3003 C CA . GLY B 1 107 ? -10.242 10.68 11.57 1 98.38 107 GLY B CA 1
ATOM 3004 C C . GLY B 1 107 ? -9.281 10.961 12.711 1 98.38 107 GLY B C 1
ATOM 3005 O O . GLY B 1 107 ? -9.609 11.688 13.648 1 98.38 107 GLY B O 1
ATOM 3006 N N . ASN B 1 108 ? -8.062 10.461 12.625 1 98.75 108 ASN B N 1
ATOM 3007 C CA . ASN B 1 108 ? -7.133 10.57 13.75 1 98.75 108 ASN B CA 1
ATOM 3008 C C . ASN B 1 108 ? -6.496 11.953 13.82 1 98.75 108 ASN B C 1
ATOM 3010 O O . ASN B 1 108 ? -6.449 12.672 12.82 1 98.75 108 ASN B O 1
ATOM 3014 N N . THR B 1 109 ? -6.07 12.312 15.039 1 98.94 109 THR B N 1
ATOM 3015 C CA . THR B 1 109 ? -5.32 13.523 15.344 1 98.94 109 THR B CA 1
ATOM 3016 C C . THR B 1 109 ? -3.896 13.188 15.781 1 98.94 109 THR B C 1
ATOM 3018 O O . THR B 1 109 ? -3.533 12.016 15.875 1 98.94 109 THR B O 1
ATOM 3021 N N . SER B 1 110 ? -3.129 14.242 15.984 1 98.94 110 SER B N 1
ATOM 3022 C CA . SER B 1 110 ? -1.773 14.062 16.5 1 98.94 110 SER B CA 1
ATOM 3023 C C . SER B 1 110 ? -1.779 13.305 17.812 1 98.94 110 SER B C 1
ATOM 3025 O O . SER B 1 110 ? -0.876 12.516 18.094 1 98.94 110 SER B O 1
ATOM 3027 N N . ARG B 1 111 ? -2.83 13.453 18.656 1 98.88 111 ARG B N 1
ATOM 3028 C CA . ARG B 1 111 ? -2.963 12.75 19.922 1 98.88 111 ARG B CA 1
ATOM 3029 C C . ARG B 1 111 ? -3.111 11.25 19.703 1 98.88 111 ARG B C 1
ATOM 3031 O O . ARG B 1 111 ? -2.508 10.453 20.422 1 98.88 111 ARG B O 1
ATOM 3038 N N . ASN B 1 112 ? -3.9 10.898 18.75 1 98.88 112 ASN B N 1
ATOM 3039 C CA . ASN B 1 112 ? -4.125 9.492 18.453 1 98.88 112 ASN B CA 1
ATOM 3040 C C . ASN B 1 112 ? -2.832 8.789 18.031 1 98.88 112 ASN B C 1
ATOM 3042 O O . ASN B 1 112 ? -2.59 7.645 18.422 1 98.88 112 ASN B O 1
ATOM 3046 N N . ILE B 1 113 ? -1.992 9.477 17.234 1 98.94 113 ILE B N 1
ATOM 3047 C CA . ILE B 1 113 ? -0.737 8.898 16.766 1 98.94 113 ILE B CA 1
ATOM 3048 C C . ILE B 1 113 ? 0.204 8.688 17.953 1 98.94 113 ILE B C 1
ATOM 3050 O O . ILE B 1 113 ? 0.848 7.645 18.062 1 98.94 113 ILE B O 1
ATOM 3054 N N . LEU B 1 114 ? 0.238 9.664 18.844 1 98.88 114 LEU B N 1
ATOM 3055 C CA . LEU B 1 114 ? 1.068 9.523 20.031 1 98.88 114 LEU B CA 1
ATOM 3056 C C . LEU B 1 114 ? 0.609 8.336 20.875 1 98.88 114 LEU B C 1
ATOM 3058 O O . LEU B 1 114 ? 1.43 7.539 21.344 1 98.88 114 LEU B O 1
ATOM 3062 N N . ASP B 1 115 ? -0.713 8.203 21.016 1 98.75 115 ASP B N 1
ATOM 3063 C CA . ASP B 1 115 ? -1.289 7.156 21.844 1 98.75 115 ASP B CA 1
ATOM 3064 C C . ASP B 1 115 ? -1.051 5.773 21.234 1 98.75 115 ASP B C 1
ATOM 3066 O O . ASP B 1 115 ? -0.969 4.777 21.953 1 98.75 115 ASP B O 1
ATOM 3070 N N . ASP B 1 116 ? -0.897 5.746 20 1 98.69 116 ASP B N 1
ATOM 3071 C CA . ASP B 1 116 ? -0.809 4.48 19.281 1 98.69 116 ASP B CA 1
ATOM 3072 C C . ASP B 1 116 ? 0.577 4.293 18.656 1 98.69 116 ASP B C 1
ATOM 3074 O O . ASP B 1 116 ? 0.742 3.527 17.703 1 98.69 116 ASP B O 1
ATOM 3078 N N . PHE B 1 117 ? 1.538 4.941 19.203 1 98.88 117 PHE B N 1
ATOM 3079 C CA . PHE B 1 117 ? 2.871 5.07 18.625 1 98.88 117 PHE B CA 1
ATOM 3080 C C . PHE B 1 117 ? 3.541 3.709 18.5 1 98.88 117 PHE B C 1
ATOM 3082 O O . PHE B 1 117 ? 4.188 3.422 17.5 1 98.88 117 PHE B O 1
ATOM 3089 N N . GLU B 1 118 ? 3.402 2.855 19.438 1 98.75 118 GLU B N 1
ATOM 3090 C CA . GLU B 1 118 ? 4.039 1.542 19.438 1 98.75 118 GLU B CA 1
ATOM 3091 C C . GLU B 1 118 ? 3.561 0.704 18.25 1 98.75 118 GLU B C 1
ATOM 3093 O O . GLU B 1 118 ? 4.371 0.123 17.531 1 98.75 118 GLU B O 1
ATOM 3098 N N . TRP B 1 119 ? 2.291 0.694 18.016 1 98.75 119 TRP B N 1
ATOM 3099 C CA . TRP B 1 119 ? 1.688 -0.125 16.969 1 98.75 119 TRP B CA 1
ATOM 3100 C C . TRP B 1 119 ? 1.934 0.483 15.586 1 98.75 119 TRP B C 1
ATOM 3102 O O . TRP B 1 119 ? 2.291 -0.226 14.648 1 98.75 119 TRP B O 1
ATOM 3112 N N . ARG B 1 120 ? 1.901 1.776 15.531 1 98.44 120 ARG B N 1
ATOM 3113 C CA . ARG B 1 120 ? 1.885 2.436 14.234 1 98.44 120 ARG B CA 1
ATOM 3114 C C . ARG B 1 120 ? 3.301 2.652 13.711 1 98.44 120 ARG B C 1
ATOM 3116 O O . ARG B 1 120 ? 3.514 2.752 12.5 1 98.44 120 ARG B O 1
ATOM 3123 N N . VAL B 1 121 ? 4.238 2.768 14.68 1 98.88 121 VAL B N 1
ATOM 3124 C CA . VAL B 1 121 ? 5.535 3.234 14.203 1 98.88 121 VAL B CA 1
ATOM 3125 C C . VAL B 1 121 ? 6.645 2.367 14.789 1 98.88 121 VAL B C 1
ATOM 3127 O O . VAL B 1 121 ? 7.367 1.687 14.055 1 98.88 121 VAL B O 1
ATOM 3130 N N . LYS B 1 122 ? 6.723 2.26 16.047 1 98.88 122 LYS B N 1
ATOM 3131 C CA . LYS B 1 122 ? 7.898 1.745 16.734 1 98.88 122 LYS B CA 1
ATOM 3132 C C . LYS B 1 122 ? 8.164 0.288 16.375 1 98.88 122 LYS B C 1
ATOM 3134 O O . LYS B 1 122 ? 9.312 -0.118 16.203 1 98.88 122 LYS B O 1
ATOM 3139 N N . GLN B 1 123 ? 7.184 -0.505 16.219 1 98.69 123 GLN B N 1
ATOM 3140 C CA . GLN B 1 123 ? 7.355 -1.94 16.016 1 98.69 123 GLN B CA 1
ATOM 3141 C C . GLN B 1 123 ? 8.102 -2.23 14.719 1 98.69 123 GLN B C 1
ATOM 3143 O O . GLN B 1 123 ? 8.711 -3.293 14.57 1 98.69 123 GLN B O 1
ATOM 3148 N N . PHE B 1 124 ? 8.156 -1.272 13.852 1 98.69 124 PHE B N 1
ATOM 3149 C CA . PHE B 1 124 ? 8.727 -1.545 12.539 1 98.69 124 PHE B CA 1
ATOM 3150 C C . PHE B 1 124 ? 10.195 -1.134 12.484 1 98.69 124 PHE B C 1
ATOM 3152 O O . PHE B 1 124 ? 10.883 -1.408 11.508 1 98.69 124 PHE B O 1
ATOM 3159 N N . LYS B 1 125 ? 10.633 -0.381 13.508 1 98.44 125 LYS B N 1
ATOM 3160 C CA . LYS B 1 125 ? 12.008 0.127 13.516 1 98.44 125 LYS B CA 1
ATOM 3161 C C . LYS B 1 125 ? 12.352 0.809 12.195 1 98.44 125 LYS B C 1
ATOM 3163 O O . LYS B 1 125 ? 13.352 0.472 11.555 1 98.44 125 LYS B O 1
ATOM 3168 N N . PRO B 1 126 ? 11.578 1.824 11.875 1 98.88 126 PRO B N 1
ATOM 3169 C CA . PRO B 1 126 ? 11.727 2.424 10.547 1 98.88 126 PRO B CA 1
ATOM 3170 C C . PRO B 1 126 ? 13.031 3.207 10.398 1 98.88 126 PRO B C 1
ATOM 3172 O O . PRO B 1 126 ? 13.578 3.697 11.383 1 98.88 126 PRO B O 1
ATOM 3175 N N . ASN B 1 127 ? 13.477 3.289 9.133 1 98.88 127 ASN B N 1
ATOM 3176 C CA . ASN B 1 127 ? 14.578 4.184 8.781 1 98.88 127 ASN B CA 1
ATOM 3177 C C . ASN B 1 127 ? 14.086 5.609 8.547 1 98.88 127 ASN B C 1
ATOM 3179 O O . ASN B 1 127 ? 14.805 6.57 8.812 1 98.88 127 ASN B O 1
ATOM 3183 N N . VAL B 1 128 ? 12.898 5.691 8.031 1 98.94 128 VAL B N 1
ATOM 3184 C CA . VAL B 1 128 ? 12.273 6.98 7.75 1 98.94 128 VAL B CA 1
ATOM 3185 C C . VAL B 1 128 ? 10.805 6.953 8.188 1 98.94 128 VAL B C 1
ATOM 3187 O O . VAL B 1 128 ? 10.109 5.957 7.977 1 98.94 128 VAL B O 1
ATOM 3190 N N . VAL B 1 129 ? 10.359 8.016 8.789 1 98.94 129 VAL B N 1
ATOM 3191 C CA . VAL B 1 129 ? 8.953 8.18 9.117 1 98.94 129 VAL B CA 1
ATOM 3192 C C . VAL B 1 129 ? 8.422 9.461 8.484 1 98.94 129 VAL B C 1
ATOM 3194 O O . VAL B 1 129 ? 8.953 10.547 8.727 1 98.94 129 VAL B O 1
ATOM 3197 N N . SER B 1 130 ? 7.445 9.328 7.66 1 98.94 130 SER B N 1
ATOM 3198 C CA . SER B 1 130 ? 6.73 10.438 7.027 1 98.94 130 SER B CA 1
ATOM 3199 C C . SER B 1 130 ? 5.375 10.672 7.688 1 98.94 130 SER B C 1
ATOM 3201 O O . SER B 1 130 ? 4.562 9.75 7.789 1 98.94 130 SER B O 1
ATOM 3203 N N . ILE B 1 131 ? 5.102 11.922 8.109 1 98.94 131 ILE B N 1
ATOM 3204 C CA . ILE B 1 131 ? 3.869 12.164 8.852 1 98.94 131 ILE B CA 1
ATOM 3205 C C . ILE B 1 131 ? 3.148 13.375 8.266 1 98.94 131 ILE B C 1
ATOM 3207 O O . ILE B 1 131 ? 3.76 14.43 8.047 1 98.94 131 ILE B O 1
ATOM 3211 N N . MET B 1 132 ? 1.924 13.25 7.93 1 98.94 132 MET B N 1
ATOM 3212 C CA . MET B 1 132 ? 0.978 14.312 7.621 1 98.94 132 MET B CA 1
ATOM 3213 C C . MET B 1 132 ? -0.193 14.305 8.594 1 98.94 132 MET B C 1
ATOM 3215 O O . MET B 1 132 ? -0.946 13.328 8.656 1 98.94 132 MET B O 1
ATOM 3219 N N . ILE B 1 133 ? -0.332 15.422 9.398 1 98.88 133 ILE B N 1
ATOM 3220 C CA . ILE B 1 133 ? -1.382 15.477 10.414 1 98.88 133 ILE B CA 1
ATOM 3221 C C . ILE B 1 133 ? -1.715 16.922 10.734 1 98.88 133 ILE B C 1
ATOM 3223 O O . ILE B 1 133 ? -0.869 17.812 10.586 1 98.88 133 ILE B O 1
ATOM 3227 N N . GLY B 1 134 ? -2.912 17.219 11.141 1 98.69 134 GLY B N 1
ATOM 3228 C CA . GLY B 1 134 ? -3.354 18.562 11.492 1 98.69 134 GLY B CA 1
ATOM 3229 C C . GLY B 1 134 ? -4.766 18.859 11.031 1 98.69 134 GLY B C 1
ATOM 3230 O O . GLY B 1 134 ? -5.457 19.688 11.633 1 98.69 134 GLY B O 1
ATOM 3231 N N . THR B 1 135 ? -5.207 18.188 9.961 1 98.69 135 THR B N 1
ATOM 3232 C CA . THR B 1 135 ? -6.512 18.438 9.359 1 98.69 135 THR B CA 1
ATOM 3233 C C . THR B 1 135 ? -7.633 18.156 10.359 1 98.69 135 THR B C 1
ATOM 3235 O O . THR B 1 135 ? -8.602 18.906 10.43 1 98.69 135 THR B O 1
ATOM 3238 N N . ASN B 1 136 ? -7.492 17.094 11.102 1 98.69 136 ASN B N 1
ATOM 3239 C CA . ASN B 1 136 ? -8.516 16.766 12.094 1 98.69 136 ASN B CA 1
ATOM 3240 C C . ASN B 1 136 ? -8.234 17.453 13.43 1 98.69 136 ASN B C 1
ATOM 3242 O O . ASN B 1 136 ? -9.156 17.703 14.203 1 98.69 136 ASN B O 1
ATOM 3246 N N . ASP B 1 137 ? -6.984 17.781 13.711 1 98.81 137 ASP B N 1
ATOM 3247 C CA . ASP B 1 137 ? -6.629 18.484 14.93 1 98.81 137 ASP B CA 1
ATOM 3248 C C . ASP B 1 137 ? -7.332 19.844 15 1 98.81 137 ASP B C 1
ATOM 3250 O O . ASP B 1 137 ? -7.82 20.25 16.062 1 98.81 137 ASP B O 1
ATOM 3254 N N . CYS B 1 138 ? -7.426 20.516 13.891 1 98.25 138 CYS B N 1
ATOM 3255 C CA . CYS B 1 138 ? -7.926 21.875 13.875 1 98.25 138 CYS B CA 1
ATOM 3256 C C . CYS B 1 138 ? -9.453 21.906 13.852 1 98.25 138 CYS B C 1
ATOM 3258 O O . CYS B 1 138 ? -10.062 22.938 14.102 1 98.25 138 CYS B O 1
ATOM 3260 N N . ALA B 1 139 ? -10.07 20.703 13.445 1 97.94 139 ALA B N 1
ATOM 3261 C CA . ALA B 1 139 ? -11.523 20.656 13.383 1 97.94 139 ALA B CA 1
ATOM 3262 C C . ALA B 1 139 ? -12.141 20.953 14.75 1 97.94 139 ALA B C 1
ATOM 3264 O O . ALA B 1 139 ? -12 20.156 15.68 1 97.94 139 ALA B O 1
ATOM 3265 N N . ASN B 1 140 ? -12.828 22.109 14.859 1 95.56 140 ASN B N 1
ATOM 3266 C CA . ASN B 1 140 ? -13.383 22.562 16.125 1 95.56 140 ASN B CA 1
ATOM 3267 C C . ASN B 1 140 ? -12.32 22.578 17.234 1 95.56 140 ASN B C 1
ATOM 3269 O O . ASN B 1 140 ? -12.617 22.297 18.391 1 95.56 140 ASN B O 1
ATOM 3273 N N . ALA B 1 141 ? -11.078 22.719 16.812 1 94.56 141 ALA B N 1
ATOM 3274 C CA . ALA B 1 141 ? -9.945 22.75 17.734 1 94.56 141 ALA B CA 1
ATOM 3275 C C . ALA B 1 141 ? -9.945 21.547 18.641 1 94.56 141 ALA B C 1
ATOM 3277 O O . ALA B 1 141 ? -9.75 21.672 19.859 1 94.56 141 ALA B O 1
ATOM 3278 N N . ARG B 1 142 ? -10.266 20.375 18.078 1 96.12 142 ARG B N 1
ATOM 3279 C CA . ARG B 1 142 ? -10.227 19.109 18.828 1 96.12 142 ARG B CA 1
ATOM 3280 C C . ARG B 1 142 ? -8.922 18.984 19.594 1 96.12 142 ARG B C 1
ATOM 3282 O O . ARG B 1 142 ? -8.891 18.391 20.688 1 96.12 142 ARG B O 1
ATOM 3289 N N . VAL B 1 143 ? -7.844 19.391 19.016 1 98.62 143 VAL B N 1
ATOM 3290 C CA . VAL B 1 143 ? -6.543 19.562 19.641 1 98.62 143 VAL B CA 1
ATOM 3291 C C . VAL B 1 143 ? -6.148 21.047 19.609 1 98.62 143 VAL B C 1
ATOM 3293 O O . VAL B 1 143 ? -6.055 21.641 18.531 1 98.62 143 VAL B O 1
ATOM 3296 N N . THR B 1 144 ? -5.934 21.609 20.719 1 98.56 144 THR B N 1
ATOM 3297 C CA . THR B 1 144 ? -5.574 23.031 20.734 1 98.56 144 THR B CA 1
ATOM 3298 C C . THR B 1 144 ? -4.258 23.25 20 1 98.56 144 THR B C 1
ATOM 3300 O O . THR B 1 144 ? -3.449 22.344 19.859 1 98.56 144 THR B O 1
ATOM 3303 N N . LEU B 1 145 ? -4.086 24.469 19.531 1 98.5 145 LEU B N 1
ATOM 3304 C CA . LEU B 1 145 ? -2.859 24.797 18.812 1 98.5 145 LEU B CA 1
ATOM 3305 C C . LEU B 1 145 ? -1.633 24.5 19.672 1 98.5 145 LEU B C 1
ATOM 3307 O O . LEU B 1 145 ? -0.629 24 19.172 1 98.5 145 LEU B O 1
ATOM 3311 N N . GLU B 1 146 ? -1.707 24.797 20.906 1 98.5 146 GLU B N 1
ATOM 3312 C CA . GLU B 1 146 ? -0.609 24.547 21.844 1 98.5 146 GLU B CA 1
ATOM 3313 C C . GLU B 1 146 ? -0.34 23.047 21.969 1 98.5 146 GLU B C 1
ATOM 3315 O O . GLU B 1 146 ? 0.812 22.609 21.922 1 98.5 146 GLU B O 1
ATOM 3320 N N . ASP B 1 147 ? -1.363 22.312 22.156 1 98.81 147 ASP B N 1
ATOM 3321 C CA . ASP B 1 147 ? -1.206 20.859 22.281 1 98.81 147 ASP B CA 1
ATOM 3322 C C . ASP B 1 147 ? -0.702 20.25 20.984 1 98.81 147 ASP B C 1
ATOM 3324 O O . ASP B 1 147 ? 0.094 19.312 21 1 98.81 147 ASP B O 1
ATOM 3328 N N . TYR B 1 148 ? -1.191 20.797 19.953 1 98.88 148 TYR B N 1
ATOM 3329 C CA . TYR B 1 148 ? -0.74 20.328 18.641 1 98.88 148 TYR B CA 1
ATOM 3330 C C . TYR B 1 148 ? 0.765 20.516 18.484 1 98.88 148 TYR B C 1
ATOM 3332 O O . TYR B 1 148 ? 1.472 19.594 18.062 1 98.88 148 TYR B O 1
ATOM 3340 N N . GLU B 1 149 ? 1.209 21.672 18.797 1 98.88 149 GLU B N 1
ATOM 3341 C CA . GLU B 1 149 ? 2.641 21.953 18.719 1 98.88 149 GLU B CA 1
ATOM 3342 C C . GLU B 1 149 ? 3.436 20.969 19.578 1 98.88 149 GLU B C 1
ATOM 3344 O O . GLU B 1 149 ? 4.422 20.391 19.125 1 98.88 149 GLU B O 1
ATOM 3349 N N . LYS B 1 150 ? 3.023 20.766 20.766 1 98.88 150 LYS B N 1
ATOM 3350 C CA . LYS B 1 150 ? 3.689 19.844 21.672 1 98.88 150 LYS B CA 1
ATOM 3351 C C . LYS B 1 150 ? 3.684 18.422 21.109 1 98.88 150 LYS B C 1
ATOM 3353 O O . LYS B 1 150 ? 4.68 17.703 21.219 1 98.88 150 LYS B O 1
ATOM 3358 N N . ASN B 1 151 ? 2.545 18.047 20.594 1 98.94 151 ASN B N 1
ATOM 3359 C CA . ASN B 1 151 ? 2.418 16.703 20.031 1 98.94 151 ASN B CA 1
ATOM 3360 C C . ASN B 1 151 ? 3.385 16.484 18.875 1 98.94 151 ASN B C 1
ATOM 3362 O O . ASN B 1 151 ? 4.055 15.445 18.812 1 98.94 151 ASN B O 1
ATOM 3366 N N . ILE B 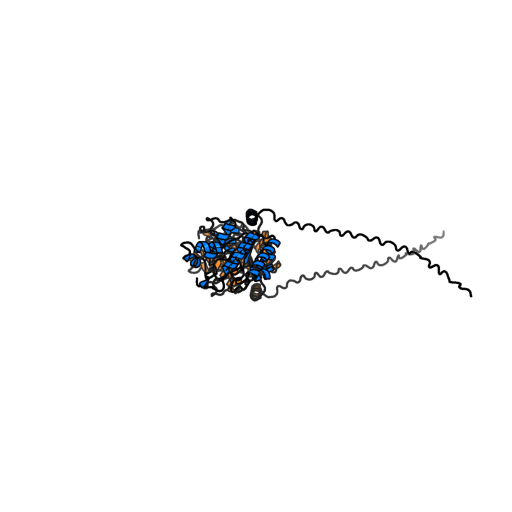1 152 ? 3.48 17.422 17.984 1 98.94 152 ILE B N 1
ATOM 3367 C CA . ILE B 1 152 ? 4.348 17.266 16.812 1 98.94 152 ILE B CA 1
ATOM 3368 C C . ILE B 1 152 ? 5.809 17.219 17.266 1 98.94 152 ILE B C 1
ATOM 3370 O O . ILE B 1 152 ? 6.586 16.406 16.766 1 98.94 152 ILE B O 1
ATOM 3374 N N . ILE B 1 153 ? 6.18 18.062 18.172 1 98.88 153 ILE B N 1
ATOM 3375 C CA . ILE B 1 153 ? 7.543 18.047 18.688 1 98.88 153 ILE B CA 1
ATOM 3376 C C . ILE B 1 153 ? 7.844 16.688 19.312 1 98.88 153 ILE B C 1
ATOM 3378 O O . ILE B 1 153 ? 8.898 16.094 19.047 1 98.88 153 ILE B O 1
ATOM 3382 N N . SER B 1 154 ? 6.914 16.203 20.094 1 98.94 154 SER B N 1
ATOM 3383 C CA . SER B 1 154 ? 7.078 14.898 20.734 1 98.94 154 SER B CA 1
ATOM 3384 C C . SER B 1 154 ? 7.23 13.789 19.703 1 98.94 154 SER B C 1
ATOM 3386 O O . SER B 1 154 ? 8.055 12.891 19.859 1 98.94 154 SER B O 1
ATOM 3388 N N . LEU B 1 155 ? 6.473 13.812 18.688 1 98.94 155 LEU B N 1
ATOM 3389 C CA . LEU B 1 155 ? 6.539 12.805 17.641 1 98.94 155 LEU B CA 1
ATOM 3390 C C . LEU B 1 155 ? 7.891 12.836 16.922 1 98.94 155 LEU B C 1
ATOM 3392 O O . LEU B 1 155 ? 8.516 11.797 16.703 1 98.94 155 LEU B O 1
ATOM 3396 N N . VAL B 1 156 ? 8.352 14.031 16.594 1 98.88 156 VAL B N 1
ATOM 3397 C CA . VAL B 1 156 ? 9.648 14.172 15.945 1 98.88 156 VAL B CA 1
ATOM 3398 C C . VAL B 1 156 ? 10.742 13.594 16.844 1 98.88 156 VAL B C 1
ATOM 3400 O O . VAL B 1 156 ? 11.609 12.859 16.391 1 98.88 156 VAL B O 1
ATOM 3403 N N . GLU B 1 157 ? 10.656 13.891 18.109 1 98.75 157 GLU B N 1
ATOM 3404 C CA . GLU B 1 157 ? 11.625 13.375 19.078 1 98.75 157 GLU B CA 1
ATOM 3405 C C . GLU B 1 157 ? 11.57 11.852 19.141 1 98.75 157 GLU B C 1
ATOM 3407 O O . GLU B 1 157 ? 12.609 11.188 19.188 1 98.75 157 GLU B O 1
ATOM 3412 N N . LYS B 1 158 ? 10.406 11.344 19.172 1 98.88 158 LYS B N 1
ATOM 3413 C CA . LYS B 1 158 ? 10.234 9.891 19.234 1 98.88 158 LYS B CA 1
ATOM 3414 C C . LYS B 1 158 ? 10.797 9.227 17.969 1 98.88 158 LYS B C 1
ATOM 3416 O O . LYS B 1 158 ? 11.438 8.18 18.047 1 98.88 158 LYS B O 1
ATOM 3421 N N . PHE B 1 159 ? 10.547 9.805 16.797 1 98.81 159 PHE B N 1
ATOM 3422 C CA . PHE B 1 159 ? 11.102 9.273 15.562 1 98.81 159 PHE B CA 1
ATOM 3423 C C . PHE B 1 159 ? 12.625 9.227 15.633 1 98.81 159 PHE B C 1
ATOM 3425 O O . PHE B 1 159 ? 13.234 8.203 15.32 1 98.81 159 PHE B O 1
ATOM 3432 N N . ARG B 1 160 ? 13.211 10.305 16.047 1 98.56 160 ARG B N 1
ATOM 3433 C CA . ARG B 1 160 ? 14.664 10.406 16.109 1 98.56 160 ARG B CA 1
ATOM 3434 C C . ARG B 1 160 ? 15.242 9.445 17.141 1 98.56 160 ARG B C 1
ATOM 3436 O O . ARG B 1 160 ? 16.328 8.898 16.953 1 98.56 160 ARG B O 1
ATOM 3443 N N . SER B 1 161 ? 14.492 9.25 18.188 1 98.5 161 SER B N 1
ATOM 3444 C CA . SER B 1 161 ? 14.961 8.336 19.219 1 98.5 161 SER B CA 1
ATOM 3445 C C . SER B 1 161 ? 15.023 6.902 18.703 1 98.5 161 SER B C 1
ATOM 3447 O O . SER B 1 161 ? 15.773 6.078 19.219 1 98.5 161 SER B O 1
ATOM 3449 N N . LEU B 1 162 ? 14.266 6.59 17.672 1 98.44 162 LEU B N 1
ATOM 3450 C CA . LEU B 1 162 ? 14.305 5.281 17.031 1 98.44 162 LEU B CA 1
ATOM 3451 C C . LEU B 1 162 ? 15.453 5.199 16.031 1 98.44 162 LEU B C 1
ATOM 3453 O O . LEU B 1 162 ? 15.711 4.141 15.453 1 98.44 162 LEU B O 1
ATOM 3457 N N . GLY B 1 163 ? 16.094 6.324 15.766 1 98.06 163 GLY B N 1
ATOM 3458 C CA . GLY B 1 163 ? 17.078 6.402 14.703 1 98.06 163 GLY B CA 1
ATOM 3459 C C . GLY B 1 163 ? 16.469 6.703 13.344 1 98.06 163 GLY B C 1
ATOM 3460 O O . GLY B 1 163 ? 17.156 6.641 12.328 1 98.06 163 GLY B O 1
ATOM 3461 N N . ALA B 1 164 ? 15.203 7.027 13.328 1 98.81 164 ALA B N 1
ATOM 3462 C CA . ALA B 1 164 ? 14.516 7.285 12.062 1 98.81 164 ALA B CA 1
ATOM 3463 C C . ALA B 1 164 ? 14.664 8.742 11.648 1 98.81 164 ALA B C 1
ATOM 3465 O O . ALA B 1 164 ? 14.773 9.633 12.5 1 98.81 164 ALA B O 1
ATOM 3466 N N . ILE B 1 165 ? 14.656 8.992 10.359 1 98.81 165 ILE B N 1
ATOM 3467 C CA . ILE B 1 165 ? 14.641 10.344 9.805 1 98.81 165 ILE B CA 1
ATOM 3468 C C . ILE B 1 165 ? 13.195 10.797 9.609 1 98.81 165 ILE B C 1
ATOM 3470 O O . ILE B 1 165 ? 12.422 10.148 8.906 1 98.81 165 ILE B O 1
ATOM 3474 N N . PRO B 1 166 ? 12.852 11.883 10.25 1 98.88 166 PRO B N 1
ATOM 3475 C CA . PRO B 1 166 ? 11.477 12.375 10.102 1 98.88 166 PRO B CA 1
ATOM 3476 C C . PRO B 1 166 ? 11.289 13.219 8.844 1 98.88 166 PRO B C 1
ATOM 3478 O O . PRO B 1 166 ? 12.195 13.977 8.461 1 98.88 166 PRO B O 1
ATOM 3481 N N . ILE B 1 167 ? 10.141 13.078 8.195 1 98.94 167 ILE B N 1
ATOM 3482 C CA . ILE B 1 167 ? 9.617 13.953 7.152 1 98.94 167 ILE B CA 1
ATOM 3483 C C . ILE B 1 167 ? 8.258 14.508 7.578 1 98.94 167 ILE B C 1
ATOM 3485 O O . ILE B 1 167 ? 7.336 13.742 7.871 1 98.94 167 ILE B O 1
ATOM 3489 N N . LEU B 1 168 ? 8.164 15.805 7.617 1 98.94 168 LEU B N 1
ATOM 3490 C CA . LEU B 1 168 ? 6.902 16.453 7.961 1 98.94 168 LEU B CA 1
ATOM 3491 C C . LEU B 1 168 ? 6.184 16.938 6.707 1 98.94 168 LEU B C 1
ATOM 3493 O O . LEU B 1 168 ? 6.812 17.469 5.789 1 98.94 168 LEU B O 1
ATOM 3497 N N . HIS B 1 169 ? 4.891 16.734 6.66 1 98.94 169 HIS B N 1
ATOM 3498 C CA . HIS B 1 169 ? 4.012 17.281 5.633 1 98.94 169 HIS B CA 1
ATOM 3499 C C . HIS B 1 169 ? 3.047 18.312 6.227 1 98.94 169 HIS B C 1
ATOM 3501 O O . HIS B 1 169 ? 2.494 18.094 7.305 1 98.94 169 HIS B O 1
ATOM 3507 N N . THR B 1 170 ? 2.898 19.422 5.539 1 98.94 170 THR B N 1
ATOM 3508 C CA . THR B 1 170 ? 1.682 20.172 5.816 1 98.94 170 THR B CA 1
ATOM 3509 C C . THR B 1 170 ? 0.486 19.562 5.098 1 98.94 170 THR B C 1
ATOM 3511 O O . THR B 1 170 ? 0.63 19 4.008 1 98.94 170 THR B O 1
ATOM 3514 N N . PRO B 1 171 ? -0.689 19.641 5.727 1 98.75 171 PRO B N 1
ATOM 3515 C CA . PRO B 1 171 ? -1.884 19.219 4.988 1 98.75 171 PRO B CA 1
ATOM 3516 C C . PRO B 1 171 ? -2.115 20.047 3.727 1 98.75 171 PRO B C 1
ATOM 3518 O O . PRO B 1 171 ? -1.55 21.141 3.58 1 98.75 171 PRO B O 1
ATOM 3521 N N . ASN B 1 172 ? -2.934 19.469 2.791 1 98.62 172 ASN B N 1
ATOM 3522 C CA . ASN B 1 172 ? -3.404 20.281 1.677 1 98.62 172 ASN B CA 1
ATOM 3523 C C . ASN B 1 172 ? -4.477 21.281 2.119 1 98.62 172 ASN B C 1
ATOM 3525 O O . ASN B 1 172 ? -5.16 21.047 3.119 1 98.62 172 ASN B O 1
ATOM 3529 N N . PRO B 1 173 ? -4.629 22.359 1.324 1 97.88 173 PRO B N 1
ATOM 3530 C CA . PRO B 1 173 ? -5.75 23.266 1.57 1 97.88 173 PRO B CA 1
ATOM 3531 C C . PRO B 1 173 ? -7.105 22.594 1.408 1 97.88 173 PRO B C 1
ATOM 3533 O O . PRO B 1 173 ? -7.211 21.562 0.736 1 97.88 173 PRO B O 1
ATOM 3536 N N . ILE B 1 174 ? -8.117 23.203 2.07 1 97.88 174 ILE B N 1
ATOM 3537 C CA . ILE B 1 174 ? -9.484 22.688 1.995 1 97.88 174 ILE B CA 1
ATOM 3538 C C . ILE B 1 174 ? -10.414 23.781 1.472 1 97.88 174 ILE B C 1
ATOM 3540 O O . ILE B 1 174 ? -10 24.938 1.332 1 97.88 174 ILE B O 1
ATOM 3544 N N . ILE B 1 175 ? -11.609 23.375 1.116 1 97.31 175 ILE B N 1
ATOM 3545 C CA . ILE B 1 175 ? -12.641 24.359 0.801 1 97.31 175 ILE B CA 1
ATOM 3546 C C . ILE B 1 175 ? -13.32 24.812 2.086 1 97.31 175 ILE B C 1
ATOM 3548 O O . ILE B 1 175 ? -14.312 24.219 2.52 1 97.31 175 ILE B O 1
ATOM 3552 N N . GLU B 1 176 ? -12.812 25.891 2.615 1 95.62 176 GLU B N 1
ATOM 3553 C CA . GLU B 1 176 ? -13.188 26.344 3.949 1 95.62 176 GLU B CA 1
ATOM 3554 C C . GLU B 1 176 ? -14.688 26.625 4.031 1 95.62 176 GLU B C 1
ATOM 3556 O O . GLU B 1 176 ? -15.328 26.312 5.043 1 95.62 176 GLU B O 1
ATOM 3561 N N . ALA B 1 177 ? -15.242 27.203 2.98 1 96 177 ALA B N 1
ATOM 3562 C CA . ALA B 1 177 ? -16.656 27.547 2.957 1 96 177 ALA B CA 1
ATOM 3563 C C . ALA B 1 177 ? -17.531 26.312 3.15 1 96 177 ALA B C 1
ATOM 3565 O O . ALA B 1 177 ? -18.641 26.406 3.684 1 96 177 ALA B O 1
ATOM 3566 N N . LEU B 1 178 ? -16.984 25.172 2.752 1 96.56 178 LEU B N 1
ATOM 3567 C CA . LEU B 1 178 ? -17.766 23.938 2.822 1 96.56 178 LEU B CA 1
ATOM 3568 C C . LEU B 1 178 ? -17.422 23.156 4.086 1 96.56 178 LEU B C 1
ATOM 3570 O O . LEU B 1 178 ? -18.062 22.156 4.395 1 96.56 178 LEU B O 1
ATOM 3574 N N . ASP B 1 179 ? -16.422 23.531 4.789 1 95.81 179 ASP B N 1
ATOM 3575 C CA . ASP B 1 179 ? -16.047 22.938 6.066 1 95.81 179 ASP B CA 1
ATOM 3576 C C . ASP B 1 179 ? -15.555 24 7.047 1 95.81 179 ASP B C 1
ATOM 3578 O O . ASP B 1 179 ? -14.383 24 7.445 1 95.81 179 ASP B O 1
ATOM 3582 N N . PRO B 1 180 ? -16.422 24.781 7.527 1 95.62 180 PRO B N 1
ATOM 3583 C CA . PRO B 1 180 ? -16.031 25.938 8.336 1 95.62 180 PRO B CA 1
ATOM 3584 C C . PRO B 1 180 ? -15.438 25.547 9.68 1 95.62 180 PRO B C 1
ATOM 3586 O O . PRO B 1 180 ? -14.766 26.359 10.328 1 95.62 180 PRO B O 1
ATOM 3589 N N . ASN B 1 181 ? -15.695 24.359 10.125 1 96.31 181 ASN B N 1
ATOM 3590 C CA . ASN B 1 181 ? -15.141 23.891 11.391 1 96.31 181 ASN B CA 1
ATOM 3591 C C . ASN B 1 181 ? -13.625 23.75 11.328 1 96.31 181 ASN B C 1
ATOM 3593 O O . ASN B 1 181 ? -12.969 23.594 12.359 1 96.31 181 ASN B O 1
ATOM 3597 N N . ARG B 1 182 ? -12.992 23.891 10.148 1 97.81 182 ARG B N 1
ATOM 3598 C CA . ARG B 1 182 ? -11.555 23.75 9.953 1 97.81 182 ARG B CA 1
ATOM 3599 C C . ARG B 1 182 ? -10.938 25.062 9.469 1 97.81 182 ARG B C 1
ATOM 3601 O O . ARG B 1 182 ? -9.891 25.047 8.812 1 97.81 182 ARG B O 1
ATOM 3608 N N . GLU B 1 183 ? -11.594 26.156 9.789 1 95.88 183 GLU B N 1
ATOM 3609 C CA . GLU B 1 183 ? -11.156 27.469 9.312 1 95.88 183 GLU B CA 1
ATOM 3610 C C . GLU B 1 183 ? -9.789 27.828 9.875 1 95.88 183 GLU B C 1
ATOM 3612 O O . GLU B 1 183 ? -9.078 28.672 9.312 1 95.88 183 GLU B O 1
ATOM 3617 N N . SER B 1 184 ? -9.367 27.172 11.008 1 97.69 184 SER B N 1
ATOM 3618 C CA . SER B 1 184 ? -8.102 27.5 11.656 1 97.69 184 SER B CA 1
ATOM 3619 C C . SER B 1 184 ? -6.957 26.656 11.094 1 97.69 184 SER B C 1
ATOM 3621 O O . SER B 1 184 ? -5.844 26.672 11.617 1 97.69 184 SER B O 1
ATOM 3623 N N . LEU B 1 185 ? -7.125 25.922 10.039 1 98.56 185 LEU B N 1
ATOM 3624 C CA . LEU B 1 185 ? -6.129 25.016 9.484 1 98.56 185 LEU B CA 1
ATOM 3625 C C . LEU B 1 185 ? -4.816 25.734 9.211 1 98.56 185 LEU B C 1
ATOM 3627 O O . LEU B 1 185 ? -3.74 25.203 9.484 1 98.56 185 LEU B O 1
ATOM 3631 N N . GLU B 1 186 ? -4.879 26.938 8.711 1 98.38 186 GLU B N 1
ATOM 3632 C CA . GLU B 1 186 ? -3.674 27.688 8.383 1 98.38 186 GLU B CA 1
ATOM 3633 C C . GLU B 1 186 ? -2.793 27.891 9.609 1 98.38 186 GLU B C 1
ATOM 3635 O O . GLU B 1 186 ? -1.565 27.891 9.508 1 98.38 186 GLU B O 1
ATOM 3640 N N . GLU B 1 187 ? -3.391 28.094 10.766 1 98.62 187 GLU B N 1
ATOM 3641 C CA . GLU B 1 187 ? -2.631 28.25 12 1 98.62 187 GLU B CA 1
ATOM 3642 C C . GLU B 1 187 ? -1.866 26.984 12.352 1 98.62 187 GLU B C 1
ATOM 3644 O O . GLU B 1 187 ? -0.734 27.047 12.836 1 98.62 187 GLU B O 1
ATOM 3649 N N . TYR B 1 188 ? -2.457 25.875 12.148 1 98.88 188 TYR B N 1
ATOM 3650 C CA . TYR B 1 188 ? -1.806 24.594 12.398 1 98.88 188 TYR B CA 1
ATOM 3651 C C . TYR B 1 188 ? -0.677 24.344 11.398 1 98.88 188 TYR B C 1
ATOM 3653 O O . TYR B 1 188 ? 0.377 23.812 11.766 1 98.88 188 TYR B O 1
ATOM 3661 N N . VAL B 1 189 ? -0.876 24.75 10.195 1 98.88 189 VAL B N 1
ATOM 3662 C CA . VAL B 1 189 ? 0.14 24.656 9.148 1 98.88 189 VAL B CA 1
ATOM 3663 C C . VAL B 1 189 ? 1.362 25.484 9.555 1 98.88 189 VAL B C 1
ATOM 3665 O O . VAL B 1 189 ? 2.5 25.031 9.406 1 98.88 189 VAL B O 1
ATOM 3668 N N . LYS B 1 190 ? 1.134 26.656 10.07 1 98.88 190 LYS B N 1
ATOM 3669 C CA . LYS B 1 190 ? 2.232 27.5 10.508 1 98.88 190 LYS B CA 1
ATOM 3670 C C . LYS B 1 190 ? 3.055 26.828 11.602 1 98.88 190 LYS B C 1
ATOM 3672 O O . LYS B 1 190 ? 4.277 26.984 11.648 1 98.88 190 LYS B O 1
ATOM 3677 N N . VAL B 1 191 ? 2.391 26.109 12.438 1 98.81 191 VAL B N 1
ATOM 3678 C CA . VAL B 1 191 ? 3.066 25.391 13.508 1 98.81 191 VAL B CA 1
ATOM 3679 C C . VAL B 1 191 ? 3.99 24.328 12.922 1 98.81 191 VAL B C 1
ATOM 3681 O O . VAL B 1 191 ? 5.152 24.219 13.32 1 98.81 191 VAL B O 1
ATOM 3684 N N . ILE B 1 192 ? 3.52 23.547 11.984 1 98.81 192 ILE B N 1
ATOM 3685 C CA . ILE B 1 192 ? 4.316 22.484 11.367 1 98.81 192 ILE B CA 1
ATOM 3686 C C . ILE B 1 192 ? 5.539 23.109 10.68 1 98.81 192 ILE B C 1
ATOM 3688 O O . ILE B 1 192 ? 6.645 22.562 10.773 1 98.81 192 ILE B O 1
ATOM 3692 N N . LYS B 1 193 ? 5.297 24.172 9.961 1 98.81 193 LYS B N 1
ATOM 3693 C CA . LYS B 1 193 ? 6.391 24.828 9.25 1 98.81 193 LYS B CA 1
ATOM 3694 C C . LYS B 1 193 ? 7.445 25.344 10.234 1 98.81 193 LYS B C 1
ATOM 3696 O O . LYS B 1 193 ? 8.648 25.203 9.984 1 98.81 193 LYS B O 1
ATOM 3701 N N . SER B 1 194 ? 6.977 25.922 11.281 1 98.75 194 SER B N 1
ATOM 3702 C CA . SER B 1 194 ? 7.887 26.438 12.305 1 98.75 194 SER B CA 1
ATOM 3703 C C . SER B 1 194 ? 8.711 25.312 12.914 1 98.75 194 SER B C 1
ATOM 3705 O O . SER B 1 194 ? 9.922 25.453 13.102 1 98.75 194 SER B O 1
ATOM 3707 N N . ILE B 1 195 ? 8.07 24.203 13.25 1 98.81 195 ILE B N 1
ATOM 3708 C CA . ILE B 1 195 ? 8.758 23.062 13.852 1 98.81 195 ILE B CA 1
ATOM 3709 C C . ILE B 1 195 ? 9.773 22.5 12.867 1 98.81 195 ILE B C 1
ATOM 3711 O O . ILE B 1 195 ? 10.891 22.156 13.242 1 98.81 195 ILE B O 1
ATOM 3715 N N . ALA B 1 196 ? 9.375 22.375 11.625 1 98.69 196 ALA B N 1
ATOM 3716 C CA . ALA B 1 196 ? 10.289 21.859 10.609 1 98.69 196 ALA B CA 1
ATOM 3717 C C . ALA B 1 196 ? 11.562 22.703 10.547 1 98.69 196 ALA B C 1
ATOM 3719 O O . ALA B 1 196 ? 12.664 22.156 10.438 1 98.69 196 ALA B O 1
ATOM 3720 N N . GLU B 1 197 ? 11.375 23.969 10.57 1 97.75 197 GLU B N 1
ATOM 3721 C CA . GLU B 1 197 ? 12.508 24.891 10.523 1 97.75 197 GLU B CA 1
ATOM 3722 C C . GLU B 1 197 ? 13.367 24.766 11.781 1 97.75 197 GLU B C 1
ATOM 3724 O O . GLU B 1 197 ? 14.586 24.594 11.688 1 97.75 197 GLU B O 1
ATOM 3729 N N . LYS B 1 198 ? 12.773 24.828 12.914 1 97.31 198 LYS B N 1
ATOM 3730 C CA . LYS B 1 198 ? 13.484 24.844 14.188 1 97.31 198 LYS B CA 1
ATOM 3731 C C . LYS B 1 198 ? 14.219 23.531 14.422 1 97.31 198 LYS B C 1
ATOM 3733 O O . LYS B 1 198 ? 15.336 23.516 14.945 1 97.31 198 LYS B O 1
ATOM 3738 N N . GLU B 1 199 ? 13.523 22.469 14.062 1 96.88 199 GLU B N 1
ATOM 3739 C CA . GLU B 1 199 ? 14.078 21.141 14.32 1 96.88 199 GLU B CA 1
ATOM 3740 C C . GLU B 1 199 ? 14.859 20.625 13.117 1 96.88 199 GLU B C 1
ATOM 3742 O O . GLU B 1 199 ? 15.344 19.484 13.117 1 96.88 199 GLU B O 1
ATOM 3747 N N . GLN B 1 200 ? 14.938 21.438 12.078 1 96.81 200 GLN B N 1
ATOM 3748 C CA . GLN B 1 200 ? 15.664 21.094 10.859 1 96.81 200 GLN B CA 1
ATOM 3749 C C . GLN B 1 200 ? 15.172 19.766 10.297 1 96.81 200 GLN B C 1
ATOM 3751 O O . GLN B 1 200 ? 15.977 18.875 10.008 1 96.81 200 GLN B O 1
ATOM 3756 N N . VAL B 1 201 ? 13.93 19.625 10.234 1 98.44 201 VAL B N 1
ATOM 3757 C CA . VAL B 1 201 ? 13.273 18.453 9.656 1 98.44 201 VAL B CA 1
ATOM 3758 C C . VAL B 1 201 ? 12.883 18.734 8.211 1 98.44 201 VAL B C 1
ATOM 3760 O O . VAL B 1 201 ? 12.523 19.875 7.871 1 98.44 201 VAL B O 1
ATOM 3763 N N . ILE B 1 202 ? 12.961 17.75 7.336 1 98.38 202 ILE B N 1
ATOM 3764 C CA . ILE B 1 202 ? 12.477 17.875 5.965 1 98.38 202 ILE B CA 1
ATOM 3765 C C . ILE B 1 202 ? 10.992 18.234 5.98 1 98.38 202 ILE B C 1
ATOM 3767 O O . ILE B 1 202 ? 10.203 17.609 6.699 1 98.38 202 ILE B O 1
ATOM 3771 N N . LEU B 1 203 ? 10.672 19.234 5.172 1 98.81 203 LEU B N 1
ATOM 3772 C CA . LEU B 1 203 ? 9.273 19.656 5.062 1 98.81 203 LEU B CA 1
ATOM 3773 C C . LEU B 1 203 ? 8.766 19.469 3.637 1 98.81 203 LEU B C 1
ATOM 3775 O O . LEU B 1 203 ? 9.375 19.953 2.686 1 98.81 203 LEU B O 1
ATOM 3779 N N . VAL B 1 204 ? 7.723 18.75 3.48 1 98.94 204 VAL B N 1
ATOM 3780 C CA . VAL B 1 204 ? 6.918 18.719 2.264 1 98.94 204 VAL B CA 1
ATOM 3781 C C . VAL B 1 204 ? 5.703 19.641 2.43 1 98.94 204 VAL B C 1
ATOM 3783 O O . VAL B 1 204 ? 4.719 19.266 3.064 1 98.94 204 VAL B O 1
ATOM 3786 N N . ASP B 1 205 ? 5.734 20.766 1.84 1 98.94 205 ASP B N 1
ATOM 3787 C CA . ASP B 1 205 ? 4.77 21.828 2.113 1 98.94 205 ASP B CA 1
ATOM 3788 C C . ASP B 1 205 ? 3.609 21.781 1.118 1 98.94 205 ASP B C 1
ATOM 3790 O O . ASP B 1 205 ? 3.488 22.656 0.26 1 98.94 205 ASP B O 1
ATOM 3794 N N . ASN B 1 206 ? 2.697 20.859 1.341 1 98.94 206 ASN B N 1
ATOM 3795 C CA . ASN B 1 206 ? 1.531 20.719 0.475 1 98.94 206 ASN B CA 1
ATOM 3796 C C . ASN B 1 206 ? 0.634 21.953 0.53 1 98.94 206 ASN B C 1
ATOM 3798 O O . ASN B 1 206 ? 0.111 22.391 -0.495 1 98.94 206 ASN B O 1
ATOM 3802 N N . TYR B 1 207 ? 0.429 22.453 1.705 1 98.81 207 TYR B N 1
ATOM 3803 C CA . TYR B 1 207 ? -0.414 23.641 1.854 1 98.81 207 TYR B CA 1
ATOM 3804 C C . TYR B 1 207 ? 0.1 24.781 0.994 1 98.81 207 TYR B C 1
ATOM 3806 O O . TYR B 1 207 ? -0.665 25.391 0.245 1 98.81 207 TYR B O 1
ATOM 3814 N N . GLY B 1 208 ? 1.353 25.094 1.174 1 98.62 208 GLY B N 1
ATOM 3815 C CA . GLY B 1 208 ? 1.952 26.156 0.388 1 98.62 208 GLY B CA 1
ATOM 3816 C C . GLY B 1 208 ? 1.871 25.906 -1.107 1 98.62 208 GLY B C 1
ATOM 3817 O O . GLY B 1 208 ? 1.492 26.812 -1.866 1 98.62 208 GLY B O 1
ATOM 3818 N N . HIS B 1 209 ? 2.18 24.703 -1.504 1 98.31 209 HIS B N 1
ATOM 3819 C CA . HIS B 1 209 ? 2.186 24.344 -2.92 1 98.31 209 HIS B CA 1
ATOM 3820 C C . HIS B 1 209 ? 0.797 24.5 -3.531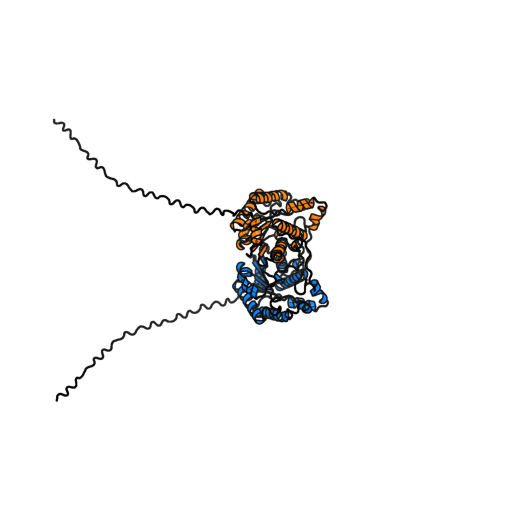 1 98.31 209 HIS B C 1
ATOM 3822 O O . HIS B 1 209 ? 0.642 25.125 -4.582 1 98.31 209 HIS B O 1
ATOM 3828 N N . TRP B 1 210 ? -0.198 23.953 -2.896 1 98.31 210 TRP B N 1
ATOM 3829 C CA . TRP B 1 210 ? -1.556 24.047 -3.424 1 98.31 210 TRP B CA 1
ATOM 3830 C C . TRP B 1 210 ? -2.043 25.484 -3.408 1 98.31 210 TRP B C 1
ATOM 3832 O O . TRP B 1 210 ? -2.738 25.922 -4.328 1 98.31 210 TRP B O 1
ATOM 3842 N N . SER B 1 211 ? -1.705 26.234 -2.367 1 97.81 211 SER B N 1
ATOM 3843 C CA . SER B 1 211 ? -2.09 27.641 -2.279 1 97.81 211 SER B CA 1
ATOM 3844 C C . SER B 1 211 ? -1.519 28.438 -3.443 1 97.81 211 SER B C 1
ATOM 3846 O O . SER B 1 211 ? -2.201 29.297 -4.008 1 97.81 211 SER B O 1
ATOM 3848 N N . GLU B 1 212 ? -0.306 28.156 -3.738 1 97.75 212 GLU B N 1
ATOM 3849 C CA . GLU B 1 212 ? 0.32 28.828 -4.875 1 97.75 212 GLU B CA 1
ATOM 3850 C C . GLU B 1 212 ? -0.414 28.5 -6.176 1 97.75 212 GLU B C 1
ATOM 3852 O O . GLU B 1 212 ? -0.64 29.391 -6.996 1 97.75 212 GLU B O 1
ATOM 3857 N N . GLU B 1 213 ? -0.8 27.25 -6.359 1 97.06 213 GLU B N 1
ATOM 3858 C CA . GLU B 1 213 ? -1.526 26.859 -7.559 1 97.06 213 GLU B CA 1
ATOM 3859 C C . GLU B 1 213 ? -2.904 27.5 -7.613 1 97.06 213 GLU B C 1
ATOM 3861 O O . GLU B 1 213 ? -3.396 27.844 -8.695 1 97.06 213 GLU B O 1
ATOM 3866 N N . LEU B 1 214 ? -3.492 27.641 -6.516 1 96.62 214 LEU B N 1
ATOM 3867 C CA . LEU B 1 214 ? -4.816 28.25 -6.422 1 96.62 214 LEU B CA 1
ATOM 3868 C C . LEU B 1 214 ? -4.781 29.703 -6.867 1 96.62 214 LEU B C 1
ATOM 3870 O O . LEU B 1 214 ? -5.805 30.266 -7.285 1 96.62 214 LEU B O 1
ATOM 3874 N N . GLU B 1 215 ? -3.674 30.312 -6.816 1 95.94 215 GLU B N 1
ATOM 3875 C CA . GLU B 1 215 ? -3.527 31.719 -7.16 1 95.94 215 GLU B CA 1
ATOM 3876 C C . GLU B 1 215 ? -3.188 31.906 -8.633 1 95.94 215 GLU B C 1
ATOM 3878 O O . GLU B 1 215 ? -3.133 33.031 -9.133 1 95.94 215 GLU B O 1
ATOM 3883 N N . THR B 1 216 ? -2.965 30.797 -9.328 1 94.75 216 THR B N 1
ATOM 3884 C CA . THR B 1 216 ? -2.654 30.859 -10.75 1 94.75 216 THR B CA 1
ATOM 3885 C C . THR B 1 216 ? -3.932 30.969 -11.578 1 94.75 216 THR B C 1
ATOM 3887 O O . THR B 1 216 ? -5.035 30.828 -11.055 1 94.75 216 THR B O 1
ATOM 3890 N N . PRO B 1 217 ? -3.832 31.219 -12.812 1 92.69 217 PRO B N 1
ATOM 3891 C CA . PRO B 1 217 ? -5.02 31.281 -13.664 1 92.69 217 PRO B CA 1
ATOM 3892 C C . PRO B 1 217 ? -5.812 29.984 -13.68 1 92.69 217 PRO B C 1
ATOM 3894 O O . PRO B 1 217 ? -7.008 29.984 -13.992 1 92.69 217 PRO B O 1
ATOM 3897 N N . ASN B 1 218 ? -5.164 28.922 -13.336 1 89.81 218 ASN B N 1
ATOM 3898 C CA . ASN B 1 218 ? -5.824 27.625 -13.289 1 89.81 218 ASN B CA 1
ATOM 3899 C C . ASN B 1 218 ? -6.348 27.312 -11.891 1 89.81 218 ASN B C 1
ATOM 3901 O O . ASN B 1 218 ? -6.777 26.188 -11.617 1 89.81 218 ASN B O 1
ATOM 3905 N N . GLY B 1 219 ? -6.309 28.25 -11.086 1 90.75 219 GLY B N 1
ATOM 3906 C CA . GLY B 1 219 ? -6.641 28.062 -9.688 1 90.75 219 GLY B CA 1
ATOM 3907 C C . GLY B 1 219 ? -8.039 27.516 -9.477 1 90.75 219 GLY B C 1
ATOM 3908 O O . GLY B 1 219 ? -8.273 26.703 -8.586 1 90.75 219 GLY B O 1
ATOM 3909 N N . ALA B 1 220 ? -8.93 27.906 -10.359 1 87.62 220 ALA B N 1
ATOM 3910 C CA . ALA B 1 220 ? -10.328 27.5 -10.234 1 87.62 220 ALA B CA 1
ATOM 3911 C C . ALA B 1 220 ? -10.477 26 -10.406 1 87.62 220 ALA B C 1
ATOM 3913 O O . ALA B 1 220 ? -11.453 25.406 -9.93 1 87.62 220 ALA B O 1
ATOM 3914 N N . LYS B 1 221 ? -9.5 25.375 -10.961 1 94.38 221 LYS B N 1
ATOM 3915 C CA . LYS B 1 221 ? -9.609 23.938 -11.273 1 94.38 221 LYS B CA 1
ATOM 3916 C C . LYS B 1 221 ? -8.914 23.094 -10.211 1 94.38 221 LYS B C 1
ATOM 3918 O O . LYS B 1 221 ? -9.102 21.875 -10.164 1 94.38 221 LYS B O 1
ATOM 3923 N N . VAL B 1 222 ? -8.195 23.719 -9.367 1 96.06 222 VAL B N 1
ATOM 3924 C CA . VAL B 1 222 ? -7.344 22.984 -8.445 1 96.06 222 VAL B CA 1
ATOM 3925 C C . VAL B 1 222 ? -8.203 22.094 -7.547 1 96.06 222 VAL B C 1
ATOM 3927 O O . VAL B 1 222 ? -8.008 20.875 -7.512 1 96.06 222 VAL B O 1
ATOM 3930 N N . PHE B 1 223 ? -9.195 22.641 -6.93 1 96.81 223 PHE B N 1
ATOM 3931 C CA . PHE B 1 223 ? -10.031 21.859 -6.027 1 96.81 223 PHE B CA 1
ATOM 3932 C C . PHE B 1 223 ? -10.844 20.828 -6.805 1 96.81 223 PHE B C 1
ATOM 3934 O O . PHE B 1 223 ? -11.031 19.703 -6.34 1 96.81 223 PHE B O 1
ATOM 3941 N N . LYS B 1 224 ? -11.297 21.172 -7.98 1 96.62 224 LYS B N 1
ATOM 3942 C CA . LYS B 1 224 ? -12.055 20.25 -8.812 1 96.62 224 LYS B CA 1
ATOM 3943 C C . LYS B 1 224 ? -11.203 19.062 -9.234 1 96.62 224 LYS B C 1
ATOM 3945 O O . LYS B 1 224 ? -11.695 17.922 -9.281 1 96.62 224 LYS B O 1
ATOM 3950 N N . GLU B 1 225 ? -9.961 19.297 -9.469 1 97.5 225 GLU B N 1
ATOM 3951 C CA . GLU B 1 225 ? -9.086 18.281 -10.039 1 97.5 225 GLU B CA 1
ATOM 3952 C C . GLU B 1 225 ? -8.344 17.516 -8.945 1 97.5 225 GLU B C 1
ATOM 3954 O O . GLU B 1 225 ? -7.91 16.375 -9.164 1 97.5 225 GLU B O 1
ATOM 3959 N N . TRP B 1 226 ? -8.266 18.125 -7.777 1 98.38 226 TRP B N 1
ATOM 3960 C CA . TRP B 1 226 ? -7.355 17.516 -6.805 1 98.38 226 TRP B CA 1
ATOM 3961 C C . TRP B 1 226 ? -8.117 17.047 -5.566 1 98.38 226 TRP B C 1
ATOM 3963 O O . TRP B 1 226 ? -7.574 16.312 -4.738 1 98.38 226 TRP B O 1
ATOM 3973 N N . LEU B 1 227 ? -9.375 17.391 -5.418 1 98.62 227 LEU B N 1
ATOM 3974 C CA . LEU B 1 227 ? -10.164 16.953 -4.27 1 98.62 227 LEU B CA 1
ATOM 3975 C C . LEU B 1 227 ? -11.297 16.031 -4.699 1 98.62 227 LEU B C 1
ATOM 3977 O O . LEU B 1 227 ? -11.633 15.969 -5.883 1 98.62 227 LEU B O 1
ATOM 3981 N N . ASN B 1 228 ? -11.797 15.242 -3.758 1 98.69 228 ASN B N 1
ATOM 3982 C CA . ASN B 1 228 ? -12.992 14.43 -3.959 1 98.69 228 ASN B CA 1
ATOM 3983 C C . ASN B 1 228 ? -14.141 14.891 -3.062 1 98.69 228 ASN B C 1
ATOM 3985 O O . ASN B 1 228 ? -15.273 14.414 -3.203 1 98.69 228 ASN B O 1
ATOM 3989 N N . ASP B 1 229 ? -13.875 15.648 -2.107 1 98.31 229 ASP B N 1
ATOM 3990 C CA . ASP B 1 229 ? -14.758 16.391 -1.212 1 98.31 229 ASP B CA 1
ATOM 3991 C C . ASP B 1 229 ? -14.07 17.641 -0.665 1 98.31 229 ASP B C 1
ATOM 3993 O O . ASP B 1 229 ? -13.023 18.031 -1.164 1 98.31 229 ASP B O 1
ATOM 3997 N N . PRO B 1 230 ? -14.547 18.344 0.307 1 97.62 230 PRO B N 1
ATOM 3998 C CA . PRO B 1 230 ? -13.961 19.641 0.649 1 97.62 230 PRO B CA 1
ATOM 3999 C C . PRO B 1 230 ? -12.547 19.516 1.218 1 97.62 230 PRO B C 1
ATOM 4001 O O . PRO B 1 230 ? -11.844 20.516 1.356 1 97.62 230 PRO B O 1
ATOM 4004 N N . LEU B 1 231 ? -12.117 18.281 1.487 1 97.5 231 LEU B N 1
ATOM 4005 C CA . LEU B 1 231 ? -10.812 18.297 2.145 1 97.5 231 LEU B CA 1
ATOM 4006 C C . LEU B 1 231 ? -9.969 17.109 1.714 1 97.5 231 LEU B C 1
ATOM 4008 O O . LEU B 1 231 ? -8.742 17.125 1.847 1 97.5 231 LEU B O 1
ATOM 4012 N N . HIS B 1 232 ? -10.609 16.016 1.199 1 98.81 232 HIS B N 1
ATOM 4013 C CA . HIS B 1 232 ? -9.844 14.812 0.898 1 98.81 232 HIS B CA 1
ATOM 4014 C C . HIS B 1 232 ? -9.367 14.812 -0.549 1 98.81 232 HIS B C 1
ATOM 4016 O O . HIS B 1 232 ? -10.164 14.961 -1.474 1 98.81 232 HIS B O 1
ATOM 4022 N N . PRO B 1 233 ? -8 14.609 -0.753 1 98.88 233 PRO B N 1
ATOM 4023 C CA . PRO B 1 233 ? -7.496 14.484 -2.123 1 98.88 233 PRO B CA 1
ATOM 4024 C C . PRO B 1 233 ? -8.055 13.266 -2.852 1 98.88 233 PRO B C 1
ATOM 4026 O O . PRO B 1 233 ? -8.227 12.203 -2.244 1 98.88 233 PRO B O 1
ATOM 4029 N N . ASN B 1 234 ? -8.383 13.469 -4.141 1 98.75 234 ASN B N 1
ATOM 4030 C CA . ASN B 1 234 ? -8.625 12.344 -5.031 1 98.75 234 ASN B CA 1
ATOM 4031 C C . ASN B 1 234 ? -7.324 11.797 -5.613 1 98.75 234 ASN B C 1
ATOM 4033 O O . ASN B 1 234 ? -6.238 12.086 -5.102 1 98.75 234 ASN B O 1
ATOM 4037 N N . GLY B 1 235 ? -7.418 10.953 -6.629 1 98.62 235 GLY B N 1
ATOM 4038 C CA . GLY B 1 235 ? -6.223 10.414 -7.25 1 98.62 235 GLY B CA 1
ATOM 4039 C C . GLY B 1 235 ? -5.262 11.484 -7.734 1 98.62 235 GLY B C 1
ATOM 4040 O O . GLY B 1 235 ? -4.051 11.367 -7.543 1 98.62 235 GLY B O 1
ATOM 4041 N N . GLY B 1 236 ? -5.832 12.477 -8.352 1 98.5 236 GLY B N 1
ATOM 4042 C CA . GLY B 1 236 ? -5.012 13.586 -8.82 1 98.5 236 GLY B CA 1
ATOM 4043 C C . GLY B 1 236 ? -4.32 14.328 -7.699 1 98.5 236 GLY B C 1
ATOM 4044 O O . GLY B 1 236 ? -3.135 14.656 -7.805 1 98.5 236 GLY B O 1
ATOM 4045 N N . GLY B 1 237 ? -5.039 14.602 -6.629 1 98.81 237 GLY B N 1
ATOM 4046 C CA . GLY B 1 237 ? -4.453 15.25 -5.465 1 98.81 237 GLY B CA 1
ATOM 4047 C C . GLY B 1 237 ? -3.346 14.438 -4.82 1 98.81 237 GLY B C 1
ATOM 4048 O O . GLY B 1 237 ? -2.322 14.992 -4.41 1 98.81 237 GLY B O 1
ATOM 4049 N N . HIS B 1 238 ? -3.533 13.156 -4.711 1 98.94 238 HIS B N 1
ATOM 4050 C CA . HIS B 1 238 ? -2.496 12.297 -4.16 1 98.94 238 HIS B CA 1
ATOM 4051 C C . HIS B 1 238 ? -1.262 12.281 -5.059 1 98.94 238 HIS B C 1
ATOM 4053 O O . HIS B 1 238 ? -0.133 12.219 -4.562 1 98.94 238 HIS B O 1
ATOM 4059 N N . SER B 1 239 ? -1.479 12.305 -6.336 1 98.81 239 SER B N 1
ATOM 4060 C CA . SER B 1 239 ? -0.349 12.406 -7.254 1 98.81 239 SER B CA 1
ATOM 4061 C C . SER B 1 239 ? 0.444 13.688 -7.016 1 98.81 239 SER B C 1
ATOM 4063 O O . SER B 1 239 ? 1.677 13.672 -7.027 1 98.81 239 SER B O 1
ATOM 4065 N N . GLU B 1 240 ? -0.248 14.766 -6.809 1 98.62 240 GLU B N 1
ATOM 4066 C CA . GLU B 1 240 ? 0.416 16.047 -6.562 1 98.62 240 GLU B CA 1
ATOM 4067 C C . GLU B 1 240 ? 1.21 16 -5.258 1 98.62 240 GLU B C 1
ATOM 4069 O O . GLU B 1 240 ? 2.332 16.516 -5.195 1 98.62 240 GLU B O 1
ATOM 4074 N N . ILE B 1 241 ? 0.641 15.422 -4.234 1 98.94 241 ILE B N 1
ATOM 4075 C CA . ILE B 1 241 ? 1.327 15.289 -2.953 1 98.94 241 ILE B CA 1
ATOM 4076 C C . ILE B 1 241 ? 2.592 14.453 -3.131 1 98.94 241 ILE B C 1
ATOM 4078 O O . ILE B 1 241 ? 3.664 14.828 -2.648 1 98.94 241 ILE B O 1
ATOM 4082 N N . ALA B 1 242 ? 2.496 13.352 -3.82 1 98.94 242 ALA B N 1
ATOM 4083 C CA . ALA B 1 242 ? 3.643 12.477 -4.047 1 98.94 242 ALA B CA 1
ATOM 4084 C C . ALA B 1 242 ? 4.738 13.203 -4.832 1 98.94 242 ALA B C 1
ATOM 4086 O O . ALA B 1 242 ? 5.918 13.117 -4.48 1 98.94 242 ALA B O 1
ATOM 4087 N N . ARG B 1 243 ? 4.352 13.914 -5.867 1 98.88 243 ARG B N 1
ATOM 4088 C CA . ARG B 1 243 ? 5.332 14.586 -6.715 1 98.88 243 ARG B CA 1
ATOM 4089 C C . ARG B 1 243 ? 6.07 15.672 -5.938 1 98.88 243 ARG B C 1
ATOM 4091 O O . ARG B 1 243 ? 7.281 15.844 -6.102 1 98.88 243 ARG B O 1
ATOM 4098 N N . LEU B 1 244 ? 5.328 16.359 -5.098 1 98.88 244 LEU B N 1
ATOM 4099 C CA . LEU B 1 244 ? 6 17.344 -4.258 1 98.88 244 LEU B CA 1
ATOM 4100 C C . LEU B 1 244 ? 7 16.672 -3.32 1 98.88 244 LEU B C 1
ATOM 4102 O O . LEU B 1 244 ? 8.094 17.188 -3.09 1 98.88 244 LEU B O 1
ATOM 4106 N N . MET B 1 245 ? 6.621 15.555 -2.771 1 98.94 245 MET B N 1
ATOM 4107 C CA . MET B 1 245 ? 7.527 14.797 -1.919 1 98.94 245 MET B CA 1
ATOM 4108 C C . MET B 1 245 ? 8.773 14.367 -2.691 1 98.94 245 MET B C 1
ATOM 4110 O O . MET B 1 245 ? 9.891 14.469 -2.18 1 98.94 245 MET B O 1
ATOM 4114 N N . PHE B 1 246 ? 8.609 13.898 -3.924 1 98.94 246 PHE B N 1
ATOM 4115 C CA . PHE B 1 246 ? 9.742 13.492 -4.746 1 98.94 246 PHE B CA 1
ATOM 4116 C C . PHE B 1 246 ? 10.695 14.656 -4.969 1 98.94 246 PHE B C 1
ATOM 4118 O O . PHE B 1 246 ? 11.914 14.484 -4.914 1 98.94 246 PHE B O 1
ATOM 4125 N N . LYS B 1 247 ? 10.117 15.789 -5.242 1 98.69 247 LYS B N 1
ATOM 4126 C CA . LYS B 1 247 ? 10.945 16.984 -5.426 1 98.69 247 LYS B CA 1
ATOM 4127 C C . LYS B 1 247 ? 11.711 17.328 -4.148 1 98.69 247 LYS B C 1
ATOM 4129 O O . LYS B 1 247 ? 12.906 17.625 -4.195 1 98.69 247 LYS B O 1
ATOM 4134 N N . SER B 1 248 ? 11.031 17.234 -3.043 1 98.31 248 SER B N 1
ATOM 4135 C CA . SER B 1 248 ? 11.648 17.562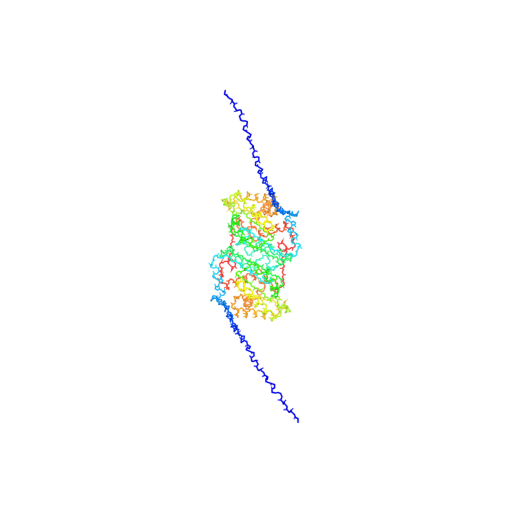 -1.759 1 98.31 248 SER B CA 1
ATOM 4136 C C . SER B 1 248 ? 12.797 16.609 -1.445 1 98.31 248 SER B C 1
ATOM 4138 O O . SER B 1 248 ? 13.758 16.984 -0.782 1 98.31 248 SER B O 1
ATOM 4140 N N . LEU B 1 249 ? 12.688 15.383 -1.947 1 98.25 249 LEU B N 1
ATOM 4141 C CA . LEU B 1 249 ? 13.68 14.359 -1.637 1 98.25 249 LEU B CA 1
ATOM 4142 C C . LEU B 1 249 ? 14.719 14.25 -2.75 1 98.25 249 LEU B C 1
ATOM 4144 O O . LEU B 1 249 ? 15.648 13.453 -2.658 1 98.25 249 LEU B O 1
ATOM 4148 N N . GLY B 1 250 ? 14.516 15.008 -3.822 1 97.88 250 GLY B N 1
ATOM 4149 C CA . GLY B 1 250 ? 15.469 15.008 -4.922 1 97.88 250 GLY B CA 1
ATOM 4150 C C . GLY B 1 250 ? 15.375 13.773 -5.801 1 97.88 250 GLY B C 1
ATOM 4151 O O . GLY B 1 250 ? 16.359 13.359 -6.41 1 97.88 250 GLY B O 1
ATOM 4152 N N . ILE B 1 251 ? 14.195 13.203 -5.863 1 98.56 251 ILE B N 1
ATOM 4153 C CA . ILE B 1 251 ? 14.062 11.977 -6.652 1 98.56 251 ILE B CA 1
ATOM 4154 C C . ILE B 1 251 ? 12.984 12.164 -7.719 1 98.56 251 ILE B C 1
ATOM 4156 O O . ILE B 1 251 ? 12.445 11.188 -8.234 1 98.56 251 ILE B O 1
ATOM 4160 N N . PHE B 1 252 ? 12.594 13.398 -7.965 1 98.75 252 PHE B N 1
ATOM 4161 C CA . PHE B 1 252 ? 11.664 13.695 -9.047 1 98.75 252 PHE B CA 1
ATOM 4162 C C . PHE B 1 252 ? 12.32 13.484 -10.406 1 98.75 252 PHE B C 1
ATOM 4164 O O . PHE B 1 252 ? 13.477 13.867 -10.602 1 98.75 252 PHE B O 1
ATOM 4171 N N . ASP B 1 253 ? 11.695 12.789 -11.281 1 98.69 253 ASP B N 1
ATOM 4172 C CA . ASP B 1 253 ? 12.086 12.523 -12.664 1 98.69 253 ASP B CA 1
ATOM 4173 C C . ASP B 1 253 ? 10.883 12.617 -13.602 1 98.69 253 ASP B C 1
ATOM 4175 O O . ASP B 1 253 ? 10.062 11.695 -13.656 1 98.69 253 ASP B O 1
ATOM 4179 N N . PRO B 1 254 ? 10.742 13.656 -14.398 1 97.81 254 PRO B N 1
ATOM 4180 C CA . PRO B 1 254 ? 9.531 13.898 -15.18 1 97.81 254 PRO B CA 1
ATOM 4181 C C . PRO B 1 254 ? 9.266 12.812 -16.219 1 97.81 254 PRO B C 1
ATOM 4183 O O . PRO B 1 254 ? 8.18 12.75 -16.781 1 97.81 254 PRO B O 1
ATOM 4186 N N . THR B 1 255 ? 10.242 11.961 -16.469 1 98.25 255 THR B N 1
ATOM 4187 C CA . THR B 1 255 ? 10.047 10.891 -17.438 1 98.25 255 THR B CA 1
ATOM 4188 C C . THR B 1 255 ? 9.445 9.656 -16.781 1 98.25 255 THR B C 1
ATOM 4190 O O . THR B 1 255 ? 8.969 8.75 -17.469 1 98.25 255 THR B O 1
ATOM 4193 N N . ALA B 1 256 ? 9.477 9.609 -15.461 1 98.69 256 ALA B N 1
ATOM 4194 C CA . ALA B 1 256 ? 8.93 8.469 -14.734 1 98.69 256 ALA B CA 1
ATOM 4195 C C . ALA B 1 256 ? 7.41 8.578 -14.609 1 98.69 256 ALA B C 1
ATOM 4197 O O . ALA B 1 256 ? 6.883 9.648 -14.305 1 98.69 256 ALA B O 1
ATOM 4198 N N . PRO B 1 257 ? 6.703 7.516 -14.773 1 98.69 257 PRO B N 1
ATOM 4199 C CA . PRO B 1 257 ? 5.242 7.555 -14.711 1 98.69 257 PRO B CA 1
ATOM 4200 C C . PRO B 1 257 ? 4.719 8.125 -13.391 1 98.69 257 PRO B C 1
ATOM 4202 O O . PRO B 1 257 ? 3.775 8.922 -13.391 1 98.69 257 PRO B O 1
ATOM 4205 N N . THR B 1 258 ? 5.32 7.812 -12.227 1 98.75 258 THR B N 1
ATOM 4206 C CA . THR B 1 258 ? 4.852 8.32 -10.945 1 98.75 258 THR B CA 1
ATOM 4207 C C . THR B 1 258 ? 5.066 9.828 -10.852 1 98.75 258 THR B C 1
ATOM 4209 O O . THR B 1 258 ? 4.512 10.484 -9.969 1 98.75 258 THR B O 1
ATOM 4212 N N . CYS B 1 259 ? 5.855 10.398 -11.742 1 98.81 259 CYS B N 1
ATOM 4213 C CA . CYS B 1 259 ? 6.164 11.82 -11.75 1 98.81 259 CYS B CA 1
ATOM 4214 C C . CYS B 1 259 ? 5.426 12.531 -12.875 1 98.81 259 CYS B C 1
ATOM 4216 O O . CYS B 1 259 ? 5.68 13.711 -13.148 1 98.81 259 CYS B O 1
ATOM 4218 N N . GLY B 1 260 ? 4.605 11.789 -13.547 1 97.75 260 GLY B N 1
ATOM 4219 C CA . GLY B 1 260 ? 3.811 12.414 -14.594 1 97.75 260 GLY B CA 1
ATOM 4220 C C . GLY B 1 260 ? 4.219 11.977 -15.992 1 97.75 260 GLY B C 1
ATOM 4221 O O . GLY B 1 260 ? 3.633 12.43 -16.984 1 97.75 260 GLY B O 1
ATOM 4222 N N . GLY B 1 261 ? 5.191 11.125 -16.078 1 98.38 261 GLY B N 1
ATOM 4223 C CA . GLY B 1 261 ? 5.578 10.578 -17.359 1 98.38 261 GLY B CA 1
ATOM 4224 C C . GLY B 1 261 ? 4.578 9.578 -17.906 1 98.38 261 GLY B C 1
ATOM 4225 O O . GLY B 1 261 ? 3.582 9.266 -17.25 1 98.38 261 GLY B O 1
ATOM 4226 N N . ALA B 1 262 ? 4.883 9.047 -19.109 1 98.06 262 ALA B N 1
ATOM 4227 C CA . ALA B 1 262 ? 3.979 8.125 -19.797 1 98.06 262 ALA B CA 1
ATOM 4228 C C . ALA B 1 262 ? 4.012 6.742 -19.156 1 98.06 262 ALA B C 1
ATOM 4230 O O . ALA B 1 262 ? 5.074 6.27 -18.734 1 98.06 262 ALA B O 1
ATOM 4231 N N . TYR B 1 263 ? 2.885 6.203 -19.109 1 98 263 TYR B N 1
ATOM 4232 C CA . TYR B 1 263 ? 2.809 4.82 -18.641 1 98 263 TYR B CA 1
ATOM 4233 C C . TYR B 1 263 ? 3.283 3.859 -19.734 1 98 263 TYR B C 1
ATOM 4235 O O . TYR B 1 263 ? 3.146 4.145 -20.922 1 98 263 TYR B O 1
ATOM 4243 N N . TYR B 1 264 ? 3.795 2.732 -19.203 1 97.5 264 TYR B N 1
ATOM 4244 C CA . TYR B 1 264 ? 4.141 1.634 -20.109 1 97.5 264 TYR B CA 1
ATOM 4245 C C . TYR B 1 264 ? 2.889 0.894 -20.562 1 97.5 264 TYR B C 1
ATOM 4247 O O . TYR B 1 264 ? 1.97 0.664 -19.781 1 97.5 264 TYR B O 1
ATOM 4255 N N . GLU B 1 265 ? 2.807 0.585 -21.875 1 96.75 265 GLU B N 1
ATOM 4256 C CA . GLU B 1 265 ? 1.78 -0.278 -22.453 1 96.75 265 GLU B CA 1
ATOM 4257 C C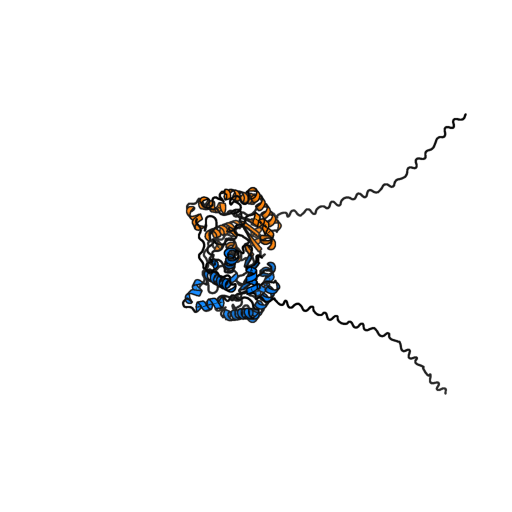 . GLU B 1 265 ? 2.404 -1.378 -23.297 1 96.75 265 GLU B C 1
ATOM 4259 O O . GLU B 1 265 ? 2.955 -1.105 -24.375 1 96.75 265 GLU B O 1
ATOM 4264 N N . GLY B 1 266 ? 2.197 -2.654 -22.766 1 95.5 266 GLY B N 1
ATOM 4265 C CA . GLY B 1 266 ? 2.764 -3.775 -23.5 1 95.5 266 GLY B CA 1
ATOM 4266 C C . GLY B 1 266 ? 1.786 -4.406 -24.484 1 95.5 266 GLY B C 1
ATOM 4267 O O . GLY B 1 266 ? 0.583 -4.145 -24.406 1 95.5 266 GLY B O 1
ATOM 4268 N N . GLU B 1 267 ? 2.334 -5.25 -25.344 1 94.38 267 GLU B N 1
ATOM 4269 C CA . GLU B 1 267 ? 1.492 -5.988 -26.281 1 94.38 267 GLU B CA 1
ATOM 4270 C C . GLU B 1 267 ? 0.631 -7.02 -25.562 1 94.38 267 GLU B C 1
ATOM 4272 O O . GLU B 1 267 ? 1.105 -7.707 -24.656 1 94.38 267 GLU B O 1
ATOM 4277 N N . HIS B 1 268 ? -0.625 -7.023 -25.922 1 92.12 268 HIS B N 1
ATOM 4278 C CA . HIS B 1 268 ? -1.529 -8.023 -25.375 1 92.12 268 HIS B CA 1
ATOM 4279 C C . HIS B 1 268 ? -2.854 -8.047 -26.125 1 92.12 268 HIS B C 1
ATOM 4281 O O . HIS B 1 268 ? -3.184 -7.105 -26.844 1 92.12 268 HIS B O 1
#